Protein AF-0000000084347765 (afdb_homodimer)

InterPro domains:
  IPR000847 LysR, HTH, N-terminal domain [PF00126] (14-68)
  IPR000847 LysR, HTH, N-terminal domain [PS50931] (10-67)
  IPR005119 LysR, substrate-binding [PF03466] (98-288)
  IPR036388 Winged helix-like DNA-binding domain superfamily [G3DSA:1.10.10.10] (4-90)
  IPR036390 Winged helix DNA-binding domain superfamily [SSF46785] (7-120)
  IPR050176 LysR-type transcriptional regulator [PTHR30579] (10-289)

Nearest PDB structures (foldseek):
  3hhg-assembly1_D  TM=5.854E-01  e=1.016E-20  Neisseria meningitidis serogroup B
  3t1b-assembly1_A  TM=5.435E-01  e=6.447E-19  Vibrio cholerae
  3szp-assembly1_A-2  TM=5.500E-01  e=1.288E-18  Vibrio cholerae
  6g4r-assembly1_E  TM=5.440E-01  e=1.878E-18  Corynebacterium glutamicum
  3t1b-assembly1_D  TM=5.335E-01  e=2.738E-18  Vibrio cholerae

Organism: NCBI:txid76758

Sequence (588 aa):
MLNAAAHYQLDYTDLSLVLALVRGGTLARAAGLLRVDVSTVFRAVRRLEAALGQTLFEKSRAGYLPTSLANHLAQQAERAELALQAARISVEQGGEVISGTVRLTCTDAVLQGLLLPALPRFMADYPALILELSTSNDFANLSRRDADIALRLTRTPPEHLVGRCLGTVTYQVCASADYARRHAGQELADLAWIAPDEFLPDHPTVAWRREHLPGVRPRYRCNSMQSVTELVRAGLGVAALPDFLMNDGLQPLGPALAGHDTALWLLTRPDCRALRSVVTLFDELGRHVRWLRHMLNAAAHYQLDYTDLSLVLALVRGGTLARAAGLLRVDVSTVFRAVRRLEAALGQTLFEKSRAGYLPTSLANHLAQQAERAELALQAARISVEQGGEVISGTVRLTCTDAVLQGLLLPALPRFMADYPALILELSTSNDFANLSRRDADIALRLTRTPPEHLVGRCLGTVTYQVCASADYARRHAGQELADLAWIAPDEFLPDHPTVAWRREHLPGVRPRYRCNSMQSVTELVRAGLGVAALPDFLMNDGLQPLGPALAGHDTALWLLTRPDCRALRSVVTLFDELGRHVRWLRH

Secondary structure (DSSP, 8-state):
-----------HHHHHHHHHHHHHSSHHHHHHHHTS-HHHHHHHHHHHHHHHTS--EEEETTEEEE-HHHHHHHHHHHHHHHHHHHHHHHHHHTS----EEEEEEE-HHHIIIIIHHHGGGTGGG-TTEEEEEEE-S-SGGGTTT--SEEEEE-SS--TT-EEEEEEEE-EEEEEEHHHHHHTTT--GGGSPBEE-TTT-TTSHHHHHHHHH-TT---SEEES-HHHHHHHHHTTS-EEEEEGGG--TTEEEEEEE-TT--EEEEEEE-GGGGG-HHHHHHHHHHHHH------/-----------HHHHHHHHHHHHHSSHHHHHHHHTS-HHHHHHHHHHHHHHHTS--EEEETTEEEE-HHHHHHHHHHHHHHHHHHHHHHHHHHTS----EEEEEEE-HHHIIIIIHHHGGGTGGG-TTEEEEEEE-S-GGGGTTT--SEEEEE-SS--TT-EEEEEEEE-EEEEEEHHHHHHTTT--GGGSPBEE-TTT-TTSHHHHHHHHH-TT---SEEES-HHHHHHHHHTTS-EEEEEGGG--TTEEEEEEE-TT--EEEEEEE-GGGGG-HHHHHHHHHHHHH------

Solvent-accessible surface area (backbone atoms only — not comparable to full-atom values): 31476 Å² total; per-residue (Å²): 130,81,79,68,72,75,74,64,75,83,46,71,68,55,26,49,49,45,30,29,31,62,73,45,28,31,56,62,46,16,10,60,72,68,70,51,51,44,67,54,45,52,52,48,50,52,49,50,24,60,53,66,72,42,81,36,59,44,81,48,97,87,27,42,45,63,34,73,64,32,49,52,44,23,52,50,27,49,41,49,51,25,48,53,49,18,49,52,48,15,64,72,68,73,43,92,48,60,31,30,76,38,31,36,33,28,33,61,41,47,39,65,48,41,44,56,76,26,46,67,74,54,51,79,79,35,80,48,38,26,42,37,40,40,66,46,88,62,68,62,51,55,70,74,69,66,33,50,33,36,46,42,78,44,85,70,74,62,81,81,47,44,72,47,78,63,42,79,40,46,30,26,38,30,23,8,53,67,44,46,63,78,47,61,90,60,56,78,73,76,52,49,30,36,38,36,49,90,65,39,58,82,36,49,58,40,48,48,42,52,70,76,38,63,83,57,68,56,34,32,32,25,67,38,69,40,56,37,49,52,42,18,60,57,46,68,29,30,30,62,38,52,56,67,67,64,47,95,60,53,37,71,77,57,67,65,47,81,92,44,57,41,24,36,32,44,35,28,43,71,83,45,62,76,39,64,45,46,42,51,51,51,51,51,45,65,70,50,44,60,70,71,76,122,129,82,80,67,73,73,74,63,76,84,47,70,68,55,26,49,51,47,28,29,32,63,73,45,28,30,56,62,46,17,9,61,71,68,71,52,52,44,68,56,46,52,51,50,50,50,49,50,24,60,54,66,72,41,80,36,60,45,82,49,97,88,26,42,43,64,33,73,64,31,48,50,46,22,52,50,26,48,42,49,51,27,48,52,47,18,49,51,48,16,64,72,68,74,41,92,47,60,32,30,78,38,32,36,33,27,33,61,40,48,39,66,48,42,46,55,76,27,46,64,77,54,51,79,80,34,81,50,38,26,43,38,42,40,67,45,86,62,70,61,49,55,70,73,68,68,32,51,34,36,47,44,78,44,85,69,74,63,81,82,46,46,71,48,78,63,43,79,41,46,30,27,39,29,23,9,54,68,45,46,63,77,48,61,90,59,56,78,74,75,51,48,30,35,38,36,48,91,66,40,58,81,37,49,58,41,49,47,40,52,70,78,38,64,84,58,70,55,34,32,32,23,67,39,70,40,56,36,50,51,42,19,60,58,47,68,29,30,31,63,39,52,54,68,66,64,46,94,60,53,39,73,79,56,67,64,47,80,92,43,58,41,23,35,31,44,34,29,44,72,84,44,63,74,38,64,47,47,44,50,50,51,52,52,45,65,70,49,44,58,68,69,76,121

Radius of gyration: 26.76 Å; Cα contacts (8 Å, |Δi|>4): 1037; chains: 2; bounding box: 49×91×86 Å

Structure (mmCIF, N/CA/C/O backbone):
data_AF-0000000084347765-model_v1
#
loop_
_entity.id
_entity.type
_entity.pdbx_description
1 polymer 'DNA-binding transcriptional regulator, LysR family'
#
loop_
_atom_site.group_PDB
_atom_site.id
_atom_site.type_symbol
_atom_site.label_atom_id
_atom_site.label_alt_id
_atom_site.label_comp_id
_atom_site.label_asym_id
_atom_site.label_entity_id
_atom_site.label_seq_id
_atom_site.pdbx_PDB_ins_code
_atom_site.Cartn_x
_atom_site.Cartn_y
_atom_site.Cartn_z
_atom_site.occupancy
_atom_site.B_iso_or_equiv
_atom_site.auth_seq_id
_atom_site.auth_comp_id
_atom_site.auth_asym_id
_atom_site.auth_atom_id
_atom_site.pdbx_PDB_model_num
ATOM 1 N N . MET A 1 1 ? -13.203 -13.5 -56 1 23.55 1 MET A N 1
ATOM 2 C CA . MET A 1 1 ? -12.133 -14.234 -55.312 1 23.55 1 MET A CA 1
ATOM 3 C C . MET A 1 1 ? -12.164 -13.977 -53.812 1 23.55 1 MET A C 1
ATOM 5 O O . MET A 1 1 ? -12.094 -12.828 -53.375 1 23.55 1 MET A O 1
ATOM 9 N N . LEU A 1 2 ? -12.922 -14.727 -53.094 1 28.84 2 LEU A N 1
ATOM 10 C CA . LEU A 1 2 ? -13.281 -14.641 -51.688 1 28.84 2 LEU A CA 1
ATOM 11 C C . LEU A 1 2 ? -12.039 -14.562 -50.812 1 28.84 2 LEU A C 1
ATOM 13 O O . LEU A 1 2 ? -11.172 -15.43 -50.875 1 28.84 2 LEU A O 1
ATOM 17 N N . ASN A 1 3 ? -11.359 -13.438 -50.844 1 31.11 3 ASN A N 1
ATOM 18 C CA . ASN A 1 3 ? -10.156 -13.203 -50.062 1 31.11 3 ASN A CA 1
ATOM 19 C C . ASN A 1 3 ? -10.281 -13.828 -48.656 1 31.11 3 ASN A C 1
ATOM 21 O O . ASN A 1 3 ? -10.992 -13.305 -47.812 1 31.11 3 ASN A O 1
ATOM 25 N N . ALA A 1 4 ? -10.68 -15.125 -48.594 1 29.16 4 ALA A N 1
ATOM 26 C CA . ALA A 1 4 ? -10.695 -15.906 -47.344 1 29.16 4 ALA A CA 1
ATOM 27 C C . ALA A 1 4 ? -9.43 -15.648 -46.531 1 29.16 4 ALA A C 1
ATOM 29 O O . ALA A 1 4 ? -8.344 -16.109 -46.906 1 29.16 4 ALA A O 1
ATOM 30 N N . ALA A 1 5 ? -9.078 -14.539 -46.188 1 42.06 5 ALA A N 1
ATOM 31 C CA . ALA A 1 5 ? -8.023 -14.367 -45.188 1 42.06 5 ALA A CA 1
ATOM 32 C C . ALA A 1 5 ? -8.016 -15.523 -44.188 1 42.06 5 ALA A C 1
ATOM 34 O O . ALA A 1 5 ? -8.984 -15.719 -43.469 1 42.06 5 ALA A O 1
ATOM 35 N N . ALA A 1 6 ? -7.562 -16.719 -44.406 1 39.06 6 ALA A N 1
ATOM 36 C CA . ALA A 1 6 ? -7.445 -17.938 -43.594 1 39.06 6 ALA A CA 1
ATOM 37 C C . ALA A 1 6 ? -7.117 -17.594 -42.156 1 39.06 6 ALA A C 1
ATOM 39 O O . ALA A 1 6 ? -6.109 -16.938 -41.875 1 39.06 6 ALA A O 1
ATOM 40 N N . HIS A 1 7 ? -8.055 -17.391 -41.219 1 53.84 7 HIS A N 1
ATOM 41 C CA . HIS A 1 7 ? -8.047 -17.078 -39.812 1 53.84 7 HIS A CA 1
ATOM 42 C C . HIS A 1 7 ? -7.074 -17.984 -39.062 1 53.84 7 HIS A C 1
ATOM 44 O O . HIS A 1 7 ? -7.215 -19.203 -39.062 1 53.84 7 HIS A O 1
ATOM 50 N N . TYR A 1 8 ? -5.805 -17.703 -39.094 1 60.53 8 TYR A N 1
ATOM 51 C CA . TYR A 1 8 ? -4.84 -18.453 -38.281 1 60.53 8 TYR A CA 1
ATOM 52 C C . TYR A 1 8 ? -5.465 -18.938 -37 1 60.53 8 TYR A C 1
ATOM 54 O O . TYR A 1 8 ? -6.16 -18.188 -36.312 1 60.53 8 TYR A O 1
ATOM 62 N N . GLN A 1 9 ? -5.535 -20.281 -36.875 1 65.94 9 GLN A N 1
ATOM 63 C CA . GLN A 1 9 ? -6.031 -20.875 -35.656 1 65.94 9 GLN A CA 1
ATOM 64 C C . GLN A 1 9 ? -4.906 -21.062 -34.656 1 65.94 9 GLN A C 1
ATOM 66 O O . GLN A 1 9 ? -4.016 -21.891 -34.844 1 65.94 9 GLN A O 1
ATOM 71 N N . LEU A 1 10 ? -4.953 -20.281 -33.656 1 74.38 10 LEU A N 1
ATOM 72 C CA . LEU A 1 10 ? -3.967 -20.359 -32.594 1 74.38 10 LEU A CA 1
ATOM 73 C C . LEU A 1 10 ? -4.008 -21.719 -31.906 1 74.38 10 LEU A C 1
ATOM 75 O O . LEU A 1 10 ? -5.086 -22.266 -31.672 1 74.38 10 LEU A O 1
ATOM 79 N N . ASP A 1 11 ? -2.869 -22.359 -31.781 1 73.31 11 ASP A N 1
ATOM 80 C CA . ASP A 1 11 ? -2.812 -23.609 -31.031 1 73.31 11 ASP A CA 1
ATOM 81 C C . ASP A 1 11 ? -1.995 -23.438 -29.75 1 73.31 11 ASP A C 1
ATOM 83 O O . ASP A 1 11 ? -1.544 -22.328 -29.438 1 73.31 11 ASP A O 1
ATOM 87 N N . TYR A 1 12 ? -1.918 -24.562 -29.047 1 74.31 12 TYR A N 1
ATOM 88 C CA . TYR A 1 12 ? -1.277 -24.531 -27.75 1 74.31 12 TYR A CA 1
ATOM 89 C C . TYR A 1 12 ? 0.192 -24.141 -27.859 1 74.31 12 TYR A C 1
ATOM 91 O O . TYR A 1 12 ? 0.729 -23.438 -27 1 74.31 12 TYR A O 1
ATOM 99 N N . THR A 1 13 ? 0.765 -24.547 -28.953 1 79.56 13 THR A N 1
ATOM 100 C CA . THR A 1 13 ? 2.172 -24.234 -29.156 1 79.56 13 THR A CA 1
ATOM 101 C C . THR A 1 13 ? 2.369 -22.734 -29.328 1 79.56 13 THR A C 1
ATOM 103 O O . THR A 1 13 ? 3.338 -22.156 -28.828 1 79.56 13 THR A O 1
ATOM 106 N N . ASP A 1 14 ? 1.45 -22.141 -30.047 1 83.38 14 ASP A N 1
ATOM 107 C CA . ASP A 1 14 ? 1.481 -20.703 -30.219 1 83.38 14 ASP A CA 1
ATOM 108 C C . ASP A 1 14 ? 1.348 -19.984 -28.875 1 83.38 14 ASP A C 1
ATOM 110 O O . ASP A 1 14 ? 2.102 -19.047 -28.578 1 83.38 14 ASP A O 1
ATOM 114 N N . LEU A 1 15 ? 0.411 -20.484 -28.094 1 80.38 15 LEU A N 1
ATOM 115 C CA . LEU A 1 15 ? 0.148 -19.859 -26.797 1 80.38 15 LEU A CA 1
ATOM 116 C C . LEU A 1 15 ? 1.349 -20.016 -25.875 1 80.38 15 LEU A C 1
ATOM 118 O O . LEU A 1 15 ? 1.713 -19.078 -25.156 1 80.38 15 LEU A O 1
ATOM 122 N N . SER A 1 16 ? 1.911 -21.156 -25.984 1 83.12 16 SER A N 1
ATOM 123 C CA . SER A 1 16 ? 3.092 -21.438 -25.156 1 83.12 16 SER A CA 1
ATOM 124 C C . SER A 1 16 ? 4.254 -20.531 -25.547 1 83.12 16 SER A C 1
ATOM 126 O O . SER A 1 16 ? 5.008 -20.062 -24.688 1 83.12 16 SER A O 1
ATOM 128 N N . LEU A 1 17 ? 4.352 -20.312 -26.812 1 88.31 17 LEU A N 1
ATOM 129 C CA . LEU A 1 17 ? 5.383 -19.422 -27.344 1 88.31 17 LEU A CA 1
ATOM 130 C C . LEU A 1 17 ? 5.188 -18 -26.812 1 88.31 17 LEU A C 1
ATOM 132 O O . LEU A 1 17 ? 6.133 -17.391 -26.312 1 88.31 17 LEU A O 1
ATOM 136 N N . VAL A 1 18 ? 3.979 -17.516 -26.891 1 88.81 18 VAL A N 1
ATOM 137 C CA . VAL A 1 18 ? 3.656 -16.172 -26.438 1 88.81 18 VAL A CA 1
ATOM 138 C C . VAL A 1 18 ? 3.9 -16.062 -24.938 1 88.81 18 VAL A C 1
ATOM 140 O O . VAL A 1 18 ? 4.516 -15.094 -24.469 1 88.81 18 VAL A O 1
ATOM 143 N N . LEU A 1 19 ? 3.469 -17.031 -24.234 1 85.62 19 LEU A N 1
ATOM 144 C CA . LEU A 1 19 ? 3.625 -17.047 -22.797 1 85.62 19 LEU A CA 1
ATOM 145 C C . LEU A 1 19 ? 5.098 -17.031 -22.406 1 85.62 19 LEU A C 1
ATOM 147 O O . LEU A 1 19 ? 5.5 -16.281 -21.516 1 85.62 19 LEU A O 1
ATOM 151 N N . ALA A 1 20 ? 5.879 -17.797 -23.062 1 87 20 ALA A N 1
ATOM 152 C CA . ALA A 1 20 ? 7.309 -17.875 -22.781 1 87 20 ALA A CA 1
ATOM 153 C C . ALA A 1 20 ? 7.984 -16.516 -23 1 87 20 ALA A C 1
ATOM 155 O O . ALA A 1 20 ? 8.844 -16.109 -22.219 1 87 20 ALA A O 1
ATOM 156 N N . LEU A 1 21 ? 7.582 -15.891 -24 1 89.25 21 LEU A N 1
ATOM 157 C CA . LEU A 1 21 ? 8.211 -14.609 -24.312 1 89.25 21 LEU A CA 1
ATOM 158 C C . LEU A 1 21 ? 7.742 -13.516 -23.359 1 89.25 21 LEU A C 1
ATOM 160 O O . LEU A 1 21 ? 8.516 -12.633 -23 1 89.25 21 LEU A O 1
ATOM 164 N N . VAL A 1 22 ? 6.527 -13.586 -23 1 85.12 22 VAL A N 1
ATOM 165 C CA . VAL A 1 22 ? 6.023 -12.609 -22.047 1 85.12 22 VAL A CA 1
ATOM 166 C C . VAL A 1 22 ? 6.711 -12.805 -20.703 1 85.12 22 VAL A C 1
ATOM 168 O O . VAL A 1 22 ? 7.129 -11.836 -20.062 1 85.12 22 VAL A O 1
ATOM 171 N N . ARG A 1 23 ? 6.832 -14.016 -20.344 1 78.31 23 ARG A N 1
ATOM 172 C CA . ARG A 1 23 ? 7.457 -14.352 -19.062 1 78.31 23 ARG A CA 1
ATOM 173 C C . ARG A 1 23 ? 8.953 -14.047 -19.094 1 78.31 23 ARG A C 1
ATOM 175 O O . ARG A 1 23 ? 9.5 -13.523 -18.125 1 78.31 23 ARG A O 1
ATOM 182 N N . GLY A 1 24 ? 9.547 -14.375 -20.109 1 82.69 24 GLY A N 1
ATOM 183 C CA . GLY A 1 24 ? 10.992 -14.242 -20.219 1 82.69 24 GLY A CA 1
ATOM 184 C C . GLY A 1 24 ? 11.445 -12.828 -20.547 1 82.69 24 GLY A C 1
ATOM 185 O O . GLY A 1 24 ? 12.539 -12.414 -20.141 1 82.69 24 GLY A O 1
ATOM 186 N N . GLY A 1 25 ? 10.633 -12.141 -21.422 1 81.75 25 GLY A N 1
ATOM 187 C CA . GLY A 1 25 ? 10.93 -10.773 -21.797 1 81.75 25 GLY A CA 1
ATOM 188 C C . GLY A 1 25 ? 11.945 -10.672 -22.922 1 81.75 25 GLY A C 1
ATOM 189 O O . GLY A 1 25 ? 12.086 -9.625 -23.562 1 81.75 25 GLY A O 1
ATOM 190 N N . THR A 1 26 ? 12.797 -11.703 -23.016 1 85.75 26 THR A N 1
ATOM 191 C CA . THR A 1 26 ? 13.781 -11.758 -24.094 1 85.75 26 THR A CA 1
ATOM 192 C C . THR A 1 26 ? 13.672 -13.078 -24.859 1 85.75 26 THR A C 1
ATOM 194 O O . THR A 1 26 ? 13.148 -14.062 -24.328 1 85.75 26 THR A O 1
ATOM 197 N N . LEU A 1 27 ? 14.242 -13.125 -26.141 1 89.5 27 LEU A N 1
ATOM 198 C CA . LEU A 1 27 ? 14.242 -14.336 -26.953 1 89.5 27 LEU A CA 1
ATOM 199 C C . LEU A 1 27 ? 15.039 -15.445 -26.297 1 89.5 27 LEU A C 1
ATOM 201 O O . LEU A 1 27 ? 14.625 -16.609 -26.297 1 89.5 27 LEU A O 1
ATOM 205 N N . ALA A 1 28 ? 16.078 -14.984 -25.688 1 89 28 ALA A N 1
ATOM 206 C CA . ALA A 1 28 ? 16.953 -15.969 -25.047 1 89 28 ALA A CA 1
ATOM 207 C C . ALA A 1 28 ? 16.266 -16.641 -23.859 1 89 28 ALA A C 1
ATOM 209 O O . ALA A 1 28 ? 16.281 -17.859 -23.734 1 89 28 ALA A O 1
ATOM 210 N N . ARG A 1 29 ? 15.656 -15.945 -23.141 1 86.88 29 ARG A N 1
ATOM 211 C CA . ARG A 1 29 ? 14.977 -16.484 -21.969 1 86.88 29 ARG A CA 1
ATOM 212 C C . ARG A 1 29 ? 13.766 -17.312 -22.359 1 86.88 29 ARG A C 1
ATOM 214 O O . ARG A 1 29 ? 13.492 -18.359 -21.766 1 86.88 29 ARG A O 1
ATOM 221 N N . ALA A 1 30 ? 13.109 -16.812 -23.297 1 90.25 30 ALA A N 1
ATOM 222 C CA . ALA A 1 30 ? 11.977 -17.578 -23.812 1 90.25 30 ALA A CA 1
ATOM 223 C C . ALA A 1 30 ? 12.422 -18.922 -24.375 1 90.25 30 ALA A C 1
ATOM 225 O O . ALA A 1 30 ? 11.766 -19.938 -24.156 1 90.25 30 ALA A O 1
ATOM 226 N N . ALA A 1 31 ? 13.516 -18.922 -25.078 1 91.75 31 ALA A N 1
ATOM 227 C CA . ALA A 1 31 ? 14.078 -20.141 -25.641 1 91.75 31 ALA A CA 1
ATOM 228 C C . ALA A 1 31 ? 14.406 -21.141 -24.531 1 91.75 31 ALA A C 1
ATOM 230 O O . ALA A 1 31 ? 14.148 -22.344 -24.656 1 91.75 31 ALA A O 1
ATOM 231 N N . GLY A 1 32 ? 14.93 -20.625 -23.516 1 85 32 GLY A N 1
ATOM 232 C CA . GLY A 1 32 ? 15.219 -21.469 -22.344 1 85 32 GLY A CA 1
ATOM 233 C C . GLY A 1 32 ? 13.977 -22.094 -21.75 1 85 32 GLY A C 1
ATOM 234 O O . GLY A 1 32 ? 13.969 -23.281 -21.438 1 85 32 GLY A O 1
ATOM 235 N N . LEU A 1 33 ? 12.945 -21.344 -21.734 1 80.75 33 LEU A N 1
ATOM 236 C CA . LEU A 1 33 ? 11.688 -21.812 -21.156 1 80.75 33 LEU A CA 1
ATOM 237 C C . LEU A 1 33 ? 11.062 -22.891 -22.031 1 80.75 33 LEU A C 1
ATOM 239 O O . LEU A 1 33 ? 10.445 -23.828 -21.531 1 80.75 33 LEU A O 1
ATOM 243 N N . LEU A 1 34 ? 11.281 -22.797 -23.297 1 86.19 34 LEU A N 1
ATOM 244 C CA . LEU A 1 34 ? 10.68 -23.719 -24.25 1 86.19 34 LEU A CA 1
ATOM 245 C C . LEU A 1 34 ? 11.641 -24.859 -24.594 1 86.19 34 LEU A C 1
ATOM 247 O O . LEU A 1 34 ? 11.25 -25.812 -25.266 1 86.19 34 LEU A O 1
ATOM 251 N N . ARG A 1 35 ? 12.836 -24.688 -24.078 1 88.62 35 ARG A N 1
ATOM 252 C CA . ARG A 1 35 ? 13.883 -25.672 -24.344 1 88.62 35 ARG A CA 1
ATOM 253 C C . ARG A 1 35 ? 14.102 -25.828 -25.844 1 88.62 35 ARG A C 1
ATOM 255 O O . ARG A 1 35 ? 14.148 -26.953 -26.359 1 88.62 35 ARG A O 1
ATOM 262 N N . VAL A 1 36 ? 14.172 -24.781 -26.562 1 90 36 VAL A N 1
ATOM 263 C CA . VAL A 1 36 ? 14.484 -24.703 -27.984 1 90 36 VAL A CA 1
ATOM 264 C C . VAL A 1 36 ? 15.555 -23.641 -28.234 1 90 36 VAL A C 1
ATOM 266 O O . VAL A 1 36 ? 15.992 -22.969 -27.297 1 90 36 VAL A O 1
ATOM 269 N N . ASP A 1 37 ? 16.031 -23.562 -29.391 1 91.81 37 ASP A N 1
ATOM 270 C CA . ASP A 1 37 ? 17.031 -22.562 -29.75 1 91.81 37 ASP A CA 1
ATOM 271 C C . ASP A 1 37 ? 16.391 -21.188 -29.938 1 91.81 37 ASP A C 1
ATOM 273 O O . ASP A 1 37 ? 15.219 -21.078 -30.312 1 91.81 37 ASP A O 1
ATOM 277 N N . VAL A 1 38 ? 17.219 -20.172 -29.688 1 93.38 38 VAL A N 1
ATOM 278 C CA . VAL A 1 38 ? 16.781 -18.797 -29.797 1 93.38 38 VAL A CA 1
ATOM 279 C C . VAL A 1 38 ? 16.234 -18.516 -31.188 1 93.38 38 VAL A C 1
ATOM 281 O O . VAL A 1 38 ? 15.234 -17.812 -31.359 1 93.38 38 VAL A O 1
ATOM 284 N N . SER A 1 39 ? 16.859 -19.078 -32.156 1 92.81 39 SER A N 1
ATOM 285 C CA . SER A 1 39 ? 16.438 -18.875 -33.562 1 92.81 39 SER A CA 1
ATOM 286 C C . SER A 1 39 ? 15.039 -19.438 -33.781 1 92.81 39 SER A C 1
ATOM 288 O O . SER A 1 39 ? 14.266 -18.891 -34.562 1 92.81 39 SER A O 1
ATOM 290 N N . THR A 1 40 ? 14.781 -20.547 -33.125 1 91 40 THR A N 1
ATOM 291 C CA . THR A 1 40 ? 13.469 -21.156 -33.219 1 91 40 THR A CA 1
ATOM 292 C C . THR A 1 40 ? 12.391 -20.234 -32.656 1 91 40 THR A C 1
ATOM 294 O O . THR A 1 40 ? 11.336 -20.062 -33.281 1 91 40 THR A O 1
ATOM 297 N N . VAL A 1 41 ? 12.703 -19.641 -31.516 1 93.31 41 VAL A N 1
ATOM 298 C CA . VAL A 1 41 ? 11.742 -18.719 -30.906 1 93.31 41 VAL A CA 1
ATOM 299 C C . VAL A 1 41 ? 11.531 -17.516 -31.812 1 93.31 41 VAL A C 1
ATOM 301 O O . VAL A 1 41 ? 10.391 -17.078 -32.031 1 93.31 41 VAL A O 1
ATOM 304 N N . PHE A 1 42 ? 12.555 -16.953 -32.312 1 92.38 42 PHE A N 1
ATOM 305 C CA . PHE A 1 42 ? 12.484 -15.789 -33.188 1 92.38 42 PHE A CA 1
ATOM 306 C C . PHE A 1 42 ? 11.617 -16.062 -34.406 1 92.38 42 PHE A C 1
ATOM 308 O O . PHE A 1 42 ? 10.703 -15.297 -34.719 1 92.38 42 PHE A O 1
ATOM 315 N N . ARG A 1 43 ? 11.898 -17.156 -35.031 1 91.56 43 ARG A N 1
ATOM 316 C CA . ARG A 1 43 ? 11.156 -17.531 -36.219 1 91.56 43 ARG A CA 1
ATOM 317 C C . ARG A 1 43 ? 9.695 -17.797 -35.906 1 91.56 43 ARG A C 1
ATOM 319 O O . ARG A 1 43 ? 8.805 -17.406 -36.688 1 91.56 43 ARG A O 1
ATOM 326 N N . ALA A 1 44 ? 9.539 -18.453 -34.812 1 91.94 44 ALA A N 1
ATOM 327 C CA . ALA A 1 44 ? 8.18 -18.812 -34.438 1 91.94 44 ALA A CA 1
ATOM 328 C C . ALA A 1 44 ? 7.348 -17.562 -34.156 1 91.94 44 ALA A C 1
ATOM 330 O O . ALA A 1 44 ? 6.184 -17.484 -34.562 1 91.94 44 ALA A O 1
ATOM 331 N N . VAL A 1 45 ? 7.945 -16.578 -33.5 1 93 45 VAL A N 1
ATOM 332 C CA . VAL A 1 45 ? 7.23 -15.352 -33.156 1 93 45 VAL A CA 1
ATOM 333 C C . VAL A 1 45 ? 6.898 -14.578 -34.438 1 93 45 VAL A C 1
ATOM 335 O O . VAL A 1 45 ? 5.785 -14.078 -34.594 1 93 45 VAL A O 1
ATOM 338 N N . ARG A 1 46 ? 7.816 -14.5 -35.281 1 92.31 46 ARG A N 1
ATOM 339 C CA . ARG A 1 46 ? 7.605 -13.805 -36.531 1 92.31 46 ARG A CA 1
ATOM 340 C C . ARG A 1 46 ? 6.516 -14.484 -37.375 1 92.31 46 ARG A C 1
ATOM 342 O O . ARG A 1 46 ? 5.668 -13.812 -37.938 1 92.31 46 ARG A O 1
ATOM 349 N N . ARG A 1 47 ? 6.625 -15.789 -37.375 1 88.75 47 ARG A N 1
ATOM 350 C CA . ARG A 1 47 ? 5.613 -16.562 -38.094 1 88.75 47 ARG A CA 1
ATOM 351 C C . ARG A 1 47 ? 4.227 -16.328 -37.5 1 88.75 47 ARG A C 1
ATOM 353 O O . ARG A 1 47 ? 3.258 -16.141 -38.25 1 88.75 47 ARG A O 1
ATOM 360 N N . LEU A 1 48 ? 4.164 -16.359 -36.219 1 89.19 48 LEU A N 1
ATOM 361 C CA . LEU A 1 48 ? 2.889 -16.172 -35.531 1 89.19 48 LEU A CA 1
ATOM 362 C C . LEU A 1 48 ? 2.33 -14.773 -35.812 1 89.19 48 LEU A C 1
ATOM 364 O O . LEU A 1 48 ? 1.146 -14.625 -36.125 1 89.19 48 LEU A O 1
ATOM 368 N N . GLU A 1 49 ? 3.191 -13.758 -35.688 1 91.81 49 GLU A N 1
ATOM 369 C CA . GLU A 1 49 ? 2.766 -12.383 -35.938 1 91.81 49 GLU A CA 1
ATOM 370 C C . GLU A 1 49 ? 2.309 -12.211 -37.375 1 91.81 49 GLU A C 1
ATOM 372 O O . GLU A 1 49 ? 1.308 -11.539 -37.656 1 91.81 49 GLU A O 1
ATOM 377 N N . ALA A 1 50 ? 2.992 -12.797 -38.312 1 88.38 50 ALA A N 1
ATOM 378 C CA . ALA A 1 50 ? 2.627 -12.75 -39.719 1 88.38 50 ALA A CA 1
ATOM 379 C C . ALA A 1 50 ? 1.284 -13.43 -39.969 1 88.38 50 ALA A C 1
ATOM 381 O O . ALA A 1 50 ? 0.442 -12.914 -40.688 1 88.38 50 ALA A O 1
ATOM 382 N N . ALA A 1 51 ? 1.148 -14.578 -39.344 1 82.88 51 ALA A N 1
ATOM 383 C CA . ALA A 1 51 ? -0.09 -15.336 -39.5 1 82.88 51 ALA A CA 1
ATOM 384 C C . ALA A 1 51 ? -1.283 -14.562 -38.938 1 82.88 51 ALA A C 1
ATOM 386 O O . ALA A 1 51 ? -2.373 -14.594 -39.531 1 82.88 51 ALA A O 1
ATOM 387 N N . LEU A 1 52 ? -1.036 -13.891 -37.844 1 81.81 52 LEU A N 1
ATOM 388 C CA . LEU A 1 52 ? -2.102 -13.141 -37.219 1 81.81 52 LEU A CA 1
ATOM 389 C C . LEU A 1 52 ? -2.289 -11.781 -37.875 1 81.81 52 LEU A C 1
ATOM 391 O O . LEU A 1 52 ? -3.33 -11.141 -37.688 1 81.81 52 LEU A O 1
ATOM 395 N N . GLY A 1 53 ? -1.291 -11.32 -38.562 1 86.19 53 GLY A N 1
ATOM 396 C CA . GLY A 1 53 ? -1.308 -9.992 -39.125 1 86.19 53 GLY A CA 1
ATOM 397 C C . GLY A 1 53 ? -1.197 -8.891 -38.094 1 86.19 53 GLY A C 1
ATOM 398 O O . GLY A 1 53 ? -1.697 -7.781 -38.312 1 86.19 53 GLY A O 1
ATOM 399 N N . GLN A 1 54 ? -0.72 -9.312 -36.906 1 88.12 54 GLN A N 1
ATOM 400 C CA . GLN A 1 54 ? -0.594 -8.367 -35.812 1 88.12 54 GLN A CA 1
ATOM 401 C C . GLN A 1 54 ? 0.763 -8.5 -35.125 1 88.12 54 GLN A C 1
ATOM 403 O O . GLN A 1 54 ? 1.314 -9.602 -35.031 1 88.12 54 GLN A O 1
ATOM 408 N N . THR A 1 55 ? 1.188 -7.406 -34.688 1 91.25 55 THR A N 1
ATOM 409 C CA . THR A 1 55 ? 2.406 -7.391 -33.875 1 91.25 55 THR A CA 1
ATOM 410 C C . THR A 1 55 ? 2.105 -7.766 -32.438 1 91.25 55 THR A C 1
ATOM 412 O O . THR A 1 55 ? 1.163 -7.246 -31.828 1 91.25 55 THR A O 1
ATOM 415 N N . LEU A 1 56 ? 2.83 -8.711 -31.922 1 91.81 56 LEU A N 1
ATOM 416 C CA . LEU A 1 56 ? 2.629 -9.156 -30.547 1 91.81 56 LEU A CA 1
ATOM 417 C C . LEU A 1 56 ? 3.691 -8.57 -29.625 1 91.81 56 LEU A C 1
ATOM 419 O O . LEU A 1 56 ? 3.428 -8.32 -28.438 1 91.81 56 LEU A O 1
ATOM 423 N N . PHE A 1 57 ? 4.883 -8.375 -30.188 1 93.31 57 PHE A N 1
ATOM 424 C CA . PHE A 1 57 ? 5.988 -7.887 -29.359 1 93.31 57 PHE A CA 1
ATOM 425 C C . PHE A 1 57 ? 6.734 -6.762 -30.078 1 93.31 57 PHE A C 1
ATOM 427 O O . PHE A 1 57 ? 6.977 -6.836 -31.281 1 93.31 57 PHE A O 1
ATOM 434 N N . GLU A 1 58 ? 7.008 -5.719 -29.234 1 90.31 58 GLU A N 1
ATOM 435 C CA . GLU A 1 58 ? 7.84 -4.629 -29.734 1 90.31 58 GLU A CA 1
ATOM 436 C C . GLU A 1 58 ? 9.258 -4.723 -29.188 1 90.31 58 GLU A C 1
ATOM 438 O O . GLU A 1 58 ? 9.453 -4.852 -27.969 1 90.31 58 GLU A O 1
ATOM 443 N N . LYS A 1 59 ? 10.094 -4.734 -30.094 1 84.19 59 LYS A N 1
ATOM 444 C CA . LYS A 1 59 ? 11.492 -4.809 -29.688 1 84.19 59 LYS A CA 1
ATOM 445 C C . LYS A 1 59 ? 11.977 -3.467 -29.141 1 84.19 59 LYS A C 1
ATOM 447 O O . LYS A 1 59 ? 11.703 -2.418 -29.734 1 84.19 59 LYS A O 1
ATOM 452 N N . SER A 1 60 ? 12.414 -3.527 -28.016 1 77.94 60 SER A N 1
ATOM 453 C CA . SER A 1 60 ? 13.008 -2.361 -27.359 1 77.94 60 SER A CA 1
ATOM 454 C C . SER A 1 60 ? 14.352 -2.703 -26.75 1 77.94 60 SER A C 1
ATOM 456 O O . SER A 1 60 ? 14.797 -3.852 -26.797 1 77.94 60 SER A O 1
ATOM 458 N N . ARG A 1 61 ? 15.031 -1.631 -26.203 1 73.62 61 ARG A N 1
ATOM 459 C CA . ARG A 1 61 ? 16.281 -1.845 -25.5 1 73.62 61 ARG A CA 1
ATOM 460 C C . ARG A 1 61 ? 16.078 -2.746 -24.281 1 73.62 61 ARG A C 1
ATOM 462 O O . ARG A 1 61 ? 16.984 -3.494 -23.891 1 73.62 61 ARG A O 1
ATOM 469 N N . ALA A 1 62 ? 15.008 -2.783 -23.875 1 69.12 62 ALA A N 1
ATOM 470 C CA . ALA A 1 62 ? 14.688 -3.553 -22.672 1 69.12 62 ALA A CA 1
ATOM 471 C C . ALA A 1 62 ? 14.281 -4.98 -23.031 1 69.12 62 ALA A C 1
ATOM 473 O O . ALA A 1 62 ? 14.109 -5.82 -22.141 1 69.12 62 ALA A O 1
ATOM 474 N N . GLY A 1 63 ? 14.18 -5.242 -24.312 1 81.69 63 GLY A N 1
ATOM 475 C CA . GLY A 1 63 ? 13.758 -6.555 -24.766 1 81.69 63 GLY A CA 1
ATOM 476 C C . GLY A 1 63 ? 12.492 -6.512 -25.609 1 81.69 63 GLY A C 1
ATOM 477 O O . GLY A 1 63 ? 12.32 -5.609 -26.422 1 81.69 63 GLY A O 1
ATOM 478 N N . TYR A 1 64 ? 11.75 -7.602 -25.469 1 87.31 64 TYR A N 1
ATOM 479 C CA . TYR A 1 64 ? 10.5 -7.727 -26.203 1 87.31 64 TYR A CA 1
ATOM 480 C C . TYR A 1 64 ? 9.312 -7.305 -25.344 1 87.31 64 TYR A C 1
ATOM 482 O O . TYR A 1 64 ? 8.938 -8.008 -24.406 1 87.31 64 TYR A O 1
ATOM 490 N N . LEU A 1 65 ? 8.805 -6.195 -25.641 1 87.38 65 LEU A N 1
ATOM 491 C CA . LEU A 1 65 ? 7.668 -5.668 -24.891 1 87.38 65 LEU A CA 1
ATOM 492 C C . LEU A 1 65 ? 6.355 -6.188 -25.469 1 87.38 65 LEU A C 1
ATOM 494 O O . LEU A 1 65 ? 6.078 -6.02 -26.656 1 87.38 65 LEU A O 1
ATOM 498 N N . PRO A 1 66 ? 5.598 -6.852 -24.641 1 87.81 66 PRO A N 1
ATOM 499 C CA . PRO A 1 66 ? 4.336 -7.402 -25.125 1 87.81 66 PRO A CA 1
ATOM 500 C C . PRO A 1 66 ? 3.287 -6.324 -25.391 1 87.81 66 PRO A C 1
ATOM 502 O O . PRO A 1 66 ? 3.207 -5.34 -24.656 1 87.81 66 PRO A O 1
ATOM 505 N N . THR A 1 67 ? 2.607 -6.453 -26.531 1 85.12 67 THR A N 1
ATOM 506 C CA . THR A 1 67 ? 1.421 -5.648 -26.781 1 85.12 67 THR A CA 1
ATOM 507 C C . THR A 1 67 ? 0.259 -6.098 -25.906 1 85.12 67 THR A C 1
ATOM 509 O O . THR A 1 67 ? 0.373 -7.086 -25.172 1 85.12 67 THR A O 1
ATOM 512 N N . SER A 1 68 ? -0.853 -5.391 -26.031 1 78.88 68 SER A N 1
ATOM 513 C CA . SER A 1 68 ? -2.066 -5.777 -25.312 1 78.88 68 SER A CA 1
ATOM 514 C C . SER A 1 68 ? -2.543 -7.16 -25.75 1 78.88 68 SER A C 1
ATOM 516 O O . SER A 1 68 ? -2.977 -7.961 -24.922 1 78.88 68 SER A O 1
ATOM 518 N N . LEU A 1 69 ? -2.398 -7.398 -27.047 1 79.56 69 LEU A N 1
ATOM 519 C CA . LEU A 1 69 ? -2.812 -8.695 -27.562 1 79.56 69 LEU A CA 1
ATOM 520 C C . LEU A 1 69 ? -1.92 -9.812 -27.031 1 79.56 69 LEU A C 1
ATOM 522 O O . LEU A 1 69 ? -2.412 -10.867 -26.625 1 79.56 69 LEU A O 1
ATOM 526 N N . ALA A 1 70 ? -0.65 -9.547 -27 1 86.81 70 ALA A N 1
ATOM 527 C CA . ALA A 1 70 ? 0.282 -10.531 -26.469 1 86.81 70 ALA A CA 1
ATOM 528 C C . ALA A 1 70 ? -0.025 -10.836 -25 1 86.81 70 ALA A C 1
ATOM 530 O O . ALA A 1 70 ? -0.024 -11.992 -24.578 1 86.81 70 ALA A O 1
ATOM 531 N N . ASN A 1 71 ? -0.35 -9.836 -24.281 1 79.19 71 ASN A N 1
ATOM 532 C CA . ASN A 1 71 ? -0.69 -10 -22.875 1 79.19 71 ASN A CA 1
ATOM 533 C C . ASN A 1 71 ? -1.965 -10.82 -22.703 1 79.19 71 ASN A C 1
ATOM 535 O O . ASN A 1 71 ? -2.037 -11.688 -21.828 1 79.19 71 ASN A O 1
ATOM 539 N N . HIS A 1 72 ? -2.883 -10.562 -23.516 1 72.62 72 HIS A N 1
ATOM 540 C CA . HIS A 1 72 ? -4.125 -11.32 -23.484 1 72.62 72 HIS A CA 1
ATOM 541 C C . HIS A 1 72 ? -3.883 -12.789 -23.828 1 72.62 72 HIS A C 1
ATOM 543 O O . HIS A 1 72 ? -4.406 -13.68 -23.156 1 72.62 72 HIS A O 1
ATOM 549 N N . LEU A 1 73 ? -3.105 -13.008 -24.875 1 79.19 73 LEU A N 1
ATOM 550 C CA . LEU A 1 73 ? -2.793 -14.375 -25.281 1 79.19 73 LEU A CA 1
ATOM 551 C C . LEU A 1 73 ? -2.004 -15.094 -24.188 1 79.19 73 LEU A C 1
ATOM 553 O O . LEU A 1 73 ? -2.225 -16.281 -23.938 1 79.19 73 LEU A O 1
ATOM 557 N N . ALA A 1 74 ? -1.152 -14.32 -23.562 1 82.06 74 ALA A N 1
ATOM 558 C CA . ALA A 1 74 ? -0.369 -14.898 -22.469 1 82.06 74 ALA A CA 1
ATOM 559 C C . ALA A 1 74 ? -1.268 -15.297 -21.297 1 82.06 74 ALA A C 1
ATOM 561 O O . ALA A 1 74 ? -1.075 -16.359 -20.703 1 82.06 74 ALA A O 1
ATOM 562 N N . GLN A 1 75 ? -2.191 -14.516 -21.062 1 71.06 75 GLN A N 1
ATOM 563 C CA . GLN A 1 75 ? -3.156 -14.836 -20.016 1 71.06 75 GLN A CA 1
ATOM 564 C C . GLN A 1 75 ? -3.926 -16.109 -20.344 1 71.06 75 GLN A C 1
ATOM 566 O O . GLN A 1 75 ? -4.145 -16.953 -19.484 1 71.06 75 GLN A O 1
ATOM 571 N N . GLN A 1 76 ? -4.254 -16.25 -21.609 1 70.56 76 GLN A N 1
ATOM 572 C CA . GLN A 1 76 ? -4.945 -17.453 -22.047 1 70.56 76 GLN A CA 1
ATOM 573 C C . GLN A 1 76 ? -4.035 -18.672 -21.953 1 70.56 76 GLN A C 1
ATOM 575 O O . GLN A 1 76 ? -4.477 -19.766 -21.562 1 70.56 76 GLN A O 1
ATOM 580 N N . ALA A 1 77 ? -2.842 -18.453 -22.328 1 76.81 77 ALA A N 1
ATOM 581 C CA . ALA A 1 77 ? -1.866 -19.531 -22.219 1 76.81 77 ALA A CA 1
ATOM 582 C C . ALA A 1 77 ? -1.703 -20 -20.781 1 76.81 77 ALA A C 1
ATOM 584 O O . ALA A 1 77 ? -1.644 -21.203 -20.5 1 76.81 77 ALA A O 1
ATOM 585 N N . GLU A 1 78 ? -1.651 -19.047 -19.938 1 73.5 78 GLU A N 1
ATOM 586 C CA . GLU A 1 78 ? -1.543 -19.375 -18.516 1 73.5 78 GLU A CA 1
ATOM 587 C C . GLU A 1 78 ? -2.75 -20.172 -18.031 1 73.5 78 GLU A C 1
ATOM 589 O O . GLU A 1 78 ? -2.602 -21.141 -17.281 1 73.5 78 GLU A O 1
ATOM 594 N N . ARG A 1 79 ? -3.793 -19.766 -18.5 1 66.38 79 ARG A N 1
ATOM 595 C CA . ARG A 1 79 ? -5.012 -20.484 -18.156 1 66.38 79 ARG A CA 1
ATOM 596 C C . ARG A 1 79 ? -4.961 -21.922 -18.656 1 66.38 79 ARG A C 1
ATOM 598 O O . ARG A 1 79 ? -5.363 -22.844 -17.938 1 66.38 79 ARG A O 1
ATOM 605 N N . ALA A 1 80 ? -4.473 -22.047 -19.859 1 66.5 80 ALA A N 1
ATOM 606 C CA . ALA A 1 80 ? -4.34 -23.391 -20.438 1 66.5 80 ALA A CA 1
ATOM 607 C C . ALA A 1 80 ? -3.359 -24.234 -19.641 1 66.5 80 ALA A C 1
ATOM 609 O O . ALA A 1 80 ? -3.621 -25.406 -19.375 1 66.5 80 ALA A O 1
ATOM 610 N N . GLU A 1 81 ? -2.275 -23.641 -19.297 1 69.31 81 GLU A N 1
ATOM 611 C CA . GLU A 1 81 ? -1.284 -24.344 -18.484 1 69.31 81 GLU A CA 1
ATOM 612 C C . GLU A 1 81 ? -1.866 -24.766 -17.141 1 69.31 81 GLU A C 1
ATOM 614 O O . GLU A 1 81 ? -1.632 -25.891 -16.688 1 69.31 81 GLU A O 1
ATOM 619 N N . LEU A 1 82 ? -2.562 -23.875 -16.609 1 65.94 82 LEU A N 1
ATOM 620 C CA . LEU A 1 82 ? -3.174 -24.156 -15.32 1 65.94 82 LEU A CA 1
ATOM 621 C C . LEU A 1 82 ? -4.227 -25.25 -15.438 1 65.94 82 LEU A C 1
ATOM 623 O O . LEU A 1 82 ? -4.328 -26.109 -14.562 1 65.94 82 LEU A O 1
ATOM 627 N N . ALA A 1 83 ? -4.891 -25.172 -16.547 1 62.56 83 ALA A N 1
ATOM 628 C CA . ALA A 1 83 ? -5.883 -26.219 -16.797 1 62.56 83 ALA A CA 1
ATOM 629 C C . ALA A 1 83 ? -5.219 -27.578 -16.953 1 62.56 83 ALA A C 1
ATOM 631 O O . ALA A 1 83 ? -5.707 -28.578 -16.422 1 62.56 83 ALA A O 1
ATOM 632 N N . LEU A 1 84 ? -4.172 -27.609 -17.656 1 61.97 84 LEU A N 1
ATOM 633 C CA . LEU A 1 84 ? -3.43 -28.859 -17.844 1 61.97 84 LEU A CA 1
ATOM 634 C C . LEU A 1 84 ? -2.881 -29.359 -16.516 1 61.97 84 LEU A C 1
ATOM 636 O O . LEU A 1 84 ? -2.951 -30.562 -16.234 1 61.97 84 LEU A O 1
ATOM 640 N N . GLN A 1 85 ? -2.391 -28.469 -15.75 1 64.5 85 GLN A N 1
ATOM 641 C CA . GLN A 1 85 ? -1.875 -28.828 -14.43 1 64.5 85 GLN A CA 1
ATOM 642 C C . GLN A 1 85 ? -2.988 -29.344 -13.531 1 64.5 85 GLN A C 1
ATOM 644 O O . GLN A 1 85 ? -2.809 -30.344 -12.82 1 64.5 85 GLN A O 1
ATOM 649 N N . ALA A 1 86 ? -4.031 -28.672 -13.609 1 62.44 86 ALA A N 1
ATOM 650 C CA . ALA A 1 86 ? -5.188 -29.109 -12.836 1 62.44 86 ALA A CA 1
ATOM 651 C C . ALA A 1 86 ? -5.621 -30.516 -13.242 1 62.44 86 ALA A C 1
ATOM 653 O O . ALA A 1 86 ? -5.973 -31.328 -12.383 1 62.44 86 ALA A O 1
ATOM 654 N N . ALA A 1 87 ? -5.551 -30.719 -14.469 1 59.5 87 ALA A N 1
ATOM 655 C CA . ALA A 1 87 ? -5.891 -32.062 -14.977 1 59.5 87 ALA A CA 1
ATOM 656 C C . ALA A 1 87 ? -4.938 -33.094 -14.43 1 59.5 87 ALA A C 1
ATOM 658 O O . ALA A 1 87 ? -5.367 -34.188 -14.031 1 59.5 87 ALA A O 1
ATOM 659 N N . ARG A 1 88 ? -3.75 -32.719 -14.383 1 62.56 88 ARG A N 1
ATOM 660 C CA . ARG A 1 88 ? -2.75 -33.656 -13.867 1 62.56 88 ARG A CA 1
ATOM 661 C C . ARG A 1 88 ? -2.975 -33.938 -12.391 1 62.56 88 ARG A C 1
ATOM 663 O O . ARG A 1 88 ? -2.922 -35.094 -11.953 1 62.56 88 ARG A O 1
ATOM 670 N N . ILE A 1 89 ? -3.229 -32.906 -11.703 1 60.72 89 ILE A N 1
ATOM 671 C CA . ILE A 1 89 ? -3.479 -33.031 -10.266 1 60.72 89 ILE A CA 1
ATOM 672 C C . ILE A 1 89 ? -4.754 -33.844 -10.039 1 60.72 89 ILE A C 1
ATOM 674 O O . ILE A 1 89 ? -4.805 -34.688 -9.148 1 60.72 89 ILE A O 1
ATOM 678 N N . SER A 1 90 ? -5.699 -33.531 -10.875 1 58.41 90 SER A N 1
ATOM 679 C CA . SER A 1 90 ? -6.965 -34.219 -10.773 1 58.41 90 SER A CA 1
ATOM 680 C C . SER A 1 90 ? -6.777 -35.719 -10.984 1 58.41 90 SER A C 1
ATOM 682 O O . SER A 1 90 ? -7.391 -36.531 -10.297 1 58.41 90 SER A O 1
ATOM 684 N N . VAL A 1 91 ? -5.996 -36.031 -11.844 1 57 91 VAL A N 1
ATOM 685 C CA . VAL A 1 91 ? -5.715 -37.438 -12.125 1 57 91 VAL A CA 1
ATOM 686 C C . VAL A 1 91 ? -5.004 -38.062 -10.938 1 57 91 VAL A C 1
ATOM 688 O O . VAL A 1 91 ? -5.312 -39.188 -10.547 1 57 91 VAL A O 1
ATOM 691 N N . GLU A 1 92 ? -4.188 -37.25 -10.43 1 58.94 92 GLU A N 1
ATOM 692 C CA . GLU A 1 92 ? -3.408 -37.781 -9.305 1 58.94 92 GLU A CA 1
ATOM 693 C C . GLU A 1 92 ? -4.262 -37.875 -8.047 1 58.94 92 GLU A C 1
ATOM 695 O O . GLU A 1 92 ? -4.137 -38.844 -7.281 1 58.94 92 GLU A O 1
ATOM 700 N N . GLN A 1 93 ? -5.055 -36.906 -7.953 1 59.72 93 GLN A N 1
ATOM 701 C CA . GLN A 1 93 ? -5.797 -36.844 -6.699 1 59.72 93 GLN A CA 1
ATOM 702 C C . GLN A 1 93 ? -7.18 -37.469 -6.844 1 59.72 93 GLN A C 1
ATOM 704 O O . GLN A 1 93 ? -7.859 -37.719 -5.848 1 59.72 93 GLN A O 1
ATOM 709 N N . GLY A 1 94 ? -7.547 -38.031 -8.031 1 59.88 94 GLY A N 1
ATOM 710 C CA . GLY A 1 94 ? -8.789 -38.75 -8.289 1 59.88 94 GLY A CA 1
ATOM 711 C C . GLY A 1 94 ? -10.008 -37.844 -8.273 1 59.88 94 GLY A C 1
ATOM 712 O O . GLY A 1 94 ? -11.141 -38.344 -8.25 1 59.88 94 GLY A O 1
ATOM 713 N N . GLY A 1 95 ? -9.867 -36.469 -8.07 1 60.38 95 GLY A N 1
ATOM 714 C CA . GLY A 1 95 ? -11.016 -35.562 -8.055 1 60.38 95 GLY A CA 1
ATOM 715 C C . GLY A 1 95 ? -10.75 -34.219 -8.727 1 60.38 95 GLY A C 1
ATOM 716 O O . GLY A 1 95 ? -9.648 -34 -9.234 1 60.38 95 GLY A O 1
ATOM 717 N N . GLU A 1 96 ? -11.867 -33.531 -8.906 1 65.19 96 GLU A N 1
ATOM 718 C CA . GLU A 1 96 ? -11.812 -32.25 -9.57 1 65.19 96 GLU A CA 1
ATOM 719 C C . GLU A 1 96 ? -10.922 -31.266 -8.797 1 65.19 96 GLU A C 1
ATOM 721 O O . GLU A 1 96 ? -11.062 -31.125 -7.582 1 65.19 96 GLU A O 1
ATOM 726 N N . VAL A 1 97 ? -9.875 -30.922 -9.43 1 79 97 VAL A N 1
ATOM 727 C CA . VAL A 1 97 ? -8.953 -29.969 -8.836 1 79 97 VAL A CA 1
ATOM 728 C C . VAL A 1 97 ? -9.297 -28.562 -9.32 1 79 97 VAL A C 1
ATOM 730 O O . VAL A 1 97 ? -9.492 -28.344 -10.523 1 79 97 VAL A O 1
ATOM 733 N N . ILE A 1 98 ? -9.602 -27.719 -8.344 1 85.44 98 ILE A N 1
ATOM 734 C CA . ILE A 1 98 ? -9.828 -26.312 -8.672 1 85.44 98 ILE A CA 1
ATOM 735 C C . ILE A 1 98 ? -8.508 -25.656 -9.062 1 85.44 98 ILE A C 1
ATOM 737 O O . ILE A 1 98 ? -7.535 -25.703 -8.305 1 85.44 98 ILE A O 1
ATOM 741 N N . SER A 1 99 ? -8.477 -25.141 -10.328 1 84.75 99 SER A N 1
ATOM 742 C CA . SER A 1 99 ? -7.258 -24.531 -10.836 1 84.75 99 SER A CA 1
ATOM 743 C C . SER A 1 99 ? -7.551 -23.219 -11.539 1 84.75 99 SER A C 1
ATOM 745 O O . SER A 1 99 ? -8.711 -22.875 -11.781 1 84.75 99 SER A O 1
ATOM 747 N N . GLY A 1 100 ? -6.43 -22.438 -11.828 1 83.56 100 GLY A N 1
ATOM 748 C CA . GLY A 1 100 ? -6.551 -21.172 -12.531 1 83.56 100 GLY A CA 1
ATOM 749 C C . GLY A 1 100 ? -6.105 -19.984 -11.703 1 83.56 100 GLY A C 1
ATOM 750 O O . GLY A 1 100 ? -5.66 -20.141 -10.562 1 83.56 100 GLY A O 1
ATOM 751 N N . THR A 1 101 ? -6.172 -18.797 -12.336 1 87.94 101 THR A N 1
ATOM 752 C CA . THR A 1 101 ? -5.773 -17.562 -11.68 1 87.94 101 THR A CA 1
ATOM 753 C C . THR A 1 101 ? -7 -16.75 -11.266 1 87.94 101 THR A C 1
ATOM 755 O O . THR A 1 101 ? -7.922 -16.562 -12.062 1 87.94 101 THR A O 1
ATOM 758 N N . VAL A 1 102 ? -7.051 -16.469 -10.023 1 92.31 102 VAL A N 1
ATOM 759 C CA . VAL A 1 102 ? -8.086 -15.562 -9.539 1 92.31 102 VAL A CA 1
ATOM 760 C C . VAL A 1 102 ? -7.465 -14.234 -9.117 1 92.31 102 VAL A C 1
ATOM 762 O O . VAL A 1 102 ? -6.523 -14.211 -8.32 1 92.31 102 VAL A O 1
ATOM 765 N N . ARG A 1 103 ? -7.984 -13.156 -9.711 1 92.81 103 ARG A N 1
ATOM 766 C CA . ARG A 1 103 ? -7.531 -11.812 -9.375 1 92.81 103 ARG A CA 1
ATOM 767 C C . ARG A 1 103 ? -8.383 -11.203 -8.266 1 92.81 103 ARG A C 1
ATOM 769 O O . ARG A 1 103 ? -9.594 -11.023 -8.43 1 92.81 103 ARG A O 1
ATOM 776 N N . LEU A 1 104 ? -7.719 -10.953 -7.133 1 95 104 LEU A N 1
ATOM 777 C CA . LEU A 1 104 ? -8.383 -10.391 -5.961 1 95 104 LEU A CA 1
ATOM 778 C C . LEU A 1 104 ? -7.828 -9.008 -5.637 1 95 104 LEU A C 1
ATOM 780 O O . LEU A 1 104 ? -6.613 -8.797 -5.656 1 95 104 LEU A O 1
ATOM 784 N N . THR A 1 105 ? -8.742 -8.016 -5.395 1 94.62 105 THR A N 1
ATOM 785 C CA . THR A 1 105 ? -8.312 -6.676 -5.016 1 94.62 105 THR A CA 1
ATOM 786 C C . THR A 1 105 ? -8.922 -6.27 -3.68 1 94.62 105 THR A C 1
ATOM 788 O O . THR A 1 105 ? -10.07 -6.625 -3.381 1 94.62 105 THR A O 1
ATOM 791 N N . CYS A 1 106 ? -8.164 -5.578 -2.908 1 94.94 106 CYS A N 1
ATOM 792 C CA . CYS A 1 106 ? -8.586 -4.98 -1.645 1 94.94 106 CYS A CA 1
ATOM 793 C C . CYS A 1 106 ? -7.664 -3.836 -1.247 1 94.94 106 CYS A C 1
ATOM 795 O O . CYS A 1 106 ? -6.73 -3.504 -1.977 1 94.94 106 CYS A O 1
ATOM 797 N N . THR A 1 107 ? -8.031 -3.104 -0.178 1 94.62 107 THR A N 1
ATOM 798 C CA . THR A 1 107 ? -7.109 -2.113 0.362 1 94.62 107 THR A CA 1
ATOM 799 C C . THR A 1 107 ? -6.023 -2.787 1.197 1 94.62 107 THR A C 1
ATOM 801 O O . THR A 1 107 ? -6.168 -3.943 1.599 1 94.62 107 THR A O 1
ATOM 804 N N . ASP A 1 108 ? -4.922 -2.061 1.429 1 94.25 108 ASP A N 1
ATOM 805 C CA . ASP A 1 108 ? -3.846 -2.607 2.25 1 94.25 108 ASP A CA 1
ATOM 806 C C . ASP A 1 108 ? -4.336 -2.918 3.662 1 94.25 108 ASP A C 1
ATOM 808 O O . ASP A 1 108 ? -3.932 -3.916 4.262 1 94.25 108 ASP A O 1
ATOM 812 N N . ALA A 1 109 ? -5.156 -2.088 4.184 1 94.81 109 ALA A N 1
ATOM 813 C CA . ALA A 1 109 ? -5.707 -2.307 5.52 1 94.81 109 ALA A CA 1
ATOM 814 C C . ALA A 1 109 ? -6.516 -3.6 5.578 1 94.81 109 ALA A C 1
ATOM 816 O O . ALA A 1 109 ? -6.375 -4.387 6.516 1 94.81 109 ALA A O 1
ATOM 817 N N . VAL A 1 110 ? -7.324 -3.834 4.625 1 95.31 110 VAL A N 1
ATOM 818 C CA . VAL A 1 110 ? -8.164 -5.023 4.559 1 95.31 110 VAL A CA 1
ATOM 819 C C . VAL A 1 110 ? -7.289 -6.266 4.395 1 95.31 110 VAL A C 1
ATOM 821 O O . VAL A 1 110 ? -7.543 -7.297 5.02 1 95.31 110 VAL A O 1
ATOM 824 N N . LEU A 1 111 ? -6.301 -6.141 3.545 1 95.75 111 LEU A N 1
ATOM 825 C CA . LEU A 1 111 ? -5.371 -7.258 3.402 1 95.75 111 LEU A CA 1
ATOM 826 C C . LEU A 1 111 ? -4.754 -7.625 4.746 1 95.75 111 LEU A C 1
ATOM 828 O O . LEU A 1 111 ? -4.82 -8.781 5.168 1 95.75 111 LEU A O 1
ATOM 832 N N . GLN A 1 112 ? -4.262 -6.648 5.426 1 93.31 112 GLN A N 1
ATOM 833 C CA . GLN A 1 112 ? -3.518 -6.879 6.664 1 93.31 112 GLN A CA 1
ATOM 834 C C . GLN A 1 112 ? -4.441 -7.355 7.777 1 93.31 112 GLN A C 1
ATOM 836 O O . GLN A 1 112 ? -4.129 -8.32 8.484 1 93.31 112 GLN A O 1
ATOM 841 N N . GLY A 1 113 ? -5.523 -6.793 7.875 1 93.69 113 GLY A N 1
ATOM 842 C CA . GLY A 1 113 ? -6.359 -7.02 9.047 1 93.69 113 GLY A CA 1
ATOM 843 C C . GLY A 1 113 ? -7.328 -8.172 8.867 1 93.69 113 GLY A C 1
ATOM 844 O O . GLY A 1 113 ? -7.777 -8.766 9.852 1 93.69 113 GLY A O 1
ATOM 845 N N . LEU A 1 114 ? -7.656 -8.492 7.656 1 95 114 LEU A N 1
ATOM 846 C CA . LEU A 1 114 ? -8.773 -9.414 7.465 1 95 114 LEU A CA 1
ATOM 847 C C . LEU A 1 114 ? -8.375 -10.555 6.535 1 95 114 LEU A C 1
ATOM 849 O O . LEU A 1 114 ? -8.641 -11.719 6.828 1 95 114 LEU A O 1
ATOM 853 N N . LEU A 1 115 ? -7.742 -10.281 5.398 1 95.75 115 LEU A N 1
ATOM 854 C CA . LEU A 1 115 ? -7.473 -11.297 4.387 1 95.75 115 LEU A CA 1
ATOM 855 C C . LEU A 1 115 ? -6.328 -12.211 4.824 1 95.75 115 LEU A C 1
ATOM 857 O O . LEU A 1 115 ? -6.434 -13.438 4.715 1 95.75 115 LEU A O 1
ATOM 861 N N . LEU A 1 116 ? -5.277 -11.656 5.332 1 94.56 116 LEU A N 1
ATOM 862 C CA . LEU A 1 116 ? -4.078 -12.414 5.672 1 94.56 116 LEU A CA 1
ATOM 863 C C . LEU A 1 116 ? -4.383 -13.445 6.762 1 94.56 116 LEU A C 1
ATOM 865 O O . LEU A 1 116 ? -3.939 -14.594 6.676 1 94.56 116 LEU A O 1
ATOM 869 N N . PRO A 1 117 ? -5.172 -13.117 7.75 1 93.19 117 PRO A N 1
ATOM 870 C CA . PRO A 1 117 ? -5.512 -14.125 8.758 1 93.19 117 PRO A CA 1
ATOM 871 C C . PRO A 1 117 ? -6.391 -15.242 8.195 1 93.19 117 PRO A C 1
ATOM 873 O O . PRO A 1 117 ? -6.414 -16.344 8.742 1 93.19 117 PRO A O 1
ATOM 876 N N . ALA A 1 118 ? -7.074 -15 7.145 1 95.38 118 ALA A N 1
ATOM 877 C CA . ALA A 1 118 ? -8.055 -15.938 6.605 1 95.38 118 ALA A CA 1
ATOM 878 C C . ALA A 1 118 ? -7.414 -16.875 5.594 1 95.38 118 ALA A C 1
ATOM 880 O O . ALA A 1 118 ? -7.719 -18.078 5.57 1 95.38 118 ALA A O 1
ATOM 881 N N . LEU A 1 119 ? -6.488 -16.438 4.801 1 96.5 119 LEU A N 1
ATOM 882 C CA . LEU A 1 119 ? -5.984 -17.156 3.633 1 96.5 119 LEU A CA 1
ATOM 883 C C . LEU A 1 119 ? -5.379 -18.5 4.031 1 96.5 119 LEU A C 1
ATOM 885 O O . LEU A 1 119 ? -5.688 -19.531 3.426 1 96.5 119 LEU A O 1
ATOM 889 N N . PRO A 1 120 ? -4.582 -18.547 5.121 1 95.62 120 PRO A N 1
ATOM 890 C CA . PRO A 1 120 ? -3.939 -19.812 5.465 1 95.62 120 PRO A CA 1
ATOM 891 C C . PRO A 1 120 ? -4.945 -20.891 5.863 1 95.62 120 PRO A C 1
ATOM 893 O O . PRO A 1 120 ? -4.617 -22.078 5.852 1 95.62 120 PRO A O 1
ATOM 896 N N . ARG A 1 121 ? -6.117 -20.531 6.152 1 94.94 121 ARG A N 1
ATOM 897 C CA . ARG A 1 121 ? -7.113 -21.469 6.672 1 94.94 121 ARG A CA 1
ATOM 898 C C . ARG A 1 121 ? -7.648 -22.359 5.562 1 94.94 121 ARG A C 1
ATOM 900 O O . ARG A 1 121 ? -8.219 -23.422 5.836 1 94.94 121 ARG A O 1
ATOM 907 N N . PHE A 1 122 ? -7.539 -21.922 4.316 1 95.88 122 PHE A N 1
ATOM 908 C CA . PHE A 1 122 ? -8.172 -22.766 3.301 1 95.88 122 PHE A CA 1
ATOM 909 C C . PHE A 1 122 ? -7.289 -22.875 2.061 1 95.88 122 PHE A C 1
ATOM 911 O O . PHE A 1 122 ? -7.492 -23.75 1.22 1 95.88 122 PHE A O 1
ATOM 918 N N . MET A 1 123 ? -6.301 -22.047 1.869 1 95.56 123 MET A N 1
ATOM 919 C CA . MET A 1 123 ? -5.586 -21.984 0.598 1 95.56 123 MET A CA 1
ATOM 920 C C . MET A 1 123 ? -4.781 -23.266 0.379 1 95.56 123 MET A C 1
ATOM 922 O O . MET A 1 123 ? -4.535 -23.656 -0.762 1 95.56 123 MET A O 1
ATOM 926 N N . ALA A 1 124 ? -4.359 -23.922 1.427 1 90.12 124 ALA A N 1
ATOM 927 C CA . ALA A 1 124 ? -3.615 -25.172 1.329 1 90.12 124 ALA A CA 1
ATOM 928 C C . ALA A 1 124 ? -4.426 -26.234 0.601 1 90.12 124 ALA A C 1
ATOM 930 O O . ALA A 1 124 ? -3.861 -27.156 0.007 1 90.12 124 ALA A O 1
ATOM 931 N N . ASP A 1 125 ? -5.711 -26.094 0.585 1 91.12 125 ASP A N 1
ATOM 932 C CA . ASP A 1 125 ? -6.605 -27.062 -0.04 1 91.12 125 ASP A CA 1
ATOM 933 C C . ASP A 1 125 ? -6.676 -26.859 -1.551 1 91.12 125 ASP A C 1
ATOM 935 O O . ASP A 1 125 ? -7.219 -27.688 -2.275 1 91.12 125 ASP A O 1
ATOM 939 N N . TYR A 1 126 ? -6.07 -25.812 -1.999 1 91.38 126 TYR A N 1
ATOM 940 C CA . TYR A 1 126 ? -6.156 -25.5 -3.42 1 91.38 126 TYR A CA 1
ATOM 941 C C . TYR A 1 126 ? -4.77 -25.281 -4.012 1 91.38 126 TYR A C 1
ATOM 943 O O . TYR A 1 126 ? -4.453 -24.188 -4.488 1 91.38 126 TYR A O 1
ATOM 951 N N . PRO A 1 127 ? -3.994 -26.266 -4.145 1 84.62 127 PRO A N 1
ATOM 952 C CA . PRO A 1 127 ? -2.596 -26.125 -4.559 1 84.62 127 PRO A CA 1
ATOM 953 C C . PRO A 1 127 ? -2.449 -25.688 -6.012 1 84.62 127 PRO A C 1
ATOM 955 O O . PRO A 1 127 ? -1.388 -25.203 -6.41 1 84.62 127 PRO A O 1
ATOM 958 N N . ALA A 1 128 ? -3.49 -25.844 -6.824 1 85.81 128 ALA A N 1
ATOM 959 C CA . ALA A 1 128 ? -3.389 -25.5 -8.242 1 85.81 128 ALA A CA 1
ATOM 960 C C . ALA A 1 128 ? -3.99 -24.125 -8.516 1 85.81 128 ALA A C 1
ATOM 962 O O . ALA A 1 128 ? -4.027 -23.672 -9.664 1 85.81 128 ALA A O 1
ATOM 963 N N . LEU A 1 129 ? -4.453 -23.484 -7.488 1 91.19 129 LEU A N 1
ATOM 964 C CA . LEU A 1 129 ? -5.012 -22.141 -7.621 1 91.19 129 LEU A CA 1
ATOM 965 C C . LEU A 1 129 ? -3.928 -21.078 -7.477 1 91.19 129 LEU A C 1
ATOM 967 O O . LEU A 1 129 ? -3.086 -21.172 -6.578 1 91.19 129 LEU A O 1
ATOM 971 N N . ILE A 1 130 ? -3.904 -20.156 -8.422 1 92.62 130 ILE A N 1
ATOM 972 C CA . ILE A 1 130 ? -3.008 -19 -8.352 1 92.62 130 ILE A CA 1
ATOM 973 C C . ILE A 1 130 ? -3.789 -17.766 -7.926 1 92.62 130 ILE A C 1
ATOM 975 O O . ILE A 1 130 ? -4.836 -17.453 -8.5 1 92.62 130 ILE A O 1
ATOM 979 N N . LEU A 1 131 ? -3.35 -17.125 -6.902 1 95.88 131 LEU A N 1
ATOM 980 C CA . LEU A 1 131 ? -3.986 -15.906 -6.422 1 95.88 131 LEU A CA 1
ATOM 981 C C . LEU A 1 131 ? -3.162 -14.68 -6.801 1 95.88 131 LEU A C 1
ATOM 983 O O . LEU A 1 131 ? -2.01 -14.547 -6.383 1 95.88 131 LEU A O 1
ATOM 987 N N . GLU A 1 132 ? -3.676 -13.828 -7.652 1 93.94 132 GLU A N 1
ATOM 988 C CA . GLU A 1 132 ? -3.113 -12.508 -7.918 1 93.94 132 GLU A CA 1
ATOM 989 C C . GLU A 1 132 ? -3.768 -11.445 -7.047 1 93.94 132 GLU A C 1
ATOM 991 O O . GLU A 1 132 ? -4.938 -11.109 -7.238 1 93.94 132 GLU A O 1
ATOM 996 N N . LEU A 1 133 ? -3.012 -10.953 -6.133 1 94.75 133 LEU A N 1
ATOM 997 C CA . LEU A 1 133 ? -3.508 -10.031 -5.113 1 94.75 133 LEU A CA 1
ATOM 998 C C . LEU A 1 133 ? -2.992 -8.617 -5.359 1 94.75 133 LEU A C 1
ATOM 1000 O O . LEU A 1 133 ? -1.782 -8.383 -5.332 1 94.75 133 LEU A O 1
ATOM 1004 N N . SER A 1 134 ? -3.893 -7.668 -5.582 1 92.75 134 SER A N 1
ATOM 1005 C CA . SER A 1 134 ? -3.531 -6.27 -5.77 1 92.75 134 SER A CA 1
ATOM 1006 C C . SER A 1 134 ? -4.219 -5.379 -4.738 1 92.75 134 SER A C 1
ATOM 1008 O O . SER A 1 134 ? -5.434 -5.461 -4.551 1 92.75 134 SER A O 1
ATOM 1010 N N . THR A 1 135 ? -3.393 -4.578 -4.105 1 92.25 135 THR A N 1
ATOM 1011 C CA . THR A 1 135 ? -3.943 -3.607 -3.168 1 92.25 135 THR A CA 1
ATOM 1012 C C . THR A 1 135 ? -4.023 -2.225 -3.805 1 92.25 135 THR A C 1
ATOM 1014 O O . THR A 1 135 ? -3.129 -1.827 -4.555 1 92.25 135 THR A O 1
ATOM 1017 N N . SER A 1 136 ? -5.152 -1.597 -3.561 1 89.25 136 SER A N 1
ATOM 1018 C CA . SER A 1 136 ? -5.387 -0.242 -4.047 1 89.25 136 SER A CA 1
ATOM 1019 C C . SER A 1 136 ? -6.535 0.424 -3.295 1 89.25 136 SER A C 1
ATOM 1021 O O . SER A 1 136 ? -7.41 -0.257 -2.758 1 89.25 136 SER A O 1
ATOM 1023 N N . ASN A 1 137 ? -6.504 1.781 -3.336 1 86.25 137 ASN A N 1
ATOM 1024 C CA . ASN A 1 137 ? -7.629 2.521 -2.775 1 86.25 137 ASN A CA 1
ATOM 1025 C C . ASN A 1 137 ? -8.703 2.785 -3.826 1 86.25 137 ASN A C 1
ATOM 1027 O O . ASN A 1 137 ? -9.828 3.164 -3.49 1 86.25 137 ASN A O 1
ATOM 1031 N N . ASP A 1 138 ? -8.273 2.623 -4.996 1 75.25 138 ASP A N 1
ATOM 1032 C CA . ASP A 1 138 ? -9.188 2.928 -6.094 1 75.25 138 ASP A CA 1
ATOM 1033 C C . ASP A 1 138 ? -10.203 1.801 -6.297 1 75.25 138 ASP A C 1
ATOM 1035 O O . ASP A 1 138 ? -9.82 0.653 -6.535 1 75.25 138 ASP A O 1
ATOM 1039 N N . PHE A 1 139 ? -11.469 2.213 -6.117 1 65.06 139 PHE A N 1
ATOM 1040 C CA . PHE A 1 139 ? -12.523 1.236 -6.363 1 65.06 139 PHE A CA 1
ATOM 1041 C C . PHE A 1 139 ? -12.594 0.881 -7.844 1 65.06 139 PHE A C 1
ATOM 1043 O O . PHE A 1 139 ? -13 -0.226 -8.203 1 65.06 139 PHE A O 1
ATOM 1050 N N . ALA A 1 140 ? -12.273 1.882 -8.734 1 53.78 140 ALA A N 1
ATOM 1051 C CA . ALA A 1 140 ? -12.422 1.737 -10.18 1 53.78 140 ALA A CA 1
ATOM 1052 C C . ALA A 1 140 ? -11.695 0.499 -10.688 1 53.78 140 ALA A C 1
ATOM 1054 O O . ALA A 1 140 ? -12.07 -0.074 -11.711 1 53.78 140 ALA A O 1
ATOM 1055 N N . ASN A 1 141 ? -10.672 0.128 -10.07 1 52.03 141 ASN A N 1
ATOM 1056 C CA . ASN A 1 141 ? -9.945 -1.025 -10.586 1 52.03 141 ASN A CA 1
ATOM 1057 C C . ASN A 1 141 ? -10.844 -2.252 -10.703 1 52.03 141 ASN A C 1
ATOM 1059 O O . ASN A 1 141 ? -10.609 -3.121 -11.539 1 52.03 141 ASN A O 1
ATOM 1063 N N . LEU A 1 142 ? -11.938 -2.238 -9.969 1 54.81 142 LEU A N 1
ATOM 1064 C CA . LEU A 1 142 ? -12.859 -3.363 -10.07 1 54.81 142 LEU A CA 1
ATOM 1065 C C . LEU A 1 142 ? -13.547 -3.381 -11.43 1 54.81 142 LEU A C 1
ATOM 1067 O O . LEU A 1 142 ? -13.828 -4.449 -11.977 1 54.81 142 LEU A O 1
ATOM 1071 N N . SER A 1 143 ? -13.594 -2.115 -11.969 1 46.62 143 SER A N 1
ATOM 1072 C CA . SER A 1 143 ? -14.43 -2.021 -13.164 1 46.62 143 SER A CA 1
ATOM 1073 C C . SER A 1 143 ? -13.625 -2.348 -14.422 1 46.62 143 SER A C 1
ATOM 1075 O O . SER A 1 143 ? -14.172 -2.861 -15.398 1 46.62 143 SER A O 1
ATOM 1077 N N . ARG A 1 144 ? -12.375 -1.981 -14.375 1 50.75 144 ARG A N 1
ATOM 1078 C CA . ARG A 1 144 ? -11.648 -2.125 -15.625 1 50.75 144 ARG A CA 1
ATOM 1079 C C . ARG A 1 144 ? -11.242 -3.576 -15.859 1 50.75 144 ARG A C 1
ATOM 1081 O O . ARG A 1 144 ? -10.398 -3.859 -16.719 1 50.75 144 ARG A O 1
ATOM 1088 N N . ARG A 1 145 ? -11.992 -4.465 -15.312 1 58.28 145 ARG A N 1
ATOM 1089 C CA . ARG A 1 145 ? -11.75 -5.895 -15.5 1 58.28 145 ARG A CA 1
ATOM 1090 C C . ARG A 1 145 ? -10.367 -6.289 -14.992 1 58.28 145 ARG A C 1
ATOM 1092 O O . ARG A 1 145 ? -9.758 -7.223 -15.508 1 58.28 145 ARG A O 1
ATOM 1099 N N . ASP A 1 146 ? -10.031 -5.469 -14.055 1 75.31 146 ASP A N 1
ATOM 1100 C CA . ASP A 1 146 ? -8.688 -5.727 -13.555 1 75.31 146 ASP A CA 1
ATOM 1101 C C . ASP A 1 146 ? -8.711 -6.676 -12.359 1 75.31 146 ASP A C 1
ATOM 1103 O O . ASP A 1 146 ? -7.676 -7.215 -11.969 1 75.31 146 ASP A O 1
ATOM 1107 N N . ALA A 1 147 ? -9.93 -6.945 -11.844 1 88.88 147 ALA A N 1
ATOM 1108 C CA . ALA A 1 147 ? -10.055 -7.879 -10.727 1 88.88 147 ALA A CA 1
ATOM 1109 C C . ALA A 1 147 ? -11.273 -8.781 -10.898 1 88.88 147 ALA A C 1
ATOM 1111 O O . ALA A 1 147 ? -12.266 -8.391 -11.523 1 88.88 147 ALA A O 1
ATOM 1112 N N . ASP A 1 148 ? -11.164 -9.984 -10.477 1 90.62 148 ASP A N 1
ATOM 1113 C CA . ASP A 1 148 ? -12.266 -10.938 -10.484 1 90.62 148 ASP A CA 1
ATOM 1114 C C . ASP A 1 148 ? -13.094 -10.844 -9.203 1 90.62 148 ASP A C 1
ATOM 1116 O O . ASP A 1 148 ? -14.312 -11.016 -9.227 1 90.62 148 ASP A O 1
ATOM 1120 N N . ILE A 1 149 ? -12.445 -10.68 -8.094 1 94.56 149 ILE A N 1
ATOM 1121 C CA . ILE A 1 149 ? -13.062 -10.539 -6.781 1 94.56 149 ILE A CA 1
ATOM 1122 C C . ILE A 1 149 ? -12.547 -9.281 -6.098 1 94.56 149 ILE A C 1
ATOM 1124 O O . ILE A 1 149 ? -11.367 -8.945 -6.207 1 94.56 149 ILE A O 1
ATOM 1128 N N . ALA A 1 150 ? -13.484 -8.586 -5.402 1 94.88 150 ALA A N 1
ATOM 1129 C CA . ALA A 1 150 ? -13.102 -7.43 -4.602 1 94.88 150 ALA A CA 1
ATOM 1130 C C . ALA A 1 150 ? -13.578 -7.574 -3.16 1 94.88 150 ALA A C 1
ATOM 1132 O O . ALA A 1 150 ? -14.719 -7.98 -2.918 1 94.88 150 ALA A O 1
ATOM 1133 N N . LEU A 1 151 ? -12.695 -7.398 -2.242 1 95.31 151 LEU A N 1
ATOM 1134 C CA . LEU A 1 151 ? -13.016 -7.227 -0.83 1 95.31 151 LEU A CA 1
ATOM 1135 C C . LEU A 1 151 ? -12.836 -5.77 -0.407 1 95.31 151 LEU A C 1
ATOM 1137 O O . LEU A 1 151 ? -11.711 -5.293 -0.263 1 95.31 151 LEU A O 1
ATOM 1141 N N . ARG A 1 152 ? -14.023 -5.09 -0.177 1 93.94 152 ARG A N 1
ATOM 1142 C CA . ARG A 1 152 ? -13.961 -3.637 -0.059 1 93.94 152 ARG A CA 1
ATOM 1143 C C . ARG A 1 152 ? -14.859 -3.139 1.068 1 93.94 152 ARG A C 1
ATOM 1145 O O . ARG A 1 152 ? -15.875 -3.766 1.386 1 93.94 152 ARG A O 1
ATOM 1152 N N . LEU A 1 153 ? -14.414 -2.031 1.544 1 93.94 153 LEU A N 1
ATOM 1153 C CA . LEU A 1 153 ? -15.25 -1.27 2.467 1 93.94 153 LEU A CA 1
ATOM 1154 C C . LEU A 1 153 ? -16.062 -0.222 1.722 1 93.94 153 LEU A C 1
ATOM 1156 O O . LEU A 1 153 ? -15.508 0.661 1.068 1 93.94 153 LEU A O 1
ATOM 1160 N N . THR A 1 154 ? -17.328 -0.324 1.849 1 92 154 THR A N 1
ATOM 1161 C CA . THR A 1 154 ? -18.219 0.649 1.207 1 92 154 THR A CA 1
ATOM 1162 C C . THR A 1 154 ? -19.625 0.568 1.782 1 92 154 THR A C 1
ATOM 1164 O O . THR A 1 154 ? -20.031 -0.482 2.277 1 92 154 THR A O 1
ATOM 1167 N N . ARG A 1 155 ? -20.25 1.668 1.7 1 91.12 155 ARG A N 1
ATOM 1168 C CA . ARG A 1 155 ? -21.672 1.693 2.078 1 91.12 155 ARG A CA 1
ATOM 1169 C C . ARG A 1 155 ? -22.562 1.536 0.854 1 91.12 155 ARG A C 1
ATOM 1171 O O . ARG A 1 155 ? -23.75 1.254 0.985 1 91.12 155 ARG A O 1
ATOM 1178 N N . THR A 1 156 ? -21.969 1.73 -0.281 1 90 156 THR A N 1
ATOM 117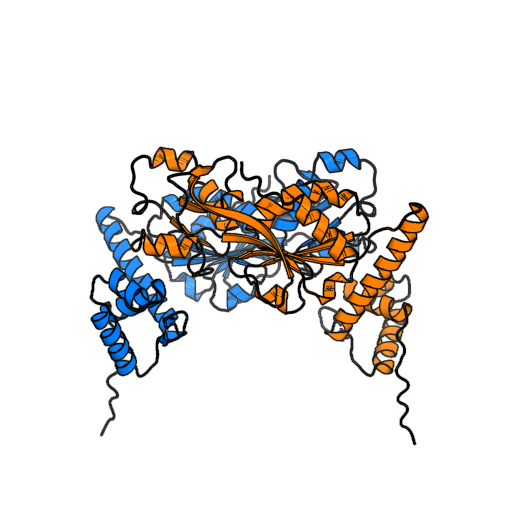9 C CA . THR A 1 156 ? -22.734 1.713 -1.522 1 90 156 THR A CA 1
ATOM 1180 C C . THR A 1 156 ? -22.016 0.906 -2.596 1 90 156 THR A C 1
ATOM 1182 O O . THR A 1 156 ? -21.438 1.477 -3.52 1 90 156 THR A O 1
ATOM 1185 N N . PRO A 1 157 ? -22.109 -0.364 -2.498 1 89.56 157 PRO A N 1
ATOM 1186 C CA . PRO A 1 157 ? -21.438 -1.147 -3.545 1 89.56 157 PRO A CA 1
ATOM 1187 C C . PRO A 1 157 ? -21.984 -0.836 -4.941 1 89.56 157 PRO A C 1
ATOM 1189 O O . PRO A 1 157 ? -23.172 -0.589 -5.105 1 89.56 157 PRO A O 1
ATOM 1192 N N . PRO A 1 158 ? -21.078 -0.797 -5.902 1 87.88 158 PRO A N 1
ATOM 1193 C CA . PRO A 1 158 ? -21.531 -0.539 -7.266 1 87.88 158 PRO A CA 1
ATOM 1194 C C . PRO A 1 158 ? -22.641 -1.503 -7.711 1 87.88 158 PRO A C 1
ATOM 1196 O O . PRO A 1 158 ? -22.562 -2.701 -7.434 1 87.88 158 PRO A O 1
ATOM 1199 N N . GLU A 1 159 ? -23.484 -1.034 -8.547 1 88.06 159 GLU A N 1
ATOM 1200 C CA . GLU A 1 159 ? -24.672 -1.794 -8.938 1 88.06 159 GLU A CA 1
ATOM 1201 C C . GLU A 1 159 ? -24.312 -2.912 -9.914 1 88.06 159 GLU A C 1
ATOM 1203 O O . GLU A 1 159 ? -25.016 -3.926 -9.984 1 88.06 159 GLU A O 1
ATOM 1208 N N . HIS A 1 160 ? -23.328 -2.66 -10.625 1 86.06 160 HIS A N 1
ATOM 1209 C CA . HIS A 1 160 ? -23 -3.627 -11.664 1 86.06 160 HIS A CA 1
ATOM 1210 C C . HIS A 1 160 ? -22.25 -4.824 -11.094 1 86.06 160 HIS A C 1
ATOM 1212 O O . HIS A 1 160 ? -21.953 -5.785 -11.805 1 86.06 160 HIS A O 1
ATOM 1218 N N . LEU A 1 161 ? -21.906 -4.715 -9.859 1 89.69 161 LEU A N 1
ATOM 1219 C CA . LEU A 1 161 ? -21.266 -5.828 -9.172 1 89.69 161 LEU A CA 1
ATOM 1220 C C . LEU A 1 161 ? -22.266 -6.598 -8.32 1 89.69 161 LEU A C 1
ATOM 1222 O O . LEU A 1 161 ? -23.312 -6.066 -7.949 1 89.69 161 LEU A O 1
ATOM 1226 N N . VAL A 1 162 ? -21.891 -7.902 -8.141 1 90.69 162 VAL A N 1
ATOM 1227 C CA . VAL A 1 162 ? -22.719 -8.75 -7.285 1 90.69 162 VAL A CA 1
ATOM 1228 C C . VAL A 1 162 ? -21.875 -9.297 -6.133 1 90.69 162 VAL A C 1
ATOM 1230 O O . VAL A 1 162 ? -20.672 -9.508 -6.281 1 90.69 162 VAL A O 1
ATOM 1233 N N . GLY A 1 163 ? -22.531 -9.484 -4.961 1 92.94 163 GLY A N 1
ATOM 1234 C CA . GLY A 1 163 ? -21.812 -10.031 -3.828 1 92.94 163 GLY A CA 1
ATOM 1235 C C . GLY A 1 163 ? -22.594 -9.961 -2.529 1 92.94 163 GLY A C 1
ATOM 1236 O O . GLY A 1 163 ? -23.828 -10 -2.533 1 92.94 163 GLY A O 1
ATOM 1237 N N . ARG A 1 164 ? -21.875 -10.086 -1.432 1 92.88 164 ARG A N 1
ATOM 12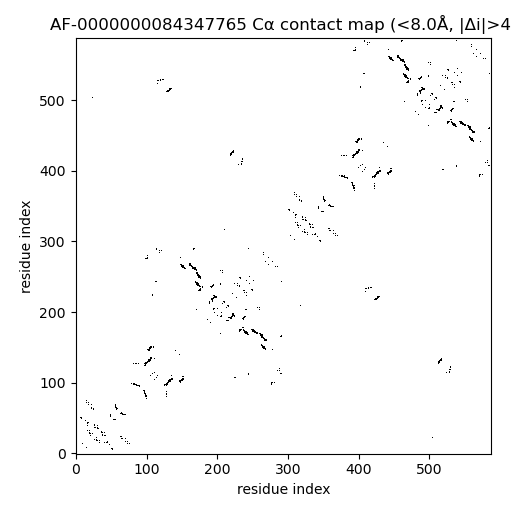38 C CA . ARG A 1 164 ? -22.531 -10.117 -0.129 1 92.88 164 ARG A CA 1
ATOM 1239 C C . ARG A 1 164 ? -21.797 -9.242 0.878 1 92.88 164 ARG A C 1
ATOM 1241 O O . ARG A 1 164 ? -20.578 -9.055 0.783 1 92.88 164 ARG A O 1
ATOM 1248 N N . CYS A 1 165 ? -22.609 -8.742 1.757 1 94.62 165 CYS A N 1
ATOM 1249 C CA . CYS A 1 165 ? -22.109 -7.98 2.891 1 94.62 165 CYS A CA 1
ATOM 1250 C C . CYS A 1 165 ? -21.625 -8.906 4 1 94.62 165 CYS A C 1
ATOM 1252 O O . CYS A 1 165 ? -22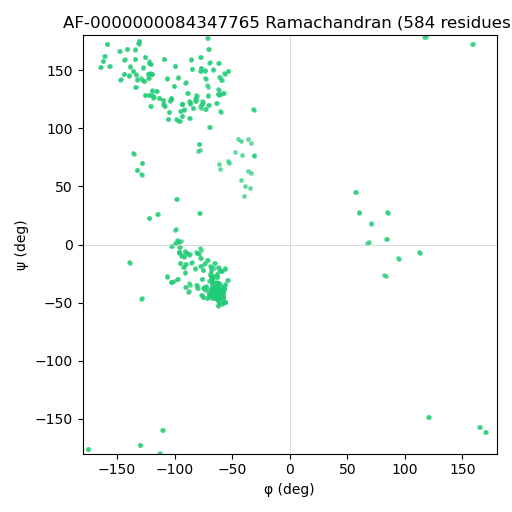.375 -9.789 4.441 1 94.62 165 CYS A O 1
ATOM 1254 N N . LEU A 1 166 ? -20.344 -8.758 4.406 1 95.06 166 LEU A N 1
ATOM 1255 C CA . LEU A 1 166 ? -19.75 -9.656 5.387 1 95.06 166 LEU A CA 1
ATOM 1256 C C . LEU A 1 166 ? -19.906 -9.109 6.797 1 95.06 166 LEU A C 1
ATOM 1258 O O . LEU A 1 166 ? -19.766 -9.844 7.777 1 95.06 166 LEU A O 1
ATOM 1262 N N . GLY A 1 167 ? -20.156 -7.82 6.934 1 93.06 167 GLY A N 1
ATOM 1263 C CA . GLY A 1 167 ? -20.359 -7.246 8.258 1 93.06 167 GLY A CA 1
ATOM 1264 C C . GLY A 1 167 ? -20.109 -5.75 8.297 1 93.06 167 GLY A C 1
ATOM 1265 O O . GLY A 1 167 ? -19.641 -5.164 7.316 1 93.06 167 GLY A O 1
ATOM 1266 N N . THR A 1 168 ? -20.453 -5.211 9.477 1 94.19 168 THR A N 1
ATOM 1267 C CA . THR A 1 168 ? -20.297 -3.781 9.703 1 94.19 168 THR A CA 1
ATOM 1268 C C . THR A 1 168 ? -18.922 -3.48 10.289 1 94.19 168 THR A C 1
ATOM 1270 O O . THR A 1 168 ? -18.422 -4.234 11.125 1 94.19 168 THR A O 1
ATOM 1273 N N . VAL A 1 169 ? -18.344 -2.406 9.797 1 95 169 VAL A N 1
ATOM 1274 C CA . VAL A 1 169 ? -17.062 -1.927 10.305 1 95 169 VAL A CA 1
ATOM 1275 C C . VAL A 1 169 ? -17.25 -0.58 11 1 95 169 VAL A C 1
ATOM 1277 O O . VAL A 1 169 ? -17.828 0.344 10.43 1 95 169 VAL A O 1
ATOM 1280 N N . THR A 1 170 ? -16.781 -0.544 12.234 1 95.62 170 THR A N 1
ATOM 1281 C CA . THR A 1 170 ? -16.859 0.695 13 1 95.62 170 THR A CA 1
ATOM 1282 C C . THR A 1 170 ? -15.469 1.308 13.172 1 95.62 170 THR A C 1
ATOM 1284 O O . THR A 1 170 ? -14.453 0.646 12.93 1 95.62 170 THR A O 1
ATOM 1287 N N . TYR A 1 171 ? -15.461 2.594 13.461 1 97 171 TYR A N 1
ATOM 1288 C CA . TYR A 1 171 ? -14.219 3.336 13.656 1 97 171 TYR A CA 1
ATOM 1289 C C . TYR A 1 171 ? -14.156 3.926 15.062 1 97 171 TYR A C 1
ATOM 1291 O O . TYR A 1 171 ? -15.18 4.285 15.641 1 97 171 TYR A O 1
ATOM 1299 N N . GLN A 1 172 ? -12.961 3.996 15.586 1 97.44 172 GLN A N 1
ATOM 1300 C CA . GLN A 1 172 ? -12.719 4.625 16.875 1 97.44 172 GLN A CA 1
ATOM 1301 C C . GLN A 1 172 ? -11.383 5.363 16.891 1 97.44 172 GLN A C 1
ATOM 1303 O O . GLN A 1 172 ? -10.445 4.965 16.188 1 97.44 172 GLN A O 1
ATOM 1308 N N . VAL A 1 173 ? -11.359 6.453 17.641 1 98.25 173 VAL A N 1
ATOM 1309 C CA . VAL A 1 173 ? -10.086 7.133 17.844 1 98.25 173 VAL A CA 1
ATOM 1310 C C . VAL A 1 173 ? -9.188 6.297 18.75 1 98.25 173 VAL A C 1
ATOM 1312 O O . VAL A 1 173 ? -9.617 5.859 19.828 1 98.25 173 VAL A O 1
ATOM 1315 N N . CYS A 1 174 ? -7.957 6.055 18.281 1 98.06 174 CYS A N 1
ATOM 1316 C CA . CYS A 1 174 ? -7.055 5.164 19 1 98.06 174 CYS A CA 1
ATOM 1317 C C . CYS A 1 174 ? -5.664 5.773 19.109 1 98.06 174 CYS A C 1
ATOM 1319 O O . CYS A 1 174 ? -5.316 6.688 18.359 1 98.06 174 CYS A O 1
ATOM 1321 N N . ALA A 1 175 ? -4.949 5.277 20.031 1 98.19 175 ALA A N 1
ATOM 1322 C CA . ALA A 1 175 ? -3.535 5.574 20.25 1 98.19 175 ALA A CA 1
ATOM 1323 C C . ALA A 1 175 ? -2.783 4.332 20.719 1 98.19 175 ALA A C 1
ATOM 1325 O O . ALA A 1 175 ? -3.396 3.34 21.125 1 98.19 175 ALA A O 1
ATOM 1326 N N . SER A 1 176 ? -1.445 4.387 20.531 1 97.62 176 SER 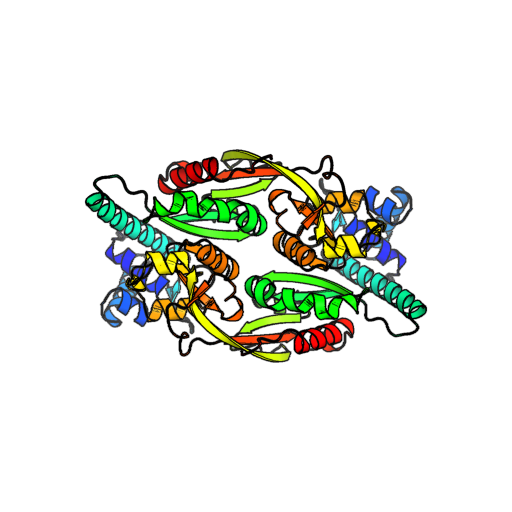A N 1
ATOM 1327 C CA . SER A 1 176 ? -0.667 3.385 21.25 1 97.62 176 SER A CA 1
ATOM 1328 C C . SER A 1 176 ? -0.825 3.545 22.75 1 97.62 176 SER A C 1
ATOM 1330 O O . SER A 1 176 ? -1.126 4.637 23.234 1 97.62 176 SER A O 1
ATOM 1332 N N . ALA A 1 177 ? -0.593 2.469 23.5 1 96.38 177 ALA A N 1
ATOM 1333 C CA . ALA A 1 177 ? -0.707 2.506 24.953 1 96.38 177 ALA A CA 1
ATOM 1334 C C . ALA A 1 177 ? 0.228 3.553 25.562 1 96.38 177 ALA A C 1
ATOM 1336 O O . ALA A 1 177 ? -0.177 4.336 26.422 1 96.38 177 ALA A O 1
ATOM 1337 N N . ASP A 1 178 ? 1.406 3.561 25.109 1 95.69 178 ASP A N 1
ATOM 1338 C CA . ASP A 1 178 ? 2.402 4.504 25.609 1 95.69 178 ASP A CA 1
ATOM 1339 C C . ASP A 1 178 ? 1.994 5.945 25.312 1 95.69 178 ASP A C 1
ATOM 1341 O O . ASP A 1 178 ? 2.088 6.812 26.188 1 95.69 178 ASP A O 1
ATOM 1345 N N . TYR A 1 179 ? 1.545 6.188 24.156 1 97.19 179 TYR A N 1
ATOM 1346 C CA . TYR A 1 179 ? 1.126 7.531 23.797 1 97.19 179 TYR A CA 1
ATOM 1347 C C . TYR A 1 179 ? -0.049 7.992 24.641 1 97.19 179 TYR A C 1
ATOM 1349 O O . TYR A 1 179 ? -0.081 9.133 25.109 1 97.19 179 TYR A O 1
ATOM 1357 N N . ALA A 1 180 ? -1.017 7.094 24.797 1 96.94 180 ALA A N 1
ATOM 1358 C CA . ALA A 1 180 ? -2.193 7.398 25.594 1 96.94 180 ALA A CA 1
ATOM 1359 C C . ALA A 1 180 ? -1.799 7.754 27.031 1 96.94 180 ALA A C 1
ATOM 1361 O O . ALA A 1 180 ? -2.33 8.703 27.609 1 96.94 180 ALA A O 1
ATOM 1362 N N . ARG A 1 181 ? -0.892 7.027 27.547 1 96.5 181 ARG A N 1
ATOM 1363 C CA . ARG A 1 181 ? -0.433 7.27 28.906 1 96.5 181 ARG A CA 1
ATOM 1364 C C . ARG A 1 181 ? 0.257 8.625 29.016 1 96.5 181 ARG A C 1
ATOM 1366 O O . ARG A 1 181 ? -0.009 9.391 29.953 1 96.5 181 ARG A O 1
ATOM 1373 N N . ARG A 1 182 ? 1.097 8.961 28.109 1 96.06 182 ARG A N 1
ATOM 1374 C CA . ARG A 1 182 ? 1.879 10.195 28.125 1 96.06 182 ARG A CA 1
ATOM 1375 C C . ARG A 1 182 ? 0.98 11.414 27.969 1 96.06 182 ARG A C 1
ATOM 1377 O O . ARG A 1 182 ? 1.314 12.508 28.438 1 96.06 182 ARG A O 1
ATOM 1384 N N . HIS A 1 183 ? -0.097 11.219 27.297 1 96.25 183 HIS A N 1
ATOM 1385 C CA . HIS A 1 183 ? -0.958 12.352 27 1 96.25 183 HIS A CA 1
ATOM 1386 C C . HIS A 1 183 ? -2.307 12.219 27.703 1 96.25 183 HIS A C 1
ATOM 1388 O O . HIS A 1 183 ? -3.309 12.766 27.234 1 96.25 183 HIS A O 1
ATOM 1394 N N . ALA A 1 184 ? -2.264 11.516 28.75 1 95.06 184 ALA A N 1
ATOM 1395 C CA . ALA A 1 184 ? -3.488 11.328 29.516 1 95.06 184 ALA A CA 1
ATOM 1396 C C . ALA A 1 184 ? -4.07 12.664 29.953 1 95.06 184 ALA A C 1
ATOM 1398 O O . ALA A 1 184 ? -3.346 13.531 30.453 1 95.06 184 ALA A O 1
ATOM 1399 N N . GLY A 1 185 ? -5.391 12.883 29.719 1 94.06 185 GLY A N 1
ATOM 1400 C CA . GLY A 1 185 ? -6.066 14.086 30.172 1 94.06 185 GLY A CA 1
ATOM 1401 C C . GLY A 1 185 ? -6.113 15.172 29.125 1 94.06 185 GLY A C 1
ATOM 1402 O O . GLY A 1 185 ? -6.805 16.188 29.297 1 94.06 185 GLY A O 1
ATOM 1403 N N . GLN A 1 186 ? -5.375 15 28.094 1 95.56 186 GLN A N 1
ATOM 1404 C CA . GLN A 1 186 ? -5.398 15.992 27.031 1 95.56 186 GLN A CA 1
ATOM 1405 C C . GLN A 1 186 ? -6.641 15.836 26.156 1 95.56 186 GLN A C 1
ATOM 1407 O O . GLN A 1 186 ? -7.156 14.727 26 1 95.56 186 GLN A O 1
ATOM 1412 N N . GLU A 1 187 ? -7.027 16.953 25.672 1 95.81 187 GLU A N 1
ATOM 1413 C CA . GLU A 1 187 ? -8.148 16.922 24.734 1 95.81 187 GLU A CA 1
ATOM 1414 C C . GLU A 1 187 ? -7.715 16.359 23.375 1 95.81 187 GLU A C 1
ATOM 1416 O O . GLU A 1 187 ? -6.602 16.625 22.922 1 95.81 187 GLU A O 1
ATOM 1421 N N . LEU A 1 188 ? -8.656 15.711 22.672 1 96.25 188 LEU A N 1
ATOM 1422 C CA . LEU A 1 188 ? -8.391 15.102 21.375 1 96.25 188 LEU A CA 1
ATOM 1423 C C . LEU A 1 188 ? -7.867 16.141 20.391 1 96.25 188 LEU A C 1
ATOM 1425 O O . LEU A 1 188 ? -6.977 15.852 19.594 1 96.25 188 LEU A O 1
ATOM 1429 N N . ALA A 1 189 ? -8.414 17.281 20.5 1 93.81 189 ALA A N 1
ATOM 1430 C CA . ALA A 1 189 ? -8.086 18.344 19.547 1 93.81 189 ALA A CA 1
ATOM 1431 C C . ALA A 1 189 ? -6.629 18.781 19.688 1 93.81 189 ALA A C 1
ATOM 1433 O O . ALA A 1 189 ? -6.059 19.375 18.781 1 93.81 189 ALA A O 1
ATOM 1434 N N . ASP A 1 190 ? -6.023 18.5 20.812 1 93.25 190 ASP A N 1
ATOM 1435 C CA . ASP A 1 190 ? -4.672 18.984 21.109 1 93.25 190 ASP A CA 1
ATOM 1436 C C . ASP A 1 190 ? -3.631 17.922 20.766 1 93.25 190 ASP A C 1
ATOM 1438 O O . ASP A 1 190 ? -2.428 18.188 20.828 1 93.25 190 ASP A O 1
ATOM 1442 N N . LEU A 1 191 ? -4.062 16.75 20.422 1 96.38 191 LEU A N 1
ATOM 1443 C CA . LEU A 1 191 ? -3.158 15.633 20.156 1 96.38 191 LEU A CA 1
ATOM 1444 C C . LEU A 1 191 ? -2.674 15.664 18.703 1 96.38 191 LEU A C 1
ATOM 1446 O O . LEU A 1 191 ? -3.242 16.375 17.875 1 96.38 191 LEU A O 1
ATOM 1450 N N . ALA A 1 192 ? -1.502 14.977 18.438 1 96.38 192 ALA A N 1
ATOM 1451 C CA . ALA A 1 192 ? -0.996 14.828 17.078 1 96.38 192 ALA A CA 1
ATOM 1452 C C . ALA A 1 192 ? -1.845 13.844 16.281 1 96.38 192 ALA A C 1
ATOM 1454 O O . ALA A 1 192 ? -1.843 12.641 16.562 1 96.38 192 ALA A O 1
ATOM 1455 N N . TRP A 1 193 ? -2.477 14.367 15.242 1 97.44 193 TRP A N 1
ATOM 1456 C CA . TRP A 1 193 ? -3.389 13.523 14.477 1 97.44 193 TRP A CA 1
ATOM 1457 C C . TRP A 1 193 ? -2.701 12.961 13.234 1 97.44 193 TRP A C 1
ATOM 1459 O O . TRP A 1 193 ? -1.866 13.633 12.625 1 97.44 193 TRP A O 1
ATOM 1469 N N . ILE A 1 194 ? -3.068 11.773 12.969 1 98.12 194 ILE A N 1
ATOM 1470 C CA . ILE A 1 194 ? -2.662 11.039 11.773 1 98.12 194 ILE A CA 1
ATOM 1471 C C . ILE A 1 194 ? -3.893 10.688 10.945 1 98.12 194 ILE A C 1
ATOM 1473 O O . ILE A 1 194 ? -4.859 10.125 11.461 1 98.12 194 ILE A O 1
ATOM 1477 N N . ALA A 1 195 ? -3.871 11.031 9.656 1 97.12 195 ALA A N 1
ATOM 1478 C CA . ALA A 1 195 ? -5.086 10.82 8.867 1 97.12 195 ALA A CA 1
ATOM 1479 C C . ALA A 1 195 ? -4.773 10.789 7.375 1 97.12 195 ALA A C 1
ATOM 1481 O O . ALA A 1 195 ? -3.693 11.211 6.949 1 97.12 195 ALA A O 1
ATOM 1482 N N . PRO A 1 196 ? -5.742 10.227 6.621 1 94.25 196 PRO A N 1
ATOM 1483 C CA . PRO A 1 196 ? -5.523 10.133 5.176 1 94.25 196 PRO A CA 1
ATOM 1484 C C . PRO A 1 196 ? -6.207 11.266 4.402 1 94.25 196 PRO A C 1
ATOM 1486 O O . PRO A 1 196 ? -6.703 11.047 3.293 1 94.25 196 PRO A O 1
ATOM 1489 N N . ASP A 1 197 ? -6.262 12.445 4.789 1 81.25 197 ASP A N 1
ATOM 1490 C CA . ASP A 1 197 ? -7.141 13.531 4.355 1 81.25 197 ASP A CA 1
ATOM 1491 C C . ASP A 1 197 ? -6.992 13.789 2.861 1 81.25 197 ASP A C 1
ATOM 1493 O O . ASP A 1 197 ? -7.984 13.836 2.133 1 81.25 197 ASP A O 1
ATOM 1497 N N . GLU A 1 198 ? -5.793 13.945 2.389 1 73.81 198 GLU A N 1
ATOM 1498 C CA . GLU A 1 198 ? -5.578 14.367 1.009 1 73.81 198 GLU A CA 1
ATOM 1499 C C . GLU A 1 198 ? -5.77 13.203 0.04 1 73.81 198 GLU A C 1
ATOM 1501 O O . GLU A 1 198 ? -6.098 13.414 -1.13 1 73.81 198 GLU A O 1
ATOM 1506 N N . PHE A 1 199 ? -5.703 12.125 0.596 1 79.06 199 PHE A N 1
ATOM 1507 C CA . PHE A 1 199 ? -5.703 10.945 -0.26 1 79.06 199 PHE A CA 1
ATOM 1508 C C . PHE A 1 199 ? -7.07 10.273 -0.253 1 79.06 199 PHE A C 1
ATOM 1510 O O . PHE A 1 199 ? -7.484 9.68 -1.253 1 79.06 199 PHE A O 1
ATOM 1517 N N . LEU A 1 200 ? -7.68 10.375 0.838 1 86.38 200 LEU A N 1
ATOM 1518 C CA . LEU A 1 200 ? -9.008 9.789 1.029 1 86.38 200 LEU A CA 1
ATOM 1519 C C . LEU A 1 200 ? -9.953 10.789 1.682 1 86.38 200 LEU A C 1
ATOM 1521 O O . LEU A 1 200 ? -10.469 10.539 2.775 1 86.38 200 LEU A O 1
ATOM 1525 N N . PRO A 1 201 ? -10.25 11.891 0.99 1 81.81 201 PRO A N 1
ATOM 1526 C CA . PRO A 1 201 ? -10.992 12.992 1.606 1 81.81 201 PRO A CA 1
ATOM 1527 C C . PRO A 1 201 ? -12.406 12.586 2.021 1 81.81 201 PRO A C 1
ATOM 1529 O O . PRO A 1 201 ? -12.961 13.156 2.965 1 81.81 201 PRO A O 1
ATOM 1532 N N . ASP A 1 202 ? -12.969 11.562 1.364 1 84.06 202 ASP A N 1
ATOM 1533 C CA . ASP A 1 202 ? -14.352 11.188 1.645 1 84.06 202 ASP A CA 1
ATOM 1534 C C . ASP A 1 202 ? -14.406 10.016 2.623 1 84.06 202 ASP A C 1
ATOM 1536 O O . ASP A 1 202 ? -15.484 9.484 2.896 1 84.06 202 ASP A O 1
ATOM 1540 N N . HIS A 1 203 ? -13.305 9.633 3.057 1 92.38 203 HIS A N 1
ATOM 1541 C CA . HIS A 1 203 ? -13.289 8.531 4.012 1 92.38 203 HIS A CA 1
ATOM 1542 C C . HIS A 1 203 ? -14.055 8.891 5.281 1 92.38 203 HIS A C 1
ATOM 1544 O O . HIS A 1 203 ? -13.945 10.016 5.781 1 92.38 203 HIS A O 1
ATOM 1550 N N . PRO A 1 204 ? -14.766 7.93 5.918 1 94.12 204 PRO A N 1
ATOM 1551 C CA . PRO A 1 204 ? -15.594 8.227 7.09 1 94.12 204 PRO A CA 1
ATOM 1552 C C . PRO A 1 204 ? -14.797 8.836 8.242 1 94.12 204 PRO A C 1
ATOM 1554 O O . PRO A 1 204 ? -15.297 9.711 8.945 1 94.12 204 PRO A O 1
ATOM 1557 N N . THR A 1 205 ? -13.594 8.414 8.438 1 96.12 205 THR A N 1
ATOM 1558 C CA . THR A 1 205 ? -12.773 8.922 9.531 1 96.12 205 THR A CA 1
ATOM 1559 C C . THR A 1 205 ? -12.414 10.391 9.297 1 96.12 205 THR A C 1
ATOM 1561 O O . THR A 1 205 ? -12.312 11.164 10.25 1 96.12 205 THR A O 1
ATOM 1564 N N . VAL A 1 206 ? -12.227 10.75 8.047 1 93.31 206 VAL A N 1
ATOM 1565 C CA . VAL A 1 206 ? -11.914 12.133 7.688 1 93.31 206 VAL A CA 1
ATOM 1566 C C . VAL A 1 206 ? -13.148 13.008 7.863 1 93.31 206 VAL A C 1
ATOM 1568 O O . VAL A 1 206 ? -13.078 14.086 8.461 1 93.31 206 VAL A O 1
ATOM 1571 N N . ALA A 1 207 ? -14.258 12.492 7.363 1 89.56 207 ALA A N 1
ATOM 1572 C CA . ALA A 1 207 ? -15.523 13.211 7.492 1 89.56 207 ALA A CA 1
ATOM 1573 C C . ALA A 1 207 ? -15.852 13.477 8.961 1 89.56 207 ALA A C 1
ATOM 1575 O O . ALA A 1 207 ? -16.219 14.594 9.328 1 89.56 207 ALA A O 1
ATOM 1576 N N . TRP A 1 208 ? -15.68 12.484 9.781 1 94.44 208 TRP A N 1
ATOM 1577 C CA . TRP A 1 208 ? -15.961 12.633 11.203 1 94.44 208 TRP A CA 1
ATOM 1578 C C . TRP A 1 208 ? -15.055 13.688 11.836 1 94.44 208 TRP A C 1
ATOM 1580 O O . TRP A 1 208 ? -15.531 14.562 12.555 1 94.44 208 TRP A O 1
ATOM 1590 N N . ARG A 1 209 ? -13.758 13.578 11.656 1 94.19 209 ARG A N 1
ATOM 1591 C CA . ARG A 1 209 ? -12.805 14.484 12.281 1 94.19 209 ARG A CA 1
ATOM 1592 C C . ARG A 1 209 ? -13.078 15.93 11.875 1 94.19 209 ARG A C 1
ATOM 1594 O O . ARG A 1 209 ? -13.062 16.828 12.719 1 94.19 209 ARG A O 1
ATOM 1601 N N . ARG A 1 210 ? -13.328 16.078 10.578 1 86.19 210 ARG A N 1
ATOM 1602 C CA . ARG A 1 210 ? -13.578 17.422 10.078 1 86.19 210 ARG A CA 1
ATOM 1603 C C . ARG A 1 210 ? -14.836 18.016 10.703 1 86.19 210 ARG A C 1
ATOM 1605 O O . ARG A 1 210 ? -14.922 19.219 10.93 1 86.19 210 ARG A O 1
ATOM 1612 N N . GLU A 1 211 ? -15.789 17.188 10.992 1 86.94 211 GLU A N 1
ATOM 1613 C CA . GLU A 1 211 ? -17.047 17.609 11.594 1 86.94 211 GLU A CA 1
ATOM 1614 C C . GLU A 1 211 ? -16.875 17.891 13.086 1 86.94 211 GLU A C 1
ATOM 1616 O O . GLU A 1 211 ? -17.375 18.891 13.602 1 86.94 211 GLU A O 1
ATOM 1621 N N . HIS A 1 212 ? -16.188 17.078 13.797 1 91 212 HIS A N 1
ATOM 1622 C CA . HIS A 1 212 ? -16.172 17.125 15.258 1 91 212 HIS A CA 1
ATOM 1623 C C . HIS A 1 212 ? -14.961 17.906 15.766 1 91 212 HIS A C 1
ATOM 1625 O O . HIS A 1 212 ? -14.984 18.438 16.875 1 91 212 HIS A O 1
ATOM 1631 N N . LEU A 1 213 ? -13.898 17.859 14.984 1 90.75 213 LEU A N 1
ATOM 1632 C CA . LEU A 1 213 ? -12.664 18.547 15.328 1 90.75 213 LEU A CA 1
ATOM 1633 C C . LEU A 1 213 ? -12.188 19.422 14.172 1 90.75 213 LEU A C 1
ATOM 1635 O O . LEU A 1 213 ? -11.078 19.234 13.672 1 90.75 213 LEU A O 1
ATOM 1639 N N . PRO A 1 214 ? -12.945 20.391 13.711 1 81 214 PRO A N 1
ATOM 1640 C CA . PRO A 1 214 ? -12.672 21.156 12.5 1 81 214 PRO A CA 1
ATOM 1641 C C . PRO A 1 214 ? -11.352 21.922 12.57 1 81 214 PRO A C 1
ATOM 1643 O O . PRO A 1 214 ? -10.75 22.234 11.539 1 81 214 PRO A O 1
ATOM 1646 N N . GLY A 1 215 ? -10.828 22.156 13.688 1 78.12 215 GLY A N 1
ATOM 1647 C CA . GLY A 1 215 ? -9.594 22.922 13.805 1 78.12 215 GLY A CA 1
ATOM 1648 C C . GLY A 1 215 ? -8.352 22.047 13.742 1 78.12 215 GLY A C 1
ATOM 1649 O O . GLY A 1 215 ? -7.234 22.547 13.648 1 78.12 215 GLY A O 1
ATOM 1650 N N . VAL A 1 216 ? -8.555 20.781 13.742 1 87 216 VAL A N 1
ATOM 1651 C CA . VAL A 1 216 ? -7.426 19.859 13.797 1 87 216 VAL A CA 1
ATOM 1652 C C . VAL A 1 216 ? -6.844 19.672 12.391 1 87 216 VAL A C 1
ATOM 1654 O O . VAL A 1 216 ? -7.574 19.359 11.445 1 87 216 VAL A O 1
ATOM 1657 N N . ARG A 1 217 ? -5.566 19.906 12.336 1 83.94 217 ARG A N 1
ATOM 1658 C CA . ARG A 1 217 ? -4.789 19.578 11.141 1 83.94 217 ARG A CA 1
ATOM 1659 C C . ARG A 1 217 ? -3.863 18.406 11.406 1 83.94 217 ARG A C 1
ATOM 1661 O O . ARG A 1 217 ? -2.982 18.469 12.266 1 83.94 217 ARG A O 1
ATOM 1668 N N . PRO A 1 218 ? -4.074 17.391 10.625 1 93.56 218 PRO A N 1
ATOM 1669 C CA . PRO A 1 218 ? -3.23 16.219 10.891 1 93.56 218 PRO A CA 1
ATOM 1670 C C . PRO A 1 218 ? -1.743 16.516 10.703 1 93.56 218 PRO A C 1
ATOM 1672 O O . PRO A 1 218 ? -1.35 17.078 9.68 1 93.56 218 PRO A O 1
ATOM 1675 N N . ARG A 1 219 ? -0.983 16.109 11.648 1 94.38 219 ARG A N 1
ATOM 1676 C CA . ARG A 1 219 ? 0.47 16.234 11.594 1 94.38 219 ARG A CA 1
ATOM 1677 C C . ARG A 1 219 ? 1.07 15.242 10.602 1 94.38 219 ARG A C 1
ATOM 1679 O O . ARG A 1 219 ? 2.092 15.523 9.969 1 94.38 219 ARG A O 1
ATOM 1686 N N . TYR A 1 220 ? 0.505 14.078 10.523 1 96.88 220 TYR A N 1
ATOM 1687 C CA . TYR A 1 220 ? 0.882 13.039 9.57 1 96.88 220 TYR A CA 1
ATOM 1688 C C . TYR A 1 220 ? -0.275 12.719 8.633 1 96.88 220 TYR A C 1
ATOM 1690 O O . TYR A 1 220 ? -1.377 12.398 9.086 1 96.88 220 TYR A O 1
ATOM 1698 N N . ARG A 1 221 ? 0.014 12.789 7.371 1 95.12 221 ARG A N 1
ATOM 1699 C CA . ARG A 1 221 ? -0.964 12.5 6.328 1 95.12 221 ARG A CA 1
ATOM 1700 C C . ARG A 1 221 ? -0.487 11.367 5.434 1 95.12 221 ARG A C 1
ATOM 1702 O O . ARG A 1 221 ? 0.601 11.438 4.855 1 95.12 221 ARG A O 1
ATOM 1709 N N . CYS A 1 222 ? -1.26 10.32 5.418 1 95.31 222 CYS A N 1
ATOM 1710 C CA . CYS A 1 222 ? -0.865 9.094 4.734 1 95.31 222 CYS A CA 1
ATOM 1711 C C . CYS A 1 222 ? -1.894 8.703 3.678 1 95.31 222 CYS A C 1
ATOM 1713 O O . CYS A 1 222 ? -3.074 9.031 3.805 1 95.31 222 CYS A O 1
ATOM 1715 N N . ASN A 1 223 ? -1.458 7.938 2.699 1 92.44 223 ASN A N 1
ATOM 1716 C CA . ASN A 1 223 ? -2.385 7.551 1.64 1 92.44 223 ASN A CA 1
ATOM 1717 C C . ASN A 1 223 ? -2.951 6.152 1.87 1 92.44 223 ASN A C 1
ATOM 1719 O O . ASN A 1 223 ? -3.465 5.527 0.942 1 92.44 223 ASN A O 1
ATOM 1723 N N . SER A 1 224 ? -2.775 5.609 3.045 1 93.44 224 SER A N 1
ATOM 1724 C CA . SER A 1 224 ? -3.342 4.305 3.377 1 93.44 224 SER A CA 1
ATOM 1725 C C . SER A 1 224 ? -3.717 4.227 4.852 1 93.44 224 SER A C 1
ATOM 1727 O O . SER A 1 224 ? -3.002 4.746 5.711 1 93.44 224 SER A O 1
ATOM 1729 N N . MET A 1 225 ? -4.867 3.545 5.078 1 95.25 225 MET A N 1
ATOM 1730 C CA . MET A 1 225 ? -5.277 3.342 6.465 1 95.25 225 MET A CA 1
ATOM 1731 C C . MET A 1 225 ? -4.301 2.426 7.195 1 95.25 225 MET A C 1
ATOM 1733 O O . MET A 1 225 ? -4.125 2.539 8.406 1 95.25 225 MET A O 1
ATOM 1737 N N . GLN A 1 226 ? -3.688 1.595 6.406 1 95.31 226 GLN A N 1
ATOM 1738 C CA . GLN A 1 226 ? -2.66 0.753 7.012 1 95.31 226 GLN A CA 1
ATOM 1739 C C . GLN A 1 226 ? -1.482 1.59 7.504 1 95.31 226 GLN A C 1
ATOM 1741 O O . GLN A 1 226 ? -1.001 1.398 8.617 1 95.31 226 GLN A O 1
ATOM 1746 N N . SER A 1 227 ? -0.998 2.51 6.703 1 95.81 227 SER A N 1
ATOM 1747 C CA . SER A 1 227 ? 0.085 3.398 7.113 1 95.81 227 SER A CA 1
ATOM 1748 C C . SER A 1 227 ? -0.318 4.246 8.312 1 95.81 227 SER A C 1
ATOM 1750 O O . SER A 1 227 ? 0.481 4.453 9.234 1 95.81 227 SER A O 1
ATOM 1752 N N . VAL A 1 228 ? -1.545 4.699 8.305 1 97.25 228 VAL A N 1
ATOM 1753 C CA . VAL A 1 228 ? -2.07 5.441 9.445 1 97.25 228 VAL A CA 1
ATOM 1754 C C . VAL A 1 228 ? -1.944 4.598 10.711 1 97.25 228 VAL A C 1
ATOM 1756 O O . VAL A 1 228 ? -1.412 5.062 11.727 1 97.25 228 VAL A O 1
ATOM 1759 N N . THR A 1 229 ? -2.391 3.385 10.625 1 97.12 229 THR A N 1
ATOM 1760 C CA . THR A 1 229 ? -2.379 2.48 11.773 1 97.12 229 THR A CA 1
ATOM 1761 C C . THR A 1 229 ? -0.955 2.266 12.273 1 97.12 229 THR A C 1
ATOM 1763 O O . THR A 1 229 ? -0.707 2.299 13.484 1 97.12 229 THR A O 1
ATOM 1766 N N . GLU A 1 230 ? -0.041 2.111 11.383 1 95.5 230 GLU A N 1
ATOM 1767 C CA . GLU A 1 230 ? 1.339 1.826 11.758 1 95.5 230 GLU A CA 1
ATOM 1768 C C . GLU A 1 230 ? 1.984 3.031 12.438 1 95.5 230 GLU A C 1
ATOM 1770 O O . GLU A 1 230 ? 2.785 2.877 13.359 1 95.5 230 GLU A O 1
ATOM 1775 N N . LEU A 1 231 ? 1.684 4.207 11.961 1 97.12 231 LEU A N 1
ATOM 1776 C CA . LEU A 1 231 ? 2.207 5.41 12.594 1 97.12 231 LEU A CA 1
ATOM 1777 C C . LEU A 1 231 ? 1.653 5.562 14.008 1 97.12 231 LEU A C 1
ATOM 1779 O O . LEU A 1 231 ? 2.377 5.957 14.922 1 97.12 231 LEU A O 1
ATOM 1783 N N . VAL A 1 232 ? 0.374 5.234 14.219 1 97.75 232 VAL A N 1
ATOM 1784 C CA . VAL A 1 232 ? -0.23 5.281 15.547 1 97.75 232 VAL A CA 1
ATOM 1785 C C . VAL A 1 232 ? 0.459 4.27 16.453 1 97.75 232 VAL A C 1
ATOM 1787 O O . VAL A 1 232 ? 0.808 4.594 17.594 1 97.75 232 VAL A O 1
ATOM 1790 N N . ARG A 1 233 ? 0.674 3.09 15.938 1 96.31 233 ARG A N 1
ATOM 1791 C CA . ARG A 1 233 ? 1.327 2.043 16.719 1 96.31 233 ARG A CA 1
ATOM 1792 C C . ARG A 1 233 ? 2.732 2.469 17.125 1 96.31 233 ARG A C 1
ATOM 1794 O O . ARG A 1 233 ? 3.199 2.107 18.219 1 96.31 233 ARG A O 1
ATOM 1801 N N . ALA A 1 234 ? 3.355 3.227 16.281 1 94.88 234 ALA A N 1
ATOM 1802 C CA . ALA A 1 234 ? 4.719 3.686 16.547 1 94.88 234 ALA A CA 1
ATOM 1803 C C . ALA A 1 234 ? 4.734 4.828 17.547 1 94.88 234 ALA A C 1
ATOM 1805 O O . ALA A 1 234 ? 5.797 5.34 17.906 1 94.88 234 ALA A O 1
ATOM 1806 N N . GLY A 1 235 ? 3.584 5.262 17.953 1 96.19 235 GLY A N 1
ATOM 1807 C CA . GLY A 1 235 ? 3.482 6.258 19 1 96.19 235 GLY A CA 1
ATOM 1808 C C . GLY A 1 235 ? 3.613 7.68 18.484 1 96.19 235 GLY A C 1
ATOM 1809 O O . GLY A 1 235 ? 4.043 8.57 19.219 1 96.19 235 GLY A O 1
ATOM 1810 N N . LEU A 1 236 ? 3.236 7.887 17.25 1 97.31 236 LEU A N 1
ATOM 1811 C CA . LEU A 1 236 ? 3.457 9.203 16.672 1 97.31 236 LEU A CA 1
ATOM 1812 C C . LEU A 1 236 ? 2.217 10.078 16.828 1 97.31 236 LEU A C 1
ATOM 1814 O O . LEU A 1 236 ? 2.258 11.273 16.516 1 97.31 236 LEU A O 1
ATOM 1818 N N . GLY A 1 237 ? 1.11 9.477 17.25 1 97.81 237 GLY A N 1
ATOM 1819 C CA . GLY A 1 237 ? -0.108 10.25 17.422 1 97.81 237 GLY A CA 1
ATOM 1820 C C . GLY A 1 237 ? -1.35 9.391 17.562 1 97.81 237 GLY A C 1
ATOM 1821 O O . GLY A 1 237 ? -1.272 8.25 18.016 1 97.81 237 GLY A O 1
ATOM 1822 N N . VAL A 1 238 ? -2.504 10.031 17.234 1 98.38 238 VAL A N 1
ATOM 1823 C CA . VAL A 1 238 ? -3.807 9.383 17.312 1 98.38 238 VAL A CA 1
ATOM 1824 C C . VAL A 1 238 ? -4.477 9.375 15.945 1 98.38 238 VAL A C 1
ATOM 1826 O O . VAL A 1 238 ? -4.129 10.172 15.078 1 98.38 238 VAL A O 1
ATOM 1829 N N . ALA A 1 239 ? -5.344 8.469 15.742 1 98.44 239 ALA A N 1
ATOM 1830 C CA . ALA A 1 239 ? -6.137 8.398 14.523 1 98.44 239 ALA A CA 1
ATOM 1831 C C . ALA A 1 239 ? -7.438 7.637 14.758 1 98.44 239 ALA A C 1
ATOM 1833 O O . ALA A 1 239 ? -7.551 6.867 15.711 1 98.44 239 ALA A O 1
ATOM 1834 N N . ALA A 1 240 ? -8.438 7.945 13.961 1 98.12 240 ALA A N 1
ATOM 1835 C CA . ALA A 1 240 ? -9.602 7.066 13.867 1 98.12 240 ALA A CA 1
ATOM 1836 C C . ALA A 1 240 ? -9.297 5.836 13.023 1 98.12 240 ALA A C 1
ATOM 1838 O O . ALA A 1 240 ? -8.898 5.957 11.859 1 98.12 240 ALA A O 1
ATOM 1839 N N . LEU A 1 241 ? -9.438 4.68 13.625 1 97.5 241 LEU A N 1
ATOM 1840 C CA . LEU A 1 241 ? -9.07 3.434 12.961 1 97.5 241 LEU A CA 1
ATOM 1841 C C . LEU A 1 241 ? -10.258 2.477 12.914 1 97.5 241 LEU A C 1
ATOM 1843 O O . LEU A 1 241 ? -11.109 2.488 13.805 1 97.5 241 LEU A O 1
ATOM 1847 N N . PRO A 1 242 ? -10.289 1.684 11.797 1 96.06 242 PRO A N 1
ATOM 1848 C CA . PRO A 1 242 ? -11.32 0.64 11.805 1 96.06 242 PRO A CA 1
ATOM 1849 C C . PRO A 1 242 ? -11.07 -0.428 12.867 1 96.06 242 PRO A C 1
ATOM 1851 O O . PRO A 1 242 ? -9.922 -0.741 13.172 1 96.06 242 PRO A O 1
ATOM 1854 N N . ASP A 1 243 ? -12.094 -0.996 13.336 1 93.81 243 ASP A N 1
ATOM 1855 C CA . ASP A 1 243 ? -12.023 -1.907 14.469 1 93.81 243 ASP A CA 1
ATOM 1856 C C . ASP A 1 243 ? -11.188 -3.141 14.141 1 93.81 243 ASP A C 1
ATOM 1858 O O . ASP A 1 243 ? -10.555 -3.721 15.023 1 93.81 243 ASP A O 1
ATOM 1862 N N . PHE A 1 244 ? -11.125 -3.545 12.859 1 93.12 244 PHE A N 1
ATOM 1863 C CA . PHE A 1 244 ? -10.43 -4.777 12.508 1 93.12 244 PHE A CA 1
ATOM 1864 C C . PHE A 1 244 ? -8.922 -4.562 12.508 1 93.12 244 PHE A C 1
ATOM 1866 O O . PHE A 1 244 ? -8.148 -5.523 12.414 1 93.12 244 PHE A O 1
ATOM 1873 N N . LEU A 1 245 ? -8.523 -3.346 12.57 1 94.06 245 LEU A N 1
ATOM 1874 C CA . LEU A 1 245 ? -7.094 -3.08 12.664 1 94.06 245 LEU A CA 1
ATOM 1875 C C . LEU A 1 245 ? -6.672 -2.881 14.117 1 94.06 245 LEU A C 1
ATOM 1877 O O . LEU A 1 245 ? -5.492 -2.666 14.398 1 94.06 24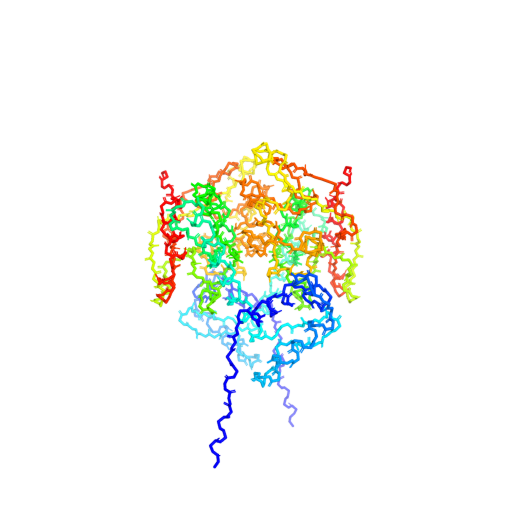5 LEU A O 1
ATOM 1881 N N . MET A 1 246 ? -7.652 -2.941 14.953 1 89.44 246 MET A N 1
ATOM 1882 C CA . MET A 1 246 ? -7.359 -2.723 16.359 1 89.44 246 MET A CA 1
ATOM 1883 C C . MET A 1 246 ? -6.758 -3.975 17 1 89.44 246 MET A C 1
ATOM 1885 O O . MET A 1 246 ? -7.418 -5.012 17.078 1 89.44 246 MET A O 1
ATOM 1889 N N . ASN A 1 247 ? -5.5 -4.082 16.891 1 79.25 247 ASN A N 1
ATOM 1890 C CA . ASN A 1 247 ? -4.812 -5.215 17.5 1 79.25 247 ASN A CA 1
ATOM 1891 C C . ASN A 1 247 ? -3.955 -4.777 18.672 1 79.25 247 ASN A C 1
ATOM 1893 O O . ASN A 1 247 ? -4.07 -3.648 19.156 1 79.25 247 ASN A O 1
ATOM 1897 N N . ASP A 1 248 ? -3.039 -5.664 18.922 1 74.31 248 ASP A N 1
ATOM 1898 C CA . ASP A 1 248 ? -2.262 -5.543 20.156 1 74.31 248 ASP A CA 1
ATOM 1899 C C . ASP A 1 248 ? -1.431 -4.262 20.156 1 74.31 248 ASP A C 1
ATOM 1901 O O . ASP A 1 248 ? -0.752 -3.955 19.172 1 74.31 248 ASP A O 1
ATOM 1905 N N . GLY A 1 249 ? -1.66 -3.473 21.125 1 88.81 249 GLY A N 1
ATOM 1906 C CA . GLY A 1 249 ? -0.845 -2.307 21.422 1 88.81 249 GLY A CA 1
ATOM 1907 C C . GLY A 1 249 ? -1.576 -0.995 21.219 1 88.81 249 GLY A C 1
ATOM 1908 O O . GLY A 1 249 ? -1.054 0.072 21.547 1 88.81 249 GLY A O 1
ATOM 1909 N N . LEU A 1 250 ? -2.807 -1.14 20.641 1 96.12 250 LEU A N 1
ATOM 1910 C CA . LEU A 1 250 ? -3.605 0.064 20.438 1 96.12 250 LEU A CA 1
ATOM 1911 C C . LEU A 1 250 ? -4.758 0.129 21.422 1 96.12 250 LEU A C 1
ATOM 1913 O O . LEU A 1 250 ? -5.301 -0.905 21.828 1 96.12 250 LEU A O 1
ATOM 1917 N N . GLN A 1 251 ? -5.051 1.252 21.875 1 95.19 251 GLN A N 1
ATOM 1918 C CA . GLN A 1 251 ? -6.16 1.432 22.797 1 95.19 251 GLN A CA 1
ATOM 1919 C C . GLN A 1 251 ? -7.105 2.531 22.328 1 95.19 251 GLN A C 1
ATOM 1921 O O . GLN A 1 251 ? -6.664 3.557 21.797 1 95.19 251 GLN A O 1
ATOM 1926 N N . PRO A 1 252 ? -8.414 2.273 22.547 1 95.88 252 PRO A N 1
ATOM 1927 C CA . PRO A 1 252 ? -9.383 3.312 22.188 1 95.88 252 PRO A CA 1
ATOM 1928 C C . PRO A 1 252 ? -9.352 4.504 23.141 1 95.88 252 PRO A C 1
ATOM 1930 O O . PRO A 1 252 ? -9.141 4.328 24.344 1 95.88 252 PRO A O 1
ATOM 1933 N N . LEU A 1 253 ? -9.531 5.723 22.625 1 96.81 253 LEU A N 1
ATOM 1934 C CA . LEU A 1 253 ? -9.57 6.938 23.438 1 96.81 253 LEU A CA 1
ATOM 1935 C C . LEU A 1 253 ? -11 7.422 23.625 1 96.81 253 LEU A C 1
ATOM 1937 O O . LEU A 1 253 ? -11.242 8.391 24.344 1 96.81 253 LEU A O 1
ATOM 1941 N N . GLY A 1 254 ? -11.969 6.754 23.062 1 92.88 254 GLY A N 1
ATOM 1942 C CA . GLY A 1 254 ? -13.375 7.109 23.109 1 92.88 254 GLY A CA 1
ATOM 1943 C C . GLY A 1 254 ? -14.281 6.086 22.453 1 92.88 254 GLY A C 1
ATOM 1944 O O . GLY A 1 254 ? -13.828 5 22.078 1 92.88 254 GLY A O 1
ATOM 1945 N N . PRO A 1 255 ? -15.555 6.438 22.406 1 94.75 255 PRO A N 1
ATOM 1946 C CA . PRO A 1 255 ? -16.516 5.523 21.781 1 94.75 255 PRO A CA 1
ATOM 1947 C C . PRO A 1 255 ? -16.359 5.449 20.266 1 94.75 255 PRO A C 1
ATOM 1949 O O . PRO A 1 255 ? -15.609 6.242 19.672 1 94.75 255 PRO A O 1
ATOM 1952 N N . ALA A 1 256 ? -17.031 4.461 19.719 1 95.62 256 ALA A N 1
ATOM 1953 C CA . ALA A 1 256 ? -17.109 4.371 18.266 1 95.62 256 ALA A CA 1
ATOM 1954 C C . ALA A 1 256 ? -17.672 5.652 17.656 1 95.62 256 ALA A C 1
ATOM 1956 O O . ALA A 1 256 ? -18.484 6.336 18.281 1 95.62 256 ALA A O 1
ATOM 1957 N N . LEU A 1 257 ? -17.156 5.961 16.453 1 97 257 LEU A N 1
ATOM 1958 C CA . LEU A 1 257 ? -17.641 7.141 15.742 1 97 257 LEU A CA 1
ATOM 1959 C C . LEU A 1 257 ? -19.078 6.934 15.258 1 97 257 LEU A C 1
ATOM 1961 O O . LEU A 1 257 ? -19.297 6.41 14.164 1 97 257 LEU A O 1
ATOM 1965 N N . ALA A 1 258 ? -19.953 7.496 15.992 1 92.94 258 ALA A N 1
ATOM 1966 C CA . ALA A 1 258 ? -21.375 7.273 15.711 1 92.94 258 ALA A CA 1
ATOM 1967 C C . ALA A 1 258 ? -21.75 7.789 14.328 1 92.94 258 ALA A C 1
ATOM 1969 O O . ALA A 1 258 ? -21.422 8.922 13.969 1 92.94 258 ALA A O 1
ATOM 1970 N N . GLY A 1 259 ? -22.406 6.91 13.594 1 94.12 259 GLY A N 1
ATOM 1971 C CA . GLY A 1 259 ? -22.953 7.328 12.305 1 94.12 259 GLY A CA 1
ATOM 1972 C C . GLY A 1 259 ? -21.922 7.262 11.188 1 94.12 259 GLY A C 1
ATOM 1973 O O . GLY A 1 259 ? -22.219 7.656 10.055 1 94.12 259 GLY A O 1
ATOM 1974 N N . HIS A 1 260 ? -20.781 6.777 11.461 1 96.06 260 HIS A N 1
ATOM 1975 C CA . HIS A 1 260 ? -19.734 6.785 10.453 1 96.06 260 HIS A CA 1
ATOM 1976 C C . HIS A 1 260 ? -19.234 5.371 10.164 1 96.06 260 HIS A C 1
ATOM 1978 O O . HIS A 1 260 ? -18.109 5.191 9.672 1 96.06 260 HIS A O 1
ATOM 1984 N N . ASP A 1 261 ? -20.094 4.426 10.477 1 95.25 261 ASP A N 1
ATOM 1985 C CA . ASP A 1 261 ? -19.781 3.033 10.172 1 95.25 261 ASP A CA 1
ATOM 1986 C C . ASP A 1 261 ? -19.812 2.781 8.664 1 95.25 261 ASP A C 1
ATOM 1988 O O . ASP A 1 261 ? -20.328 3.602 7.902 1 95.25 261 ASP A O 1
ATOM 1992 N N . THR A 1 262 ? -19.109 1.773 8.312 1 94.19 262 THR A N 1
ATOM 1993 C CA . THR A 1 262 ? -19.172 1.279 6.938 1 94.19 262 THR A CA 1
ATOM 1994 C C . THR A 1 262 ? -19.406 -0.228 6.918 1 94.19 262 THR A C 1
ATOM 1996 O O . THR A 1 262 ? -19.875 -0.802 7.906 1 94.19 262 THR A O 1
ATOM 1999 N N . ALA A 1 263 ? -19.328 -0.805 5.707 1 93.88 263 ALA A N 1
ATOM 2000 C CA . ALA A 1 263 ? -19.578 -2.24 5.578 1 93.88 263 ALA A CA 1
ATOM 2001 C C . ALA A 1 263 ? -18.5 -2.904 4.734 1 93.88 263 ALA A C 1
ATOM 2003 O O . ALA A 1 263 ? -17.984 -2.311 3.777 1 93.88 263 ALA A O 1
ATOM 2004 N N . LEU A 1 264 ? -18.156 -4.086 5.172 1 95.44 264 LEU A N 1
ATOM 2005 C CA . LEU A 1 264 ? -17.25 -4.926 4.391 1 95.44 264 LEU A CA 1
ATOM 2006 C C . LEU A 1 264 ? -18.031 -5.758 3.375 1 95.44 264 LEU A C 1
ATOM 2008 O O . LEU A 1 264 ? -18.922 -6.523 3.748 1 95.44 264 LEU A O 1
ATOM 2012 N N . TRP A 1 265 ? -17.656 -5.594 2.088 1 94.56 265 TRP A N 1
ATOM 2013 C CA . TRP A 1 265 ? -18.359 -6.301 1.025 1 94.56 265 TRP A CA 1
ATOM 2014 C C . TRP A 1 265 ? -17.406 -7.211 0.253 1 94.56 265 TRP A C 1
ATOM 2016 O O . TRP A 1 265 ? -16.281 -6.824 -0.054 1 94.56 265 TRP A O 1
ATOM 2026 N N . LEU A 1 266 ? -17.844 -8.398 0.064 1 95.69 266 LEU A N 1
ATOM 2027 C CA . LEU A 1 266 ? -17.25 -9.312 -0.905 1 95.69 266 LEU A CA 1
ATOM 2028 C C . LEU A 1 266 ? -18 -9.258 -2.232 1 95.69 266 LEU A C 1
ATOM 2030 O O . LEU A 1 266 ? -19.172 -9.625 -2.301 1 95.69 266 LEU A O 1
ATOM 2034 N N . LEU A 1 267 ? -17.297 -8.781 -3.332 1 94.44 267 LEU A N 1
ATOM 2035 C CA . LEU A 1 267 ? -17.969 -8.484 -4.586 1 94.44 267 LEU A CA 1
ATOM 2036 C C . LEU A 1 267 ? -17.297 -9.188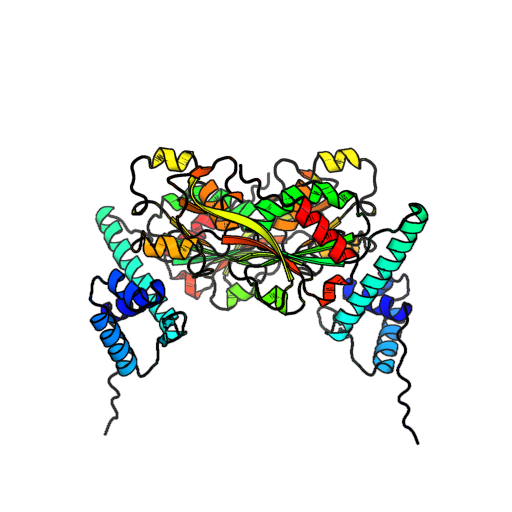 -5.754 1 94.44 267 LEU A C 1
ATOM 2038 O O . LEU A 1 267 ? -16.094 -9.469 -5.707 1 94.44 267 LEU A O 1
ATOM 2042 N N . THR A 1 268 ? -18 -9.477 -6.754 1 92.94 268 THR A N 1
ATOM 2043 C CA . THR A 1 268 ? -17.516 -10.023 -8.016 1 92.94 268 THR A CA 1
ATOM 2044 C C . THR A 1 268 ? -18.359 -9.539 -9.188 1 92.94 268 THR A C 1
ATOM 2046 O O . THR A 1 268 ? -19.375 -8.867 -8.984 1 92.94 268 THR A O 1
ATOM 2049 N N . ARG A 1 269 ? -17.859 -9.75 -10.359 1 87 269 ARG A N 1
ATOM 2050 C CA . ARG A 1 269 ? -18.625 -9.453 -11.57 1 87 269 ARG A CA 1
ATOM 2051 C C . ARG A 1 269 ? -19.531 -10.625 -11.945 1 87 269 ARG A C 1
ATOM 2053 O O . ARG A 1 269 ? -19.125 -11.789 -11.82 1 87 269 ARG A O 1
ATOM 2060 N N . PRO A 1 270 ? -20.656 -10.344 -12.586 1 84.69 270 PRO A N 1
ATOM 2061 C CA . PRO A 1 270 ? -21.562 -11.43 -12.984 1 84.69 270 PRO A CA 1
ATOM 2062 C C . PRO A 1 270 ? -20.938 -12.414 -13.961 1 84.69 270 PRO A C 1
ATOM 2064 O O . PRO A 1 270 ? -21.188 -13.617 -13.883 1 84.69 270 PRO A O 1
ATOM 2067 N N . ASP A 1 271 ? -20.094 -11.898 -14.82 1 81.31 271 ASP A N 1
ATOM 2068 C CA . ASP A 1 271 ? -19.516 -12.742 -15.852 1 81.31 271 ASP A CA 1
ATOM 2069 C C . ASP A 1 271 ? -18.453 -13.672 -15.258 1 81.31 271 ASP A C 1
ATOM 2071 O O . ASP A 1 271 ? -18.078 -14.672 -15.875 1 81.31 271 ASP A O 1
ATOM 2075 N N . CYS A 1 272 ? -18 -13.352 -14.086 1 84.81 272 CYS A N 1
ATOM 2076 C CA . CYS A 1 272 ? -16.969 -14.164 -13.438 1 84.81 272 CYS A CA 1
ATOM 2077 C C . CYS A 1 272 ? -17.594 -15.305 -12.648 1 84.81 272 CYS A C 1
ATOM 2079 O O . CYS A 1 272 ? -16.906 -16.25 -12.258 1 84.81 272 CYS A O 1
ATOM 2081 N N . ARG A 1 273 ? -18.828 -15.336 -12.5 1 80.94 273 ARG A N 1
ATOM 2082 C CA . ARG A 1 273 ? -19.5 -16.328 -11.664 1 80.94 273 ARG A CA 1
ATOM 2083 C C . ARG A 1 273 ? -19.469 -17.703 -12.328 1 80.94 273 ARG A C 1
ATOM 2085 O O . ARG A 1 273 ? -19.703 -18.719 -11.664 1 80.94 273 ARG A O 1
ATOM 2092 N N . ALA A 1 274 ? -19.125 -17.688 -13.547 1 78.12 274 ALA A N 1
ATOM 2093 C CA . ALA A 1 274 ? -19.094 -18.953 -14.266 1 78.12 274 ALA A CA 1
ATOM 2094 C C . ALA A 1 274 ? -17.75 -19.656 -14.055 1 78.12 274 ALA A C 1
ATOM 2096 O O . ALA A 1 274 ? -17.641 -20.875 -14.273 1 78.12 274 ALA A O 1
ATOM 2097 N N . LEU A 1 275 ? -16.812 -18.969 -13.602 1 81.62 275 LEU A N 1
ATOM 2098 C CA . LEU A 1 275 ? -15.492 -19.547 -13.375 1 81.62 275 LEU A CA 1
ATOM 2099 C C . LEU A 1 275 ? -15.43 -20.25 -12.031 1 81.62 275 LEU A C 1
ATOM 2101 O O . LEU A 1 275 ? -15.602 -19.625 -10.984 1 81.62 275 LEU A O 1
ATOM 2105 N N . ARG A 1 276 ? -15.203 -21.531 -12.008 1 85.06 276 ARG A N 1
ATOM 2106 C CA . ARG A 1 276 ? -15.211 -22.344 -10.805 1 85.06 276 ARG A CA 1
ATOM 2107 C C . ARG A 1 276 ? -14.195 -21.828 -9.789 1 85.06 276 ARG A C 1
ATOM 2109 O O . ARG A 1 276 ? -14.445 -21.859 -8.586 1 85.06 276 ARG A O 1
ATOM 2116 N N . SER A 1 277 ? -12.977 -21.422 -10.25 1 91.19 277 SER A N 1
ATOM 2117 C CA . SER A 1 277 ? -11.93 -20.906 -9.367 1 91.19 277 SER A CA 1
ATOM 2118 C C . SER A 1 277 ? -12.414 -19.656 -8.617 1 91.19 277 SER A C 1
ATOM 2120 O O . SER A 1 277 ? -12.203 -19.531 -7.414 1 91.19 277 SER A O 1
ATOM 2122 N N . VAL A 1 278 ? -13.141 -18.781 -9.305 1 92.88 278 VAL A N 1
ATOM 2123 C CA . VAL A 1 278 ? -13.633 -17.547 -8.719 1 92.88 278 VAL A CA 1
ATOM 2124 C C . VAL A 1 278 ? -14.734 -17.859 -7.707 1 92.88 278 VAL A C 1
ATOM 2126 O O . VAL A 1 278 ? -14.719 -17.344 -6.586 1 92.88 278 VAL A O 1
ATOM 2129 N N . VAL A 1 279 ? -15.625 -18.766 -8.102 1 93.56 279 VAL A N 1
ATOM 2130 C CA . VAL A 1 279 ? -16.734 -19.125 -7.23 1 93.56 279 VAL A CA 1
ATOM 2131 C C . VAL A 1 279 ? -16.203 -19.781 -5.961 1 93.56 279 VAL A C 1
ATOM 2133 O O . VAL A 1 279 ? -16.641 -19.453 -4.852 1 93.56 279 VAL A O 1
ATOM 2136 N N . THR A 1 280 ? -15.297 -20.656 -6.141 1 94.31 280 THR A N 1
ATOM 2137 C CA . THR A 1 280 ? -14.711 -21.359 -5.008 1 94.31 280 THR A CA 1
ATOM 2138 C C . THR A 1 280 ? -14.031 -20.391 -4.051 1 94.31 280 THR A C 1
ATOM 2140 O O . THR A 1 280 ? -14.281 -20.406 -2.846 1 94.31 280 THR A O 1
ATOM 2143 N N . LEU A 1 281 ? -13.18 -19.531 -4.586 1 96.62 281 LEU A N 1
ATOM 2144 C CA . LEU A 1 281 ? -12.492 -18.562 -3.742 1 96.62 281 LEU A CA 1
ATOM 2145 C C . LEU A 1 281 ? -13.492 -17.625 -3.074 1 96.62 281 LEU A C 1
ATOM 2147 O O . LEU A 1 281 ? -13.344 -17.281 -1.898 1 96.62 281 LEU A O 1
ATOM 2151 N N . PHE A 1 282 ? -14.5 -17.234 -3.828 1 96.19 282 PHE A N 1
ATOM 2152 C CA . PHE A 1 282 ? -15.547 -16.359 -3.309 1 96.19 282 PHE A CA 1
ATOM 2153 C C . PHE A 1 282 ? -16.234 -17 -2.102 1 96.19 282 PHE A C 1
ATOM 2155 O O . PHE A 1 282 ? -16.406 -16.344 -1.069 1 96.19 282 PHE A O 1
ATOM 2162 N N . ASP A 1 283 ? -16.531 -18.203 -2.211 1 95 283 ASP A N 1
ATOM 2163 C CA . ASP A 1 283 ? -17.203 -18.938 -1.136 1 95 283 ASP A CA 1
ATOM 2164 C C . ASP A 1 283 ? -16.281 -19.094 0.072 1 95 283 ASP A C 1
ATOM 2166 O O . ASP A 1 283 ? -16.703 -18.906 1.212 1 95 283 ASP A O 1
ATOM 2170 N N . GLU A 1 284 ? -15.031 -19.484 -0.148 1 96.44 284 GLU A N 1
ATOM 2171 C CA . GLU A 1 284 ? -14.07 -19.641 0.938 1 96.44 284 GLU A CA 1
ATOM 2172 C C . GLU A 1 284 ? -13.875 -18.344 1.699 1 96.44 284 GLU A C 1
ATOM 2174 O O . GLU A 1 284 ? -13.836 -18.328 2.932 1 96.44 284 GLU A O 1
ATOM 2179 N N . LEU A 1 285 ? -13.742 -17.219 0.976 1 96.81 285 LEU A N 1
ATOM 2180 C CA . LEU A 1 285 ? -13.578 -15.914 1.607 1 96.81 285 LEU A CA 1
ATOM 2181 C C . LEU A 1 285 ? -14.805 -15.547 2.434 1 96.81 285 LEU A C 1
ATOM 2183 O O . LEU A 1 285 ? -14.68 -15.031 3.547 1 96.81 285 LEU A O 1
ATOM 2187 N N . GLY A 1 286 ? -15.945 -15.781 1.845 1 95.19 286 GLY A N 1
ATOM 2188 C CA . GLY A 1 286 ? -17.172 -15.531 2.58 1 95.19 286 GLY A CA 1
ATOM 2189 C C . GLY A 1 286 ? -17.25 -16.281 3.895 1 95.19 286 GLY A C 1
ATOM 2190 O O . GLY A 1 286 ? -17.797 -15.773 4.879 1 95.19 286 GLY A O 1
ATOM 2191 N N . ARG A 1 287 ? -16.688 -17.484 3.941 1 94.06 287 ARG A N 1
ATOM 2192 C CA . ARG A 1 287 ? -16.734 -18.344 5.113 1 94.06 287 ARG A CA 1
ATOM 2193 C C . ARG A 1 287 ? -15.68 -17.953 6.133 1 94.06 287 ARG A C 1
ATOM 2195 O O . ARG A 1 287 ? -15.906 -18.031 7.344 1 94.06 287 ARG A O 1
ATOM 2202 N N . HIS A 1 288 ? -14.523 -17.5 5.676 1 95.25 288 HIS A N 1
ATOM 2203 C CA . HIS A 1 288 ? -13.367 -17.422 6.559 1 95.25 288 HIS A CA 1
ATOM 2204 C C . HIS A 1 288 ? -13.055 -15.977 6.941 1 95.25 288 HIS A C 1
ATOM 2206 O O . HIS A 1 288 ? -12.336 -15.719 7.906 1 95.25 288 HIS A O 1
ATOM 2212 N N . VAL A 1 289 ? -13.445 -15.039 6.031 1 92.38 289 VAL A N 1
ATOM 2213 C CA . VAL A 1 289 ? -13.25 -13.641 6.398 1 92.38 289 VAL A CA 1
ATOM 2214 C C . VAL A 1 289 ? -14.375 -13.188 7.328 1 92.38 289 VAL A C 1
ATOM 2216 O O . VAL A 1 289 ? -15.531 -13.109 6.918 1 92.38 289 VAL A O 1
ATOM 2219 N N . ARG A 1 290 ? -14.211 -13.555 8.672 1 71.06 290 ARG A N 1
ATOM 2220 C CA . ARG A 1 290 ? -15.258 -13.141 9.594 1 71.06 290 ARG A CA 1
ATOM 2221 C C . ARG A 1 290 ? -14.852 -11.883 10.359 1 71.06 290 ARG A C 1
ATOM 2223 O O . ARG A 1 290 ? -13.688 -11.719 10.719 1 71.06 290 ARG A O 1
ATOM 2230 N N . TRP A 1 291 ? -15.414 -10.82 10.062 1 61.97 291 TRP A N 1
ATOM 2231 C CA . TRP A 1 291 ? -15.25 -9.727 11.016 1 61.97 291 TRP A CA 1
ATOM 2232 C C . TRP A 1 291 ? -15.844 -10.102 12.375 1 61.97 291 TRP A C 1
ATOM 2234 O O . TRP A 1 291 ? -17 -10.492 12.469 1 61.97 291 TRP A O 1
ATOM 2244 N N . LEU A 1 292 ? -15.242 -11.055 13.133 1 50.66 292 LEU A N 1
ATOM 2245 C CA . LEU A 1 292 ? -15.883 -11.406 14.391 1 50.66 292 LEU A CA 1
ATOM 2246 C C . LEU A 1 292 ? -16.312 -10.156 15.148 1 50.66 292 LEU A C 1
ATOM 2248 O O . LEU A 1 292 ? -15.539 -9.219 15.305 1 50.66 292 LEU A O 1
ATOM 2252 N N . ARG A 1 293 ? -17.469 -9.68 14.961 1 46.06 293 ARG A N 1
ATOM 2253 C CA . ARG A 1 293 ? -18.141 -8.922 16.016 1 46.06 293 ARG A CA 1
ATOM 2254 C C . ARG A 1 293 ? -17.828 -9.5 17.391 1 46.06 293 ARG A C 1
ATOM 2256 O O . ARG A 1 293 ? -18.062 -10.688 17.641 1 46.06 293 ARG A O 1
ATOM 2263 N N . HIS A 1 294 ? -16.484 -9.508 17.891 1 35.06 294 HIS A N 1
ATOM 2264 C CA . HIS A 1 294 ? -16.766 -9.641 19.312 1 35.06 294 HIS A CA 1
ATOM 2265 C C . HIS A 1 294 ? -17.797 -8.609 19.766 1 35.06 294 HIS A C 1
ATOM 2267 O O . HIS A 1 294 ? -17.828 -7.492 19.234 1 35.06 294 HIS A O 1
ATOM 2273 N N . MET B 1 1 ? -5.734 52.594 -24.656 1 23.09 1 MET B N 1
ATOM 2274 C CA . MET B 1 1 ? -6.375 52.312 -23.359 1 23.09 1 MET B CA 1
ATOM 2275 C C . MET B 1 1 ? -5.809 51.062 -22.719 1 23.09 1 MET B C 1
ATOM 2277 O O . MET B 1 1 ? -5.855 50 -23.312 1 23.09 1 MET B O 1
ATOM 2281 N N . LEU B 1 2 ? -4.707 51.156 -22 1 27.92 2 LEU B N 1
ATOM 2282 C CA . LEU B 1 2 ? -3.838 50.156 -21.406 1 27.92 2 LEU B CA 1
ATOM 2283 C C . LEU B 1 2 ? -4.645 49.188 -20.562 1 27.92 2 LEU B C 1
ATOM 2285 O O . LEU B 1 2 ? -5.355 49.594 -19.641 1 27.92 2 LEU B O 1
ATOM 2289 N N . ASN B 1 3 ? -5.457 48.344 -21.203 1 32.88 3 ASN B N 1
ATOM 2290 C CA . ASN B 1 3 ? -6.309 47.344 -20.531 1 32.88 3 ASN B CA 1
ATOM 2291 C C . ASN B 1 3 ? -5.629 46.781 -19.297 1 32.88 3 ASN B C 1
ATOM 2293 O O . ASN B 1 3 ? -4.773 45.906 -19.406 1 32.88 3 ASN B O 1
ATOM 2297 N N . ALA B 1 4 ? -5.117 47.656 -18.469 1 34.5 4 ALA B N 1
ATOM 2298 C CA . ALA B 1 4 ? -4.57 47.375 -17.141 1 34.5 4 ALA B CA 1
ATOM 2299 C C . ALA B 1 4 ? -5.43 46.344 -16.406 1 34.5 4 ALA B C 1
ATOM 2301 O O . ALA B 1 4 ? -6.461 46.719 -15.828 1 34.5 4 ALA B O 1
ATOM 2302 N N . ALA B 1 5 ? -5.93 45.344 -16.875 1 39.41 5 ALA B N 1
ATOM 2303 C CA . ALA B 1 5 ? -6.582 44.312 -16.078 1 39.41 5 ALA B CA 1
ATOM 2304 C C . ALA B 1 5 ? -5.949 44.188 -14.695 1 39.41 5 ALA B C 1
ATOM 2306 O O . ALA B 1 5 ? -4.766 43.875 -14.57 1 39.41 5 ALA B O 1
ATOM 2307 N N . ALA B 1 6 ? -6.137 45 -13.68 1 40.59 6 ALA B N 1
ATOM 2308 C CA . ALA B 1 6 ? -5.668 45.094 -12.297 1 40.59 6 ALA B CA 1
ATOM 2309 C C . ALA B 1 6 ? -5.465 43.719 -11.695 1 40.59 6 ALA B C 1
ATOM 2311 O O . ALA B 1 6 ? -6.387 42.906 -11.672 1 40.59 6 ALA B O 1
ATOM 2312 N N . HIS B 1 7 ? -4.285 43.094 -11.852 1 53.69 7 HIS B N 1
ATOM 2313 C CA . HIS B 1 7 ? -3.803 41.812 -11.328 1 53.69 7 HIS B CA 1
ATOM 2314 C C . HIS B 1 7 ? -4.23 41.625 -9.875 1 53.69 7 HIS B C 1
ATOM 2316 O O . HIS B 1 7 ? -3.9 42.438 -9.016 1 53.69 7 HIS B O 1
ATOM 2322 N N . TYR B 1 8 ? -5.48 41.281 -9.633 1 60.03 8 TYR B N 1
ATOM 2323 C CA . TYR B 1 8 ? -5.91 41 -8.266 1 60.03 8 TYR B CA 1
ATOM 2324 C C . TYR B 1 8 ? -4.762 40.406 -7.449 1 60.03 8 TYR B C 1
ATOM 2326 O O . TYR B 1 8 ? -4.031 39.531 -7.922 1 60.03 8 TYR B O 1
ATOM 2334 N N . GLN B 1 9 ? -4.375 41.188 -6.402 1 66.19 9 GLN B N 1
ATOM 2335 C CA . GLN B 1 9 ? -3.348 40.688 -5.48 1 66.19 9 GLN B CA 1
ATOM 2336 C C . GLN B 1 9 ? -3.959 39.844 -4.371 1 66.19 9 GLN B C 1
ATOM 2338 O O . GLN B 1 9 ? -4.672 40.375 -3.506 1 66.19 9 GLN B O 1
ATOM 2343 N N . LEU B 1 10 ? -3.734 38.625 -4.445 1 74.12 10 LEU B N 1
ATOM 2344 C CA . LEU B 1 10 ? -4.219 37.688 -3.439 1 74.12 10 LEU B CA 1
ATOM 2345 C C . LEU B 1 10 ? -3.654 38.031 -2.064 1 74.12 10 LEU B C 1
ATOM 2347 O O . LEU B 1 10 ? -2.475 38.375 -1.938 1 74.12 10 LEU B O 1
ATOM 2351 N N . ASP B 1 11 ? -4.508 38.125 -1.096 1 73.12 11 ASP B N 1
ATOM 2352 C CA . ASP B 1 11 ? -4.027 38.344 0.269 1 73.12 11 ASP B CA 1
ATOM 2353 C C . ASP B 1 11 ? -4.332 37.125 1.141 1 73.12 11 ASP B C 1
ATOM 2355 O O . ASP B 1 11 ? -4.852 36.125 0.652 1 73.12 11 ASP B O 1
ATOM 2359 N N . TYR B 1 12 ? -3.93 37.25 2.383 1 74.12 12 TYR B N 1
ATOM 2360 C CA . TYR B 1 12 ? -4.035 36.125 3.301 1 74.12 12 TYR B CA 1
ATOM 2361 C C . TYR B 1 12 ? -5.492 35.75 3.512 1 74.12 12 TYR B C 1
ATOM 2363 O O . TYR B 1 12 ? -5.805 34.562 3.646 1 74.12 12 TYR B O 1
ATOM 2371 N N . THR B 1 13 ? -6.312 36.719 3.475 1 79.56 13 THR B N 1
ATOM 2372 C CA . THR B 1 13 ? -7.734 36.438 3.664 1 79.56 13 THR B CA 1
ATOM 2373 C C . THR B 1 13 ? -8.281 35.594 2.518 1 79.56 13 THR B C 1
ATOM 2375 O O . THR B 1 13 ? -9.086 34.688 2.734 1 79.56 13 THR B O 1
ATOM 2378 N N . ASP B 1 14 ? -7.84 35.938 1.345 1 83.31 14 ASP B N 1
ATOM 2379 C CA . ASP B 1 14 ? -8.227 35.156 0.173 1 83.31 14 ASP B CA 1
ATOM 2380 C C . ASP B 1 14 ? -7.758 33.719 0.298 1 83.31 14 ASP B C 1
ATOM 2382 O O . ASP B 1 14 ? -8.523 32.781 0.041 1 83.31 14 ASP B O 1
ATOM 2386 N N . LEU B 1 15 ? -6.516 33.594 0.72 1 80.19 15 LEU B N 1
ATOM 2387 C CA . LEU B 1 15 ? -5.926 32.25 0.846 1 80.19 15 LEU B CA 1
ATOM 2388 C C . LEU B 1 15 ? -6.645 31.438 1.918 1 80.19 15 LEU B C 1
ATOM 2390 O O . LEU B 1 15 ? -6.902 30.25 1.728 1 80.19 15 LEU B O 1
ATOM 2394 N N . SER B 1 16 ? -6.957 32.125 2.934 1 83 16 SER B N 1
ATOM 2395 C CA . SER B 1 16 ? -7.672 31.484 4.027 1 83 16 SER B CA 1
ATOM 2396 C C . SER B 1 16 ? -9.055 31.031 3.586 1 83 16 SER B C 1
ATOM 2398 O O . SER B 1 16 ? -9.516 29.953 3.984 1 83 16 SER B O 1
ATOM 2400 N N . LEU B 1 17 ? -9.664 31.844 2.787 1 88.31 17 LEU B N 1
ATOM 2401 C CA . LEU B 1 17 ? -10.977 31.5 2.234 1 88.31 17 LEU B CA 1
ATOM 2402 C C . LEU B 1 17 ? -10.891 30.25 1.373 1 88.31 17 LEU B C 1
ATOM 2404 O O . LEU B 1 17 ? -11.688 29.312 1.539 1 88.31 17 LEU B O 1
ATOM 2408 N N . VAL B 1 18 ? -9.93 30.219 0.498 1 88.81 18 VAL B N 1
ATOM 2409 C CA . VAL B 1 18 ? -9.742 29.094 -0.406 1 88.81 18 VAL B CA 1
ATOM 2410 C C . VAL B 1 18 ? -9.438 27.828 0.397 1 88.81 18 VAL B C 1
ATOM 2412 O O . VAL B 1 18 ? -10.016 26.766 0.151 1 88.81 18 VAL B O 1
ATOM 2415 N N . LEU B 1 19 ? -8.578 27.984 1.34 1 85.31 19 LEU B N 1
ATOM 2416 C CA . LEU B 1 19 ? -8.188 26.859 2.178 1 85.31 19 LEU B CA 1
ATOM 2417 C C . LEU B 1 19 ? -9.383 26.297 2.939 1 85.31 19 LEU B C 1
ATOM 2419 O O . LEU B 1 19 ? -9.57 25.078 2.994 1 85.31 19 LEU B O 1
ATOM 2423 N N . ALA B 1 20 ? -10.172 27.156 3.471 1 87.06 20 ALA B N 1
ATOM 2424 C CA . ALA B 1 20 ? -11.352 26.734 4.23 1 87.06 20 ALA B CA 1
ATOM 2425 C C . ALA B 1 20 ? -12.312 25.953 3.354 1 87.06 20 ALA B C 1
ATOM 2427 O O . ALA B 1 20 ? -12.883 24.953 3.791 1 87.06 20 ALA B O 1
ATOM 2428 N N . LEU B 1 21 ? -12.453 26.375 2.186 1 89.19 21 LEU B N 1
ATOM 2429 C CA . LEU B 1 21 ? -13.398 25.719 1.289 1 89.19 21 LEU B CA 1
ATOM 2430 C C . LEU B 1 21 ? -12.852 24.391 0.798 1 89.19 21 LEU B C 1
ATOM 2432 O O . LEU B 1 21 ? -13.602 23.422 0.627 1 89.19 21 LEU B O 1
ATOM 2436 N N . VAL B 1 22 ? -11.602 24.375 0.572 1 84.88 22 VAL B N 1
ATOM 2437 C CA . VAL B 1 22 ? -10.992 23.109 0.15 1 84.88 22 VAL B CA 1
ATOM 2438 C C . VAL B 1 22 ? -11.078 22.094 1.279 1 84.88 22 VAL B C 1
ATOM 2440 O O . VAL B 1 22 ? -11.422 20.922 1.047 1 84.88 22 VAL B O 1
ATOM 2443 N N . ARG B 1 23 ? -10.805 22.547 2.434 1 77.94 23 ARG B N 1
ATOM 2444 C CA . ARG B 1 23 ? -10.836 21.688 3.604 1 77.94 23 ARG B CA 1
ATOM 2445 C C . ARG B 1 23 ? -12.266 21.25 3.932 1 77.94 23 ARG B C 1
ATOM 2447 O O . ARG B 1 23 ? -12.516 20.094 4.258 1 77.94 23 ARG B O 1
ATOM 2454 N N . GLY B 1 24 ? -13.133 22.141 3.865 1 82.56 24 GLY B N 1
ATOM 2455 C CA . GLY B 1 24 ? -14.516 21.906 4.266 1 82.56 24 GLY B CA 1
ATOM 2456 C C . GLY B 1 24 ? -15.328 21.188 3.201 1 82.56 24 GLY B C 1
ATOM 2457 O O . GLY B 1 24 ? -16.25 20.438 3.518 1 82.56 24 GLY B O 1
ATOM 2458 N N . GLY B 1 25 ? -15.047 21.547 1.898 1 81.81 25 GLY B N 1
ATOM 2459 C CA . GLY B 1 25 ? -15.734 20.953 0.77 1 81.81 25 GLY B CA 1
ATOM 2460 C C . GLY B 1 25 ? -17.094 21.578 0.496 1 81.81 25 GLY B C 1
ATOM 2461 O O . GLY B 1 25 ? -17.672 21.375 -0.576 1 81.81 25 GLY B O 1
ATOM 2462 N N . THR B 1 26 ? -17.688 22.141 1.558 1 85.75 26 THR B N 1
ATOM 2463 C CA . THR B 1 26 ? -18.969 22.828 1.402 1 85.75 26 THR B CA 1
ATOM 2464 C C . THR B 1 26 ? -18.875 24.25 1.954 1 85.75 26 THR B C 1
ATOM 2466 O O . THR B 1 26 ? -18 24.547 2.768 1 85.75 26 THR B O 1
ATOM 2469 N N . LEU B 1 27 ? -19.859 25.156 1.525 1 89.5 27 LEU B N 1
ATOM 2470 C CA . LEU B 1 27 ? -19.922 26.547 2.002 1 89.5 27 LEU B CA 1
ATOM 2471 C C . LEU B 1 27 ? -20.172 26.578 3.504 1 89.5 27 LEU B C 1
ATOM 2473 O O . LEU B 1 27 ? -19.562 27.375 4.219 1 89.5 27 LEU B O 1
ATOM 2477 N N . ALA B 1 28 ? -20.984 25.672 3.887 1 89.19 28 ALA B N 1
ATOM 2478 C CA . ALA B 1 28 ? -21.344 25.656 5.305 1 89.19 28 ALA B CA 1
ATOM 2479 C C . ALA B 1 28 ? -20.141 25.281 6.164 1 89.19 28 ALA B C 1
ATOM 2481 O O . ALA B 1 28 ? -19.859 25.938 7.172 1 89.19 28 ALA B O 1
ATOM 2482 N N . ARG B 1 29 ? -19.484 24.391 5.801 1 86.69 29 ARG B N 1
ATOM 2483 C CA . ARG B 1 29 ? -18.312 23.938 6.566 1 86.69 29 ARG B CA 1
ATOM 2484 C C . ARG B 1 29 ? -17.203 24.969 6.516 1 86.69 29 ARG B C 1
ATOM 2486 O O . ARG B 1 29 ? -16.516 25.203 7.52 1 86.69 29 ARG B O 1
ATOM 2493 N N . ALA B 1 30 ? -17.031 25.469 5.391 1 90.12 30 ALA B N 1
ATOM 2494 C CA . ALA B 1 30 ? -16.031 26.531 5.262 1 90.12 30 ALA B CA 1
ATOM 2495 C C . ALA B 1 30 ? -16.375 27.719 6.152 1 90.12 30 ALA B C 1
ATOM 2497 O O . ALA B 1 30 ? -15.492 28.297 6.781 1 90.12 30 ALA B O 1
ATOM 2498 N N . ALA B 1 31 ? -17.641 28.078 6.191 1 91.75 31 ALA B N 1
ATOM 2499 C CA . ALA B 1 31 ? -18.094 29.172 7.043 1 91.75 31 ALA B CA 1
ATOM 2500 C C . ALA B 1 31 ? -17.781 28.891 8.508 1 91.75 31 ALA B C 1
ATOM 2502 O O . ALA B 1 31 ? -17.359 29.797 9.242 1 91.75 31 ALA B O 1
ATOM 2503 N N . GLY B 1 32 ? -17.984 27.719 8.859 1 85.12 32 GLY B N 1
ATOM 2504 C CA . GLY B 1 32 ? -17.656 27.297 10.211 1 85.12 32 GLY B CA 1
ATOM 2505 C C . GLY B 1 32 ? -16.172 27.453 10.531 1 85.12 32 GLY B C 1
ATOM 2506 O O . GLY B 1 32 ? -15.812 27.953 11.594 1 85.12 32 GLY B O 1
ATOM 2507 N N . LEU B 1 33 ? -15.383 27.125 9.586 1 80.69 33 LEU B N 1
ATOM 2508 C CA . LEU B 1 33 ? -13.938 27.203 9.766 1 80.69 33 LEU B CA 1
ATOM 2509 C C . LEU B 1 33 ? -13.477 28.641 9.875 1 80.69 33 LEU B C 1
ATOM 2511 O O . LEU B 1 33 ? -12.531 28.953 10.609 1 80.69 33 LEU B O 1
ATOM 2515 N N . LEU B 1 34 ? -14.148 29.516 9.227 1 86.06 34 LEU B N 1
ATOM 2516 C CA . LEU B 1 34 ? -13.766 30.922 9.18 1 86.06 34 LEU B CA 1
ATOM 2517 C C . LEU B 1 34 ? -14.539 31.719 10.219 1 86.06 34 LEU B C 1
ATOM 2519 O O . LEU B 1 34 ? -14.242 32.906 10.445 1 86.06 34 LEU B O 1
ATOM 2523 N N . ARG B 1 35 ? -15.461 31.031 10.836 1 88.75 35 ARG B N 1
ATOM 2524 C CA . ARG B 1 35 ? -16.312 31.672 11.836 1 88.75 35 ARG B CA 1
ATOM 2525 C C . ARG B 1 35 ? -17.031 32.875 11.242 1 88.75 35 ARG B C 1
ATOM 2527 O O . ARG B 1 35 ? -17.031 33.969 11.836 1 88.75 35 ARG B O 1
ATOM 2534 N N . VAL B 1 36 ? -17.578 32.75 10.086 1 89.94 36 VAL B N 1
ATOM 2535 C CA . VAL B 1 36 ? -18.391 33.75 9.391 1 89.94 36 VAL B CA 1
ATOM 2536 C C . VAL B 1 36 ? -19.672 33.094 8.875 1 89.94 36 VAL B C 1
ATOM 2538 O O . VAL B 1 36 ? -19.875 31.875 9.039 1 89.94 36 VAL B O 1
ATOM 2541 N N . ASP B 1 37 ? -20.547 33.844 8.367 1 91.75 37 ASP B N 1
ATOM 2542 C CA . ASP B 1 37 ? -21.797 33.344 7.805 1 91.75 37 ASP B CA 1
ATOM 2543 C C . ASP B 1 37 ? -21.562 32.719 6.426 1 91.75 37 ASP B C 1
ATOM 2545 O O . ASP B 1 37 ? -20.656 33.156 5.699 1 91.75 37 ASP B O 1
ATOM 2549 N N . VAL B 1 38 ? -22.422 31.766 6.121 1 93.5 38 VAL B N 1
ATOM 2550 C CA . VAL B 1 38 ? -22.344 31.047 4.852 1 93.5 38 VAL B CA 1
ATOM 2551 C C . VAL B 1 38 ? -22.422 32.031 3.695 1 93.5 38 VAL B C 1
ATOM 2553 O O . VAL B 1 38 ? -21.719 31.891 2.695 1 93.5 38 VAL B O 1
ATOM 2556 N N . SER B 1 39 ? -23.234 33.031 3.834 1 92.75 39 SER B N 1
ATOM 2557 C CA . SER B 1 39 ? -23.391 34.031 2.785 1 92.75 39 SER B CA 1
ATOM 2558 C C . SER B 1 39 ? -22.094 34.812 2.553 1 92.75 39 SER B C 1
ATOM 2560 O O . SER B 1 39 ? -21.781 35.188 1.421 1 92.75 39 SER B O 1
ATOM 2562 N N . THR B 1 40 ? -21.391 35.031 3.631 1 90.81 40 THR B N 1
ATOM 2563 C CA . THR B 1 40 ? -20.109 35.719 3.541 1 90.81 40 THR B CA 1
ATOM 2564 C C . THR B 1 40 ? -19.125 34.906 2.715 1 90.81 40 THR B C 1
ATOM 2566 O O . THR B 1 40 ? -18.422 35.438 1.855 1 90.81 40 THR B O 1
ATOM 2569 N N . VAL B 1 41 ? -19.094 33.594 3 1 93.38 41 VAL B N 1
ATOM 2570 C CA . VAL B 1 41 ? -18.188 32.719 2.268 1 93.38 41 VAL B CA 1
ATOM 2571 C C . VAL B 1 41 ? -18.578 32.688 0.79 1 93.38 41 VAL B C 1
ATOM 2573 O O . VAL B 1 41 ? -17.719 32.781 -0.086 1 93.38 41 VAL B O 1
ATOM 2576 N N . PHE B 1 42 ? -19.812 32.562 0.489 1 92.44 42 PHE B N 1
ATOM 2577 C CA . PHE B 1 42 ? -20.312 32.5 -0.879 1 92.44 42 PHE B CA 1
ATOM 2578 C C . PHE B 1 42 ? -19.922 33.75 -1.656 1 92.44 42 PHE B C 1
ATOM 2580 O O . PHE B 1 42 ? -19.359 33.656 -2.75 1 92.44 42 PHE B O 1
ATOM 2587 N N . ARG B 1 43 ? -20.172 34.875 -1.053 1 91.69 43 ARG B N 1
ATOM 2588 C CA . ARG B 1 43 ? -19.875 36.125 -1.699 1 91.69 43 ARG B CA 1
ATOM 2589 C C . ARG B 1 43 ? -18.375 36.312 -1.894 1 91.69 43 ARG B C 1
ATOM 2591 O O . ARG B 1 43 ? -17.922 36.812 -2.928 1 91.69 43 ARG B O 1
ATOM 2598 N N . ALA B 1 44 ? -17.688 35.938 -0.871 1 92.06 44 ALA B N 1
ATOM 2599 C CA . ALA B 1 44 ? -16.234 36.094 -0.918 1 92.06 44 ALA B CA 1
ATOM 2600 C C . ALA B 1 44 ? -15.633 35.219 -2.029 1 92.06 44 ALA B C 1
ATOM 2602 O O . ALA B 1 44 ? -14.742 35.688 -2.752 1 92.06 44 ALA B O 1
ATOM 2603 N N . VAL B 1 45 ? -16.125 34 -2.195 1 93.06 45 VAL B N 1
ATOM 2604 C CA . VAL B 1 45 ? -15.609 33.094 -3.219 1 93.06 45 VAL B CA 1
ATOM 2605 C C . VAL B 1 45 ? -15.938 33.656 -4.605 1 93.06 45 VAL B C 1
ATOM 2607 O O . VAL B 1 45 ? -15.086 33.656 -5.5 1 93.06 45 VAL B O 1
ATOM 2610 N N . ARG B 1 46 ? -17.094 34.094 -4.762 1 92.38 46 ARG B N 1
ATOM 2611 C CA . ARG B 1 46 ? -17.516 34.656 -6.039 1 92.38 46 ARG B CA 1
ATOM 2612 C C . ARG B 1 46 ? -16.688 35.875 -6.387 1 92.38 46 ARG B C 1
ATOM 2614 O O . ARG B 1 46 ? -16.266 36.062 -7.535 1 92.38 46 ARG B O 1
ATOM 2621 N N . ARG B 1 47 ? -16.516 36.688 -5.367 1 88.75 47 ARG B N 1
ATOM 2622 C CA . ARG B 1 47 ? -15.711 37.906 -5.555 1 88.75 47 ARG B CA 1
ATOM 2623 C C . ARG B 1 47 ? -14.289 37.531 -5.957 1 88.75 47 ARG B C 1
ATOM 2625 O O . ARG B 1 47 ? -13.719 38.156 -6.863 1 88.75 47 ARG B O 1
ATOM 2632 N N . LEU B 1 48 ? -13.734 36.594 -5.266 1 89.31 48 LEU B N 1
ATOM 2633 C CA . LEU B 1 48 ? -12.367 36.156 -5.539 1 89.31 48 LEU B CA 1
ATOM 2634 C C . LEU B 1 48 ? -12.242 35.594 -6.953 1 89.31 48 LEU B C 1
ATOM 2636 O O . LEU B 1 48 ? -11.312 35.938 -7.684 1 89.31 48 LEU B O 1
ATOM 2640 N N . GLU B 1 49 ? -13.188 34.719 -7.324 1 91.94 49 GLU B N 1
ATOM 2641 C CA . GLU B 1 49 ? -13.18 34.125 -8.656 1 91.94 49 GLU B CA 1
ATOM 2642 C C . GLU B 1 49 ? -13.328 35.219 -9.742 1 91.94 49 GLU B C 1
ATOM 2644 O O . GLU B 1 49 ? -12.656 35.156 -10.773 1 91.94 49 GLU B O 1
ATOM 2649 N N . ALA B 1 50 ? -14.18 36.156 -9.523 1 88.31 50 ALA B N 1
ATOM 2650 C CA . ALA B 1 50 ? -14.383 37.281 -10.453 1 88.31 50 ALA B CA 1
ATOM 2651 C C . ALA B 1 50 ? -13.109 38.094 -10.586 1 88.31 50 ALA B C 1
ATOM 2653 O O . ALA B 1 50 ? -12.727 38.5 -11.695 1 88.31 50 ALA B O 1
ATOM 2654 N N . ALA B 1 51 ? -12.516 38.375 -9.453 1 83 51 ALA B N 1
ATOM 2655 C CA . ALA B 1 51 ? -11.297 39.188 -9.445 1 83 51 ALA B CA 1
ATOM 2656 C C . ALA B 1 51 ? -10.172 38.469 -10.188 1 83 51 ALA B C 1
ATOM 2658 O O . ALA B 1 51 ? -9.383 39.125 -10.891 1 83 51 ALA B O 1
ATOM 2659 N N . LEU B 1 52 ? -10.125 37.188 -10.016 1 82.06 52 LEU B N 1
ATOM 2660 C CA . LEU B 1 52 ? -9.07 36.406 -10.648 1 82.06 52 LEU B CA 1
ATOM 2661 C C . LEU B 1 52 ? -9.422 36.094 -12.094 1 82.06 52 LEU B C 1
ATOM 2663 O O . LEU B 1 52 ? -8.547 35.719 -12.883 1 82.06 52 LEU B O 1
ATOM 2667 N N . GLY B 1 53 ? -10.68 36.156 -12.422 1 86.44 53 GLY B N 1
ATOM 2668 C CA . GLY B 1 53 ? -11.148 35.75 -13.742 1 86.44 53 GLY B CA 1
ATOM 2669 C C . GLY B 1 53 ? -11.094 34.25 -13.977 1 86.44 53 GLY B C 1
ATOM 2670 O O . GLY B 1 53 ? -10.938 33.812 -15.117 1 86.44 53 GLY B O 1
ATOM 2671 N N . GLN B 1 54 ? -11 33.531 -12.844 1 88.19 54 GLN B N 1
ATOM 2672 C CA . GLN B 1 54 ? -10.898 32.062 -12.914 1 88.19 54 GLN B CA 1
ATOM 2673 C C . GLN B 1 54 ? -11.852 31.406 -11.922 1 88.19 54 GLN B C 1
ATOM 2675 O O . GLN B 1 54 ? -12.094 31.938 -10.836 1 88.19 54 GLN B O 1
ATOM 2680 N N . THR B 1 55 ? -12.305 30.312 -12.367 1 91.25 55 THR B N 1
ATOM 2681 C CA . THR B 1 55 ? -13.117 29.484 -11.484 1 91.25 55 THR B CA 1
ATOM 2682 C C . THR B 1 55 ? -12.234 28.672 -10.547 1 91.25 55 THR B C 1
ATOM 2684 O O . THR B 1 55 ? -11.273 28.047 -10.984 1 91.25 55 THR B O 1
ATOM 2687 N N . LEU B 1 56 ? -12.508 28.766 -9.273 1 91.81 56 LEU B N 1
ATOM 2688 C CA . LEU B 1 56 ? -11.727 28.016 -8.289 1 91.81 56 LEU B CA 1
ATOM 2689 C C . LEU B 1 56 ? -12.469 26.766 -7.832 1 91.81 56 LEU B C 1
ATOM 2691 O O . LEU B 1 56 ? -11.844 25.766 -7.484 1 91.81 56 LEU B O 1
ATOM 2695 N N . PHE B 1 57 ? -13.797 26.875 -7.816 1 93.31 57 PHE B N 1
ATOM 2696 C CA . PHE B 1 57 ? -14.594 25.766 -7.32 1 93.31 57 PHE B CA 1
ATOM 2697 C C . PHE B 1 57 ? -15.758 25.469 -8.258 1 93.31 57 PHE B C 1
ATOM 2699 O O . PHE B 1 57 ? -16.406 26.391 -8.758 1 93.31 57 PHE B O 1
ATOM 2706 N N . GLU B 1 58 ? -15.93 24.156 -8.492 1 90.31 58 GLU B N 1
ATOM 2707 C CA . GLU B 1 58 ? -17.094 23.703 -9.25 1 90.31 58 GLU B CA 1
ATOM 2708 C C . GLU B 1 58 ? -18.156 23.109 -8.344 1 90.31 58 GLU B C 1
ATOM 2710 O O . GLU B 1 58 ? -17.859 22.234 -7.516 1 90.31 58 GLU B O 1
ATOM 2715 N N . LYS B 1 59 ? -19.266 23.656 -8.508 1 84.12 59 LYS B N 1
ATOM 2716 C CA . LYS B 1 59 ? -20.359 23.156 -7.691 1 84.12 59 LYS B CA 1
ATOM 2717 C C . LYS B 1 59 ? -20.875 21.812 -8.227 1 84.12 59 LYS B C 1
ATOM 2719 O O . LYS B 1 59 ? -21.062 21.656 -9.438 1 84.12 59 LYS B O 1
ATOM 2724 N N . SER B 1 60 ? -20.844 20.922 -7.418 1 78.06 60 SER B N 1
ATOM 2725 C CA . SER B 1 60 ? -21.391 19.594 -7.723 1 78.06 60 SER B CA 1
ATOM 2726 C C . SER B 1 60 ? -22.312 19.109 -6.609 1 78.06 60 SER B C 1
ATOM 2728 O O . SER B 1 60 ? -22.5 19.797 -5.605 1 78.06 60 SER B O 1
ATOM 2730 N N . ARG B 1 61 ? -22.953 17.922 -6.875 1 74.06 61 ARG B N 1
ATOM 2731 C CA . ARG B 1 61 ? -23.781 17.297 -5.852 1 74.06 61 ARG B CA 1
ATOM 2732 C C . ARG B 1 61 ? -22.969 16.969 -4.605 1 74.06 61 ARG B C 1
ATOM 2734 O O . ARG B 1 61 ? -23.5 17 -3.49 1 74.06 61 ARG B O 1
ATOM 2741 N N . ALA B 1 62 ? -21.844 16.859 -4.781 1 69.12 62 ALA B N 1
ATOM 2742 C CA . ALA B 1 62 ? -20.953 16.469 -3.689 1 69.12 62 ALA B CA 1
ATOM 2743 C C . ALA B 1 62 ? -20.422 17.703 -2.955 1 69.12 62 ALA B C 1
ATOM 2745 O O . ALA B 1 62 ? -19.766 17.578 -1.919 1 69.12 62 ALA B O 1
ATOM 2746 N N . GLY B 1 63 ? -20.734 18.859 -3.477 1 81.81 63 GLY B N 1
ATOM 2747 C CA . GLY B 1 63 ? -20.25 20.094 -2.891 1 81.81 63 GLY B CA 1
ATOM 2748 C C . GLY B 1 63 ? -19.422 20.922 -3.855 1 81.81 63 GLY B C 1
ATOM 2749 O O . GLY B 1 63 ? -19.734 21 -5.043 1 81.81 63 GLY B O 1
ATOM 2750 N N . TYR B 1 64 ? -18.484 21.625 -3.248 1 87.38 64 TYR B N 1
ATOM 2751 C CA . TYR B 1 64 ? -17.594 22.484 -4.027 1 87.38 64 TYR B CA 1
ATOM 2752 C C . TYR B 1 64 ? -16.297 21.766 -4.348 1 87.38 64 TYR B C 1
ATOM 2754 O O . TYR B 1 64 ? -15.461 21.547 -3.459 1 87.38 64 TYR B O 1
ATOM 2762 N N . LEU B 1 65 ? -16.156 21.375 -5.527 1 87.38 65 LEU B N 1
ATOM 2763 C CA . LEU B 1 65 ? -14.953 20.672 -5.969 1 87.38 65 LEU B CA 1
ATOM 2764 C C . LEU B 1 65 ? -13.867 21.656 -6.391 1 87.38 65 LEU B C 1
ATOM 2766 O O . LEU B 1 65 ? -14.094 22.516 -7.258 1 87.38 65 LEU B O 1
ATOM 2770 N N . PRO B 1 66 ? -12.742 21.562 -5.73 1 87.56 66 PRO B N 1
ATOM 2771 C CA . PRO B 1 66 ? -11.672 22.5 -6.07 1 87.56 66 PRO B CA 1
ATOM 2772 C C . PRO B 1 66 ? -11.039 22.203 -7.426 1 87.56 66 PRO B C 1
ATOM 2774 O O . PRO B 1 66 ? -10.891 21.047 -7.801 1 87.56 66 PRO B O 1
ATOM 2777 N N . THR B 1 67 ? -10.805 23.266 -8.188 1 85.31 67 THR B N 1
ATOM 2778 C CA . THR B 1 67 ? -9.984 23.156 -9.391 1 85.31 67 THR B CA 1
ATOM 2779 C C . THR B 1 67 ? -8.516 22.969 -9.031 1 85.31 67 THR B C 1
ATOM 2781 O O . THR B 1 67 ? -8.156 23 -7.855 1 85.31 67 THR B O 1
ATOM 2784 N N . SER B 1 68 ? -7.699 22.812 -10.062 1 79 68 SER B N 1
ATOM 2785 C CA . SER B 1 68 ? -6.258 22.719 -9.852 1 79 68 SER B CA 1
ATOM 2786 C C . SER B 1 68 ? -5.703 23.984 -9.227 1 79 68 SER B C 1
ATOM 2788 O O . SER B 1 68 ? -4.84 23.938 -8.352 1 79 68 SER B O 1
ATOM 2790 N N . LEU B 1 69 ? -6.262 25.094 -9.688 1 79.44 69 LEU B N 1
ATOM 2791 C CA . LEU B 1 69 ? -5.812 26.375 -9.148 1 79.44 69 LEU B CA 1
ATOM 2792 C C . LEU B 1 69 ? -6.195 26.516 -7.676 1 79.44 69 LEU B C 1
ATOM 2794 O O . LEU B 1 69 ? -5.387 26.953 -6.855 1 79.44 69 LEU B O 1
ATOM 2798 N N . ALA B 1 70 ? -7.391 26.125 -7.367 1 86.81 70 ALA B N 1
ATOM 2799 C CA . ALA B 1 70 ? -7.836 26.156 -5.977 1 86.81 70 ALA B CA 1
ATOM 2800 C C . ALA B 1 70 ? -6.957 25.281 -5.09 1 86.81 70 ALA B C 1
ATOM 2802 O O . ALA B 1 70 ? -6.566 25.688 -3.994 1 86.81 70 ALA B O 1
ATOM 2803 N N . ASN B 1 71 ? -6.605 24.172 -5.598 1 79.25 71 ASN B N 1
ATOM 2804 C CA . ASN B 1 71 ? -5.742 23.266 -4.855 1 79.25 71 ASN B CA 1
ATOM 2805 C C . ASN B 1 71 ? -4.355 23.859 -4.637 1 79.25 71 ASN B C 1
ATOM 2807 O O . ASN B 1 71 ? -3.789 23.734 -3.549 1 79.25 71 ASN B O 1
ATOM 2811 N N . HIS B 1 72 ? -3.879 24.469 -5.613 1 72.81 72 HIS B N 1
ATOM 2812 C CA . HIS B 1 72 ? -2.582 25.125 -5.496 1 72.81 72 HIS B CA 1
ATOM 2813 C C . HIS B 1 72 ? -2.627 26.25 -4.48 1 72.81 72 HIS B C 1
ATOM 2815 O O . HIS B 1 72 ? -1.725 26.391 -3.65 1 72.81 72 HIS B O 1
ATOM 2821 N N . LEU B 1 73 ? -3.674 27.062 -4.57 1 79 73 LEU B N 1
ATOM 2822 C CA . LEU B 1 73 ? -3.826 28.172 -3.633 1 79 73 LEU B CA 1
ATOM 2823 C C . LEU B 1 73 ? -3.99 27.656 -2.207 1 79 73 LEU B C 1
ATOM 2825 O O . LEU B 1 73 ? -3.455 28.25 -1.265 1 79 73 LEU B O 1
ATOM 2829 N N . ALA B 1 74 ? -4.695 26.547 -2.129 1 82 74 ALA B N 1
ATOM 2830 C CA . ALA B 1 74 ? -4.887 25.953 -0.812 1 82 74 ALA B CA 1
ATOM 2831 C C . ALA B 1 74 ? -3.561 25.453 -0.236 1 82 74 ALA B C 1
ATOM 2833 O O . ALA B 1 74 ? -3.295 25.625 0.957 1 82 74 ALA B O 1
ATOM 2834 N N . GLN B 1 75 ? -2.793 24.953 -1.051 1 70.5 75 GLN B N 1
ATOM 2835 C CA . GLN B 1 75 ? -1.468 24.516 -0.625 1 70.5 75 GLN B CA 1
ATOM 2836 C C . GLN B 1 75 ? -0.632 25.688 -0.133 1 70.5 75 GLN B C 1
ATOM 2838 O O . GLN B 1 75 ? 0.058 25.578 0.883 1 70.5 75 GLN B O 1
ATOM 2843 N N . GLN B 1 76 ? -0.767 26.781 -0.827 1 70 76 GLN B N 1
ATOM 2844 C CA . GLN B 1 76 ? -0.051 27.984 -0.416 1 70 76 GLN B CA 1
ATOM 2845 C C . GLN B 1 76 ? -0.596 28.531 0.903 1 70 76 GLN B C 1
ATOM 2847 O O . GLN B 1 76 ? 0.168 28.969 1.758 1 70 76 GLN B O 1
ATOM 2852 N N . ALA B 1 77 ? -1.865 28.469 0.991 1 76.44 77 ALA B N 1
ATOM 2853 C CA . ALA B 1 77 ? -2.494 28.906 2.234 1 76.44 77 ALA B CA 1
ATOM 2854 C C . ALA B 1 77 ? -2.018 28.078 3.416 1 76.44 77 ALA B C 1
ATOM 2856 O O . ALA B 1 77 ? -1.729 28.609 4.488 1 76.44 77 ALA B O 1
ATOM 2857 N N . GLU B 1 78 ? -1.944 26.828 3.168 1 73.06 78 GLU B N 1
ATOM 2858 C CA . GLU B 1 78 ? -1.458 25.922 4.207 1 73.06 78 GLU B CA 1
ATOM 2859 C C . GLU B 1 78 ? -0.024 26.266 4.605 1 73.06 78 GLU B C 1
ATOM 2861 O O . GLU B 1 78 ? 0.312 26.266 5.789 1 73.06 78 GLU B O 1
ATOM 2866 N N . ARG B 1 79 ? 0.666 26.531 3.648 1 65.75 79 ARG B N 1
ATOM 2867 C CA . ARG B 1 79 ? 2.047 26.922 3.914 1 65.75 79 ARG B CA 1
ATOM 2868 C C . ARG B 1 79 ? 2.105 28.188 4.754 1 65.75 79 ARG B C 1
ATOM 2870 O O . ARG B 1 79 ? 2.916 28.297 5.676 1 65.75 79 ARG B O 1
ATOM 2877 N N . ALA B 1 80 ? 1.25 29.109 4.395 1 65.94 80 ALA B N 1
ATOM 2878 C CA . ALA B 1 80 ? 1.188 30.375 5.145 1 65.94 80 ALA B CA 1
ATOM 2879 C C . ALA B 1 80 ? 0.764 30.125 6.59 1 65.94 80 ALA B C 1
ATOM 2881 O O . ALA B 1 80 ? 1.335 30.703 7.52 1 65.94 80 ALA B O 1
ATOM 2882 N N . GLU B 1 81 ? -0.209 29.297 6.734 1 68.88 81 GLU B N 1
ATOM 2883 C CA . GLU B 1 81 ? -0.672 28.953 8.078 1 68.88 81 GLU B CA 1
ATOM 2884 C C . GLU B 1 81 ? 0.435 28.297 8.891 1 68.88 81 GLU B C 1
ATOM 2886 O O . GLU B 1 81 ? 0.612 28.609 10.07 1 68.88 81 GLU B O 1
ATOM 2891 N N . LEU B 1 82 ? 1.083 27.469 8.227 1 65.56 82 LEU B N 1
ATOM 2892 C CA . LEU B 1 82 ? 2.166 26.75 8.891 1 65.56 82 LEU B CA 1
ATOM 2893 C C . LEU B 1 82 ? 3.297 27.703 9.266 1 65.56 82 LEU B C 1
ATOM 2895 O O . LEU B 1 82 ? 3.879 27.594 10.344 1 65.56 82 LEU B O 1
ATOM 2899 N N . ALA B 1 83 ? 3.482 28.609 8.359 1 62.09 83 ALA B N 1
ATOM 2900 C CA . ALA B 1 83 ? 4.5 29.609 8.641 1 62.09 83 ALA B CA 1
ATOM 2901 C C . ALA B 1 83 ? 4.109 30.469 9.836 1 62.09 83 ALA B C 1
ATOM 2903 O O . ALA B 1 83 ? 4.945 30.766 10.695 1 62.09 83 ALA B O 1
ATOM 2904 N N . LEU B 1 84 ? 2.893 30.859 9.883 1 61.38 84 LEU B N 1
ATOM 2905 C CA . LEU B 1 84 ? 2.393 31.656 11.008 1 61.38 84 LEU B CA 1
ATOM 2906 C C . LEU B 1 84 ? 2.479 30.859 12.312 1 61.38 84 LEU B C 1
ATOM 2908 O O . LEU B 1 84 ? 2.883 31.391 13.344 1 61.38 84 LEU B O 1
ATOM 2912 N N . GLN B 1 85 ? 2.139 29.625 12.219 1 63.97 85 GLN B N 1
ATOM 2913 C CA . GLN B 1 85 ? 2.219 28.766 13.391 1 63.97 85 GLN B CA 1
ATOM 2914 C C . GLN B 1 85 ? 3.664 28.578 13.852 1 63.97 85 GLN B C 1
ATOM 2916 O O . GLN B 1 85 ? 3.953 28.641 15.047 1 63.97 85 GLN B O 1
ATOM 2921 N N . ALA B 1 86 ? 4.445 28.391 12.906 1 61.56 86 ALA B N 1
ATOM 2922 C CA . ALA B 1 86 ? 5.867 28.281 13.219 1 61.56 86 ALA B CA 1
ATOM 2923 C C . ALA B 1 86 ? 6.383 29.547 13.906 1 61.56 86 ALA B C 1
ATOM 2925 O O . ALA B 1 86 ? 7.176 29.469 14.852 1 61.56 86 ALA B O 1
ATOM 2926 N N . ALA B 1 87 ? 5.914 30.609 13.438 1 58.81 87 ALA B N 1
ATOM 2927 C CA . ALA B 1 87 ? 6.293 31.875 14.047 1 58.81 87 ALA B CA 1
ATOM 2928 C C . ALA B 1 87 ? 5.832 31.953 15.5 1 58.81 87 ALA B C 1
ATOM 2930 O O . ALA B 1 87 ? 6.578 32.406 16.375 1 58.81 87 ALA B O 1
ATOM 2931 N N . ARG B 1 88 ? 4.691 31.469 15.688 1 61.88 88 ARG B N 1
ATOM 2932 C CA . ARG B 1 88 ? 4.148 31.484 17.047 1 61.88 88 ARG B CA 1
ATOM 2933 C C . ARG B 1 88 ? 4.945 30.562 17.953 1 61.88 88 ARG B C 1
ATOM 2935 O O . ARG B 1 88 ? 5.273 30.938 19.094 1 61.88 88 ARG B O 1
ATOM 2942 N N . ILE B 1 89 ? 5.223 29.453 17.453 1 59.97 89 ILE B N 1
ATOM 2943 C CA . ILE B 1 89 ? 5.996 28.469 18.219 1 59.97 89 ILE B CA 1
ATOM 2944 C C . ILE B 1 89 ? 7.395 29.016 18.484 1 59.97 89 ILE B C 1
ATOM 2946 O O . ILE B 1 89 ? 7.926 28.875 19.594 1 59.97 89 ILE B O 1
ATOM 2950 N N . SER B 1 90 ? 7.875 29.625 17.438 1 57.97 90 SER B N 1
ATOM 2951 C CA . SER B 1 90 ? 9.203 30.219 17.578 1 57.97 90 SER B CA 1
ATOM 2952 C C . SER B 1 90 ? 9.234 31.281 18.672 1 57.97 90 SER B C 1
ATOM 2954 O O . SER B 1 90 ? 10.203 31.359 19.422 1 57.97 90 SER B O 1
ATOM 2956 N N . VAL B 1 91 ? 8.266 31.969 18.719 1 56.34 91 VAL B N 1
ATOM 2957 C CA . VAL B 1 91 ? 8.172 33.031 19.75 1 56.34 91 VAL B CA 1
ATOM 2958 C C . VAL B 1 91 ? 8.07 32.375 21.125 1 56.34 91 VAL B C 1
ATOM 2960 O O . VAL B 1 91 ? 8.703 32.844 22.078 1 56.34 91 VAL B O 1
ATOM 2963 N N . GLU B 1 92 ? 7.359 31.359 21.094 1 58.41 92 GLU B N 1
ATOM 2964 C CA . GLU B 1 92 ? 7.152 30.688 22.375 1 58.41 92 GLU B CA 1
ATOM 2965 C C . GLU B 1 92 ? 8.406 29.938 22.812 1 58.41 92 GLU B C 1
ATOM 2967 O O . GLU B 1 92 ? 8.75 29.922 24 1 58.41 92 GLU B O 1
ATOM 2972 N N . GLN B 1 93 ? 8.961 29.391 21.828 1 59.34 93 GLN B N 1
ATOM 2973 C CA . GLN B 1 93 ? 10.078 28.516 22.172 1 59.34 93 GLN B CA 1
ATOM 2974 C C . GLN B 1 93 ? 11.406 29.266 22.078 1 59.34 93 GLN B C 1
ATOM 2976 O O . GLN B 1 93 ? 12.438 28.781 22.547 1 59.34 93 GLN B O 1
ATOM 2981 N N . GLY B 1 94 ? 11.406 30.594 21.766 1 59.53 94 GLY B N 1
ATOM 2982 C CA . GLY B 1 94 ? 12.586 31.438 21.719 1 59.53 94 GLY B CA 1
ATOM 2983 C C . GLY B 1 94 ? 13.539 31.078 20.609 1 59.53 94 GLY B C 1
ATOM 2984 O O . GLY B 1 94 ? 14.68 31.562 20.578 1 59.53 94 GLY B O 1
ATOM 2985 N N . GLY B 1 95 ? 13.234 30.031 19.719 1 60.06 95 GLY B N 1
ATOM 2986 C CA . GLY B 1 95 ? 14.133 29.672 18.641 1 60.06 95 GLY B CA 1
ATOM 2987 C C . GLY B 1 95 ? 13.406 29.297 17.359 1 60.06 95 GLY B C 1
ATOM 2988 O O . GLY B 1 95 ? 12.172 29.344 17.312 1 60.06 95 GLY B O 1
ATOM 2989 N N . GLU B 1 96 ? 14.227 29.219 16.328 1 65 96 GLU B N 1
ATOM 2990 C CA . GLU B 1 96 ? 13.695 28.906 15 1 65 96 GLU B CA 1
ATOM 2991 C C . GLU B 1 96 ? 12.992 27.547 14.992 1 65 96 GLU B C 1
ATOM 2993 O O . GLU B 1 96 ? 13.531 26.562 15.492 1 65 96 GLU B O 1
ATOM 2998 N N . VAL B 1 97 ? 11.734 27.625 14.789 1 78.69 97 VAL B N 1
ATOM 2999 C CA . VAL B 1 97 ? 10.938 26.406 14.703 1 78.69 97 VAL B CA 1
ATOM 3000 C C . VAL B 1 97 ? 10.805 25.969 13.25 1 78.69 97 VAL B C 1
ATOM 3002 O O . VAL B 1 97 ? 10.508 26.797 12.375 1 78.69 97 VAL B O 1
ATOM 3005 N N . ILE B 1 98 ? 11.281 24.766 13.008 1 85.31 98 ILE B N 1
ATOM 3006 C CA . ILE B 1 98 ? 11.109 24.203 11.68 1 85.31 98 ILE B CA 1
ATOM 3007 C C . ILE B 1 98 ? 9.633 23.844 11.461 1 85.31 98 ILE B C 1
ATOM 3009 O O . ILE B 1 98 ? 9.039 23.125 12.258 1 85.31 98 ILE B O 1
ATOM 3013 N N . SER B 1 99 ? 9.055 24.5 10.414 1 84.25 99 SER B N 1
ATOM 3014 C CA . SER B 1 99 ? 7.641 24.297 10.133 1 84.25 99 SER B CA 1
ATOM 3015 C C . SER B 1 99 ? 7.402 24.078 8.641 1 84.25 99 SER B C 1
ATOM 3017 O O . SER B 1 99 ? 8.312 24.266 7.824 1 84.25 99 SER B O 1
ATOM 3019 N N . GLY B 1 100 ? 6.125 23.594 8.305 1 83.25 100 GLY B N 1
ATOM 3020 C CA . GLY B 1 100 ? 5.742 23.375 6.918 1 83.25 100 GLY B CA 1
ATOM 3021 C C . GLY B 1 100 ? 5.414 21.938 6.613 1 83.25 100 GLY B C 1
ATOM 3022 O O . GLY B 1 100 ? 5.461 21.078 7.5 1 83.25 100 GLY B O 1
ATOM 3023 N N . THR B 1 101 ? 5.02 21.719 5.348 1 87.81 101 THR B N 1
ATOM 3024 C CA . THR B 1 101 ? 4.668 20.375 4.891 1 87.81 101 THR B CA 1
ATOM 3025 C C . THR B 1 101 ? 5.785 19.797 4.031 1 87.81 101 THR B C 1
ATOM 3027 O O . THR B 1 101 ? 6.293 20.453 3.127 1 87.81 101 THR B O 1
ATOM 3030 N N . VAL B 1 102 ? 6.23 18.672 4.441 1 92.19 102 VAL B N 1
ATOM 3031 C CA . VAL B 1 102 ? 7.191 17.938 3.623 1 92.19 102 VAL B CA 1
ATOM 3032 C C . VAL B 1 102 ? 6.535 16.688 3.053 1 92.19 102 VAL B C 1
ATOM 3034 O O . VAL B 1 102 ? 5.965 15.883 3.797 1 92.19 102 VAL B O 1
ATOM 3037 N N . ARG B 1 103 ? 6.59 16.578 1.723 1 92.56 103 ARG B N 1
ATOM 3038 C CA . ARG B 1 103 ? 6.055 15.398 1.031 1 92.56 103 ARG B CA 1
ATOM 3039 C C . ARG B 1 103 ? 7.129 14.336 0.841 1 92.56 103 ARG B C 1
ATOM 3041 O O . ARG B 1 103 ? 8.141 14.578 0.179 1 92.56 103 ARG B O 1
ATOM 3048 N N . LEU B 1 104 ? 6.891 13.195 1.476 1 94.94 104 LEU B N 1
ATOM 3049 C CA . LEU B 1 104 ? 7.82 12.07 1.419 1 94.94 104 LEU B CA 1
ATOM 3050 C C . LEU B 1 104 ? 7.18 10.867 0.73 1 94.94 104 LEU B C 1
ATOM 3052 O O . LEU B 1 104 ? 6.027 10.531 1.01 1 94.94 104 LEU B O 1
ATOM 3056 N N . THR B 1 105 ? 7.926 10.242 -0.24 1 94.62 105 THR B N 1
ATOM 3057 C CA . THR B 1 105 ? 7.422 9.047 -0.91 1 94.62 105 THR B CA 1
ATOM 3058 C C . THR B 1 105 ? 8.398 7.891 -0.751 1 94.62 105 THR B C 1
ATOM 3060 O O . THR B 1 105 ? 9.617 8.094 -0.745 1 94.62 105 THR B O 1
ATOM 3063 N N . CYS B 1 106 ? 7.863 6.723 -0.596 1 94.81 106 CYS B N 1
ATOM 3064 C CA . CYS B 1 106 ? 8.602 5.469 -0.549 1 94.81 106 CYS B CA 1
ATOM 3065 C C . CYS B 1 106 ? 7.695 4.289 -0.878 1 94.81 106 CYS B C 1
ATOM 3067 O O . CYS B 1 106 ? 6.512 4.473 -1.166 1 94.81 106 CYS B O 1
ATOM 3069 N N . THR B 1 107 ? 8.289 3.086 -1.021 1 94.56 107 THR B N 1
ATOM 3070 C CA . THR B 1 107 ? 7.461 1.894 -1.157 1 94.56 107 THR B CA 1
ATOM 3071 C C . THR B 1 107 ? 6.902 1.466 0.197 1 94.56 107 THR B C 1
ATOM 3073 O O . THR B 1 107 ? 7.395 1.897 1.242 1 94.56 107 THR B O 1
ATOM 3076 N N . ASP B 1 108 ? 5.848 0.642 0.17 1 94.25 108 ASP B N 1
ATOM 3077 C CA . ASP B 1 108 ? 5.266 0.146 1.415 1 94.25 108 ASP B CA 1
ATOM 3078 C C . ASP B 1 108 ? 6.293 -0.654 2.217 1 94.25 108 ASP B C 1
ATOM 3080 O O . ASP B 1 108 ? 6.324 -0.576 3.445 1 94.25 108 ASP B O 1
ATOM 3084 N N . ALA B 1 109 ? 7.09 -1.414 1.554 1 94.69 109 ALA B N 1
ATOM 3085 C CA . ALA B 1 109 ? 8.117 -2.203 2.221 1 94.69 109 ALA B CA 1
ATOM 3086 C C . ALA B 1 109 ? 9.117 -1.304 2.945 1 94.69 109 ALA B C 1
ATOM 3088 O O . ALA B 1 109 ? 9.484 -1.567 4.094 1 94.69 109 ALA B O 1
ATOM 3089 N N . VAL B 1 110 ? 9.547 -0.285 2.33 1 95.31 110 VAL B N 1
ATOM 3090 C CA . VAL B 1 110 ? 10.508 0.653 2.898 1 95.31 110 VAL B CA 1
ATOM 3091 C C . VAL B 1 110 ? 9.883 1.381 4.086 1 95.31 110 VAL B C 1
ATOM 3093 O O . VAL B 1 110 ? 10.531 1.582 5.113 1 95.31 110 VAL B O 1
ATOM 3096 N N . LEU B 1 111 ? 8.648 1.773 3.91 1 95.62 111 LEU B N 1
ATOM 3097 C CA . LEU B 1 111 ? 7.953 2.395 5.031 1 95.62 111 LEU B CA 1
ATOM 3098 C C . LEU B 1 111 ? 7.949 1.476 6.246 1 95.62 111 LEU B C 1
ATOM 3100 O O . LEU B 1 111 ? 8.383 1.874 7.332 1 95.62 111 LEU B O 1
ATOM 3104 N N . GLN B 1 112 ? 7.57 0.27 6.039 1 93.25 112 GLN B N 1
ATOM 3105 C CA . GLN B 1 112 ? 7.391 -0.676 7.137 1 93.25 112 GLN B CA 1
ATOM 3106 C C . GLN B 1 112 ? 8.734 -1.068 7.75 1 93.25 112 GLN B C 1
ATOM 3108 O O . GLN B 1 112 ? 8.883 -1.075 8.977 1 93.25 112 GLN B O 1
ATOM 3113 N N . GLY B 1 113 ? 9.656 -1.29 6.977 1 93.56 113 GLY B N 1
ATOM 3114 C CA . GLY B 1 113 ? 10.891 -1.889 7.461 1 93.56 113 GLY B CA 1
ATOM 3115 C C . GLY B 1 113 ? 11.922 -0.863 7.895 1 93.56 113 GLY B C 1
ATOM 3116 O O . GLY B 1 113 ? 12.805 -1.165 8.703 1 93.56 113 GLY B O 1
ATOM 3117 N N . LEU B 1 114 ? 11.836 0.319 7.371 1 94.94 114 LEU B N 1
ATOM 3118 C CA . LEU B 1 114 ? 12.953 1.238 7.566 1 94.94 114 LEU B CA 1
ATOM 3119 C C . LEU B 1 114 ? 12.461 2.582 8.102 1 94.94 114 LEU B C 1
ATOM 3121 O O . LEU B 1 114 ? 13.023 3.115 9.055 1 94.94 114 LEU B O 1
ATOM 3125 N N . LEU B 1 115 ? 11.406 3.16 7.535 1 95.75 115 LEU B N 1
ATOM 3126 C CA . LEU B 1 115 ? 10.977 4.512 7.887 1 95.75 115 LEU B CA 1
ATOM 3127 C C . LEU B 1 115 ? 10.273 4.52 9.234 1 95.75 115 LEU B C 1
ATOM 3129 O O . LEU B 1 115 ? 10.547 5.375 10.078 1 95.75 115 LEU B O 1
ATOM 3133 N N . LEU B 1 116 ? 9.391 3.598 9.469 1 94.5 116 LEU B N 1
ATOM 3134 C CA . LEU B 1 116 ? 8.57 3.578 10.672 1 94.5 116 LEU B CA 1
ATOM 3135 C C . LEU B 1 116 ? 9.438 3.434 11.922 1 94.5 116 LEU B C 1
ATOM 3137 O O . LEU B 1 116 ? 9.211 4.117 12.922 1 94.5 116 LEU B O 1
ATOM 3141 N N . PRO B 1 117 ? 10.461 2.619 11.891 1 93.06 117 PRO B N 1
ATOM 3142 C CA . PRO B 1 117 ? 11.328 2.533 13.07 1 93.06 117 PRO B CA 1
ATOM 3143 C C . PRO B 1 117 ? 12.125 3.811 13.312 1 93.06 117 PRO B C 1
ATOM 3145 O O . PRO B 1 117 ? 12.555 4.074 14.438 1 93.06 117 PRO B O 1
ATOM 3148 N N . ALA B 1 118 ? 12.32 4.594 12.32 1 95.31 118 ALA B N 1
ATOM 3149 C CA . ALA B 1 118 ? 13.188 5.762 12.398 1 95.31 118 ALA B CA 1
ATOM 3150 C C . ALA B 1 118 ? 12.406 7 12.828 1 95.31 118 ALA B C 1
ATOM 3152 O O . ALA B 1 118 ? 12.898 7.809 13.617 1 95.31 118 ALA B O 1
ATOM 3153 N N . LEU B 1 119 ? 11.188 7.168 12.414 1 96.44 119 LEU B N 1
ATOM 3154 C CA . LEU B 1 119 ? 10.43 8.406 12.531 1 96.44 119 LEU B CA 1
ATOM 3155 C C . LEU B 1 119 ? 10.273 8.812 13.992 1 96.44 119 LEU B C 1
ATOM 3157 O O . LEU B 1 119 ? 10.523 9.969 14.352 1 96.44 119 LEU B O 1
ATOM 3161 N N . PRO B 1 120 ? 9.953 7.863 14.898 1 95.62 120 PRO B N 1
ATOM 3162 C CA . PRO B 1 120 ? 9.734 8.266 16.297 1 95.62 120 PRO B CA 1
ATOM 3163 C C . PRO B 1 120 ? 10.992 8.805 16.953 1 95.62 120 PRO B C 1
ATOM 3165 O O . PRO B 1 120 ? 10.906 9.484 17.984 1 95.62 120 PRO B O 1
ATOM 3168 N N . ARG B 1 121 ? 12.102 8.578 16.391 1 94.88 121 ARG B N 1
ATOM 3169 C CA . ARG B 1 121 ? 13.375 8.938 17.016 1 94.88 121 ARG B CA 1
ATOM 3170 C C . ARG B 1 121 ? 13.625 10.438 16.922 1 94.88 121 ARG B C 1
ATOM 3172 O O . ARG B 1 121 ? 14.438 10.984 17.672 1 94.88 121 ARG B O 1
ATOM 3179 N N . PHE B 1 122 ? 12.984 11.094 15.977 1 95.81 122 PHE B N 1
ATOM 3180 C CA . PHE B 1 122 ? 13.344 12.508 15.852 1 95.81 122 PHE B CA 1
ATOM 3181 C C . PHE B 1 122 ? 12.102 13.359 15.602 1 95.81 122 PHE B C 1
ATOM 3183 O O . PHE B 1 122 ? 12.141 14.578 15.758 1 95.81 122 PHE B O 1
ATOM 3190 N N . MET B 1 123 ? 10.977 12.812 15.234 1 95.56 123 MET B N 1
ATOM 3191 C CA . MET B 1 123 ? 9.844 13.625 14.797 1 95.56 123 MET B CA 1
ATOM 3192 C C . MET B 1 123 ? 9.266 14.43 15.961 1 95.56 123 MET B C 1
ATOM 3194 O O . MET B 1 123 ? 8.688 15.5 15.75 1 95.56 123 MET B O 1
ATOM 3198 N N . ALA B 1 124 ? 9.383 13.945 17.156 1 90.12 124 ALA B N 1
ATOM 3199 C CA . ALA B 1 124 ? 8.898 14.648 18.344 1 90.12 124 ALA B CA 1
ATOM 3200 C C . ALA B 1 124 ? 9.57 16.016 18.484 1 90.12 124 ALA B C 1
ATOM 3202 O O . ALA B 1 124 ? 9.008 16.938 19.094 1 90.12 124 ALA B O 1
ATOM 3203 N N . ASP B 1 125 ? 10.711 16.188 17.891 1 91.19 125 ASP B N 1
ATOM 3204 C CA . ASP B 1 125 ? 11.477 17.422 17.984 1 91.19 125 ASP B CA 1
ATOM 3205 C C . ASP B 1 125 ? 10.945 18.469 17 1 91.19 125 ASP B C 1
ATOM 3207 O O . ASP B 1 125 ? 11.328 19.641 17.062 1 91.19 125 ASP B O 1
ATOM 3211 N N . TYR B 1 126 ? 10.039 18.062 16.188 1 91.38 126 TYR B N 1
ATOM 3212 C CA . TYR B 1 126 ? 9.531 18.969 15.172 1 91.38 126 TYR B CA 1
ATOM 3213 C C . TYR B 1 126 ? 8.016 19.031 15.203 1 91.38 126 TYR B C 1
ATOM 3215 O O . TYR B 1 126 ? 7.352 18.672 14.227 1 91.38 126 TYR B O 1
ATOM 3223 N N . PRO B 1 127 ? 7.434 19.594 16.172 1 84.5 127 PRO B N 1
ATOM 3224 C CA . PRO B 1 127 ? 5.98 19.578 16.375 1 84.5 127 PRO B CA 1
ATOM 3225 C C . PRO B 1 127 ? 5.23 20.391 15.32 1 84.5 127 PRO B C 1
ATOM 3227 O O . PRO B 1 127 ? 4.027 20.203 15.125 1 84.5 127 PRO B O 1
ATOM 3230 N N . ALA B 1 128 ? 5.91 21.312 14.625 1 85.44 128 ALA B N 1
ATOM 3231 C CA . ALA B 1 128 ? 5.238 22.172 13.656 1 85.44 128 ALA B CA 1
ATOM 3232 C C . ALA B 1 128 ? 5.43 21.641 12.234 1 85.44 128 ALA B C 1
ATOM 3234 O O . ALA B 1 128 ? 4.965 22.266 11.273 1 85.44 128 ALA B O 1
ATOM 3235 N N . LEU B 1 129 ? 6.105 20.547 12.117 1 91.06 129 LEU B N 1
ATOM 3236 C CA . LEU B 1 129 ? 6.32 19.938 10.812 1 91.06 129 LEU B CA 1
ATOM 3237 C C . LEU B 1 129 ? 5.188 18.969 10.477 1 91.06 129 LEU B C 1
ATOM 3239 O O . LEU B 1 129 ? 4.766 18.172 11.32 1 91.06 129 LEU B O 1
ATOM 3243 N N . ILE B 1 130 ? 4.645 19.125 9.266 1 92.5 130 ILE B N 1
ATOM 3244 C CA . ILE B 1 130 ? 3.641 18.203 8.75 1 92.5 130 ILE B CA 1
ATOM 3245 C C . ILE B 1 130 ? 4.277 17.25 7.738 1 92.5 130 ILE B C 1
ATOM 3247 O O . ILE B 1 130 ? 4.969 17.688 6.816 1 92.5 130 ILE B O 1
ATOM 3251 N N . LEU B 1 131 ? 4.125 15.992 7.941 1 95.88 131 LEU B N 1
ATOM 3252 C CA . LEU B 1 131 ? 4.656 14.992 7.023 1 95.88 131 LEU B CA 1
ATOM 3253 C C . LEU B 1 131 ? 3.539 14.375 6.188 1 95.88 131 LEU B C 1
ATOM 3255 O O . LEU B 1 131 ? 2.615 13.766 6.73 1 95.88 131 LEU B O 1
ATOM 3259 N N . GLU B 1 132 ? 3.541 14.609 4.895 1 93.81 132 GLU B N 1
ATOM 3260 C CA . GLU B 1 132 ? 2.688 13.898 3.949 1 93.81 132 GLU B CA 1
ATOM 3261 C C . GLU B 1 132 ? 3.41 12.695 3.35 1 93.81 132 GLU B C 1
ATOM 3263 O O . GLU B 1 132 ? 4.34 12.859 2.557 1 93.81 132 GLU B O 1
ATOM 3268 N N . LEU B 1 133 ? 2.961 11.547 3.727 1 94.75 133 LEU B N 1
ATOM 3269 C CA . LEU B 1 133 ? 3.621 10.297 3.375 1 94.75 133 LEU B CA 1
ATOM 3270 C C . LEU B 1 133 ? 2.801 9.516 2.354 1 94.75 133 LEU B C 1
ATOM 3272 O O . LEU B 1 133 ? 1.663 9.125 2.631 1 94.75 133 LEU B O 1
ATOM 3276 N N . SER B 1 134 ? 3.367 9.273 1.176 1 92.69 134 SER B N 1
ATOM 3277 C CA . SER B 1 134 ? 2.709 8.484 0.135 1 92.69 134 SER B CA 1
ATOM 3278 C C . SER B 1 134 ? 3.551 7.277 -0.261 1 92.69 134 SER B C 1
ATOM 3280 O O . SER B 1 134 ? 4.738 7.41 -0.559 1 92.69 134 SER B O 1
ATOM 3282 N N . THR B 1 135 ? 2.881 6.145 -0.236 1 92.25 135 THR B N 1
ATOM 3283 C CA . THR B 1 135 ? 3.549 4.93 -0.69 1 92.25 135 THR B CA 1
ATOM 3284 C C . THR B 1 135 ? 3.127 4.582 -2.115 1 92.25 135 THR B C 1
ATOM 3286 O O . THR B 1 135 ? 1.962 4.742 -2.482 1 92.25 135 THR B O 1
ATOM 3289 N N . SER B 1 136 ? 4.133 4.223 -2.877 1 89.12 136 SER B N 1
ATOM 3290 C CA . SER B 1 136 ? 3.914 3.807 -4.258 1 89.12 136 SER B CA 1
ATOM 3291 C C . SER B 1 136 ? 5.109 3.029 -4.797 1 89.12 136 SER B C 1
ATOM 3293 O O . SER B 1 136 ? 6.23 3.189 -4.312 1 89.12 136 SER B O 1
ATOM 3295 N N . ASN B 1 137 ? 4.816 2.227 -5.863 1 86.12 137 ASN B N 1
ATOM 3296 C CA . ASN B 1 137 ? 5.906 1.55 -6.555 1 86.12 137 ASN B CA 1
ATOM 3297 C C . ASN B 1 137 ? 6.449 2.395 -7.703 1 86.12 137 ASN B C 1
ATOM 3299 O O . ASN B 1 137 ? 7.523 2.111 -8.234 1 86.12 137 ASN B O 1
ATOM 3303 N N . ASP B 1 138 ? 5.652 3.309 -8.023 1 75.19 138 ASP B N 1
ATOM 3304 C CA . ASP B 1 138 ? 6.027 4.137 -9.164 1 75.19 138 ASP B CA 1
ATOM 3305 C C . ASP B 1 138 ? 7.094 5.16 -8.781 1 75.19 138 ASP B C 1
ATOM 3307 O O . ASP B 1 138 ? 6.871 5.992 -7.898 1 75.19 138 ASP B O 1
ATOM 3311 N N . PHE B 1 139 ? 8.242 4.984 -9.445 1 64.75 139 PHE B N 1
ATOM 3312 C CA . PHE B 1 139 ? 9.312 5.949 -9.203 1 64.75 139 PHE B CA 1
ATOM 3313 C C . PHE B 1 139 ? 8.93 7.324 -9.734 1 64.75 139 PHE B C 1
ATOM 3315 O O . PHE B 1 139 ? 9.383 8.344 -9.211 1 64.75 139 PHE B O 1
ATOM 3322 N N . ALA B 1 140 ? 8.125 7.375 -10.852 1 54.06 140 ALA B N 1
ATOM 3323 C CA . ALA B 1 140 ? 7.781 8.609 -11.555 1 54.06 140 ALA B CA 1
ATOM 3324 C C . ALA B 1 140 ? 7.164 9.633 -10.609 1 54.06 140 ALA B C 1
ATOM 3326 O O . ALA B 1 140 ? 7.25 10.836 -10.844 1 54.06 140 ALA B O 1
ATOM 3327 N N . ASN B 1 141 ? 6.512 9.203 -9.633 1 52.5 141 ASN B N 1
ATOM 3328 C CA . ASN B 1 141 ? 5.863 10.172 -8.758 1 52.5 141 ASN B CA 1
ATOM 3329 C C . ASN B 1 141 ? 6.859 11.188 -8.203 1 52.5 141 ASN B C 1
ATOM 3331 O O . ASN B 1 141 ? 6.496 12.32 -7.895 1 52.5 141 ASN B O 1
ATOM 3335 N N . LEU B 1 142 ? 8.141 10.844 -8.227 1 55.03 142 LEU B N 1
ATOM 3336 C CA . LEU B 1 142 ? 9.141 11.789 -7.754 1 55.03 142 LEU B CA 1
ATOM 3337 C C . LEU B 1 142 ? 9.266 12.969 -8.711 1 55.03 142 LEU B C 1
ATOM 3339 O O . LEU B 1 142 ? 9.516 14.102 -8.289 1 55.03 142 LEU B O 1
ATOM 3343 N N . SER B 1 143 ? 8.883 12.594 -9.977 1 46.88 143 SER B N 1
ATOM 3344 C CA . SER B 1 143 ? 9.172 13.602 -10.992 1 46.88 143 SER B CA 1
ATOM 3345 C C . SER B 1 143 ? 8.039 14.617 -11.109 1 46.88 143 SER B C 1
ATOM 3347 O O . SER B 1 143 ? 8.273 15.781 -11.43 1 46.88 143 SER B O 1
ATOM 3349 N N . ARG B 1 144 ? 6.852 14.109 -10.914 1 51.06 144 ARG B N 1
ATOM 3350 C CA . ARG B 1 144 ? 5.758 15.031 -11.203 1 51.06 144 ARG B CA 1
ATOM 3351 C C . ARG B 1 144 ? 5.566 16.031 -10.062 1 51.06 144 ARG B C 1
ATOM 3353 O O . ARG B 1 144 ? 4.531 16.688 -9.977 1 51.06 144 ARG B O 1
ATOM 3360 N N . ARG B 1 145 ? 6.602 16.297 -9.352 1 58.16 145 ARG B N 1
ATOM 3361 C CA . ARG B 1 145 ? 6.559 17.266 -8.266 1 58.16 145 ARG B CA 1
ATOM 3362 C C . ARG B 1 145 ? 5.555 16.859 -7.195 1 58.16 145 ARG B C 1
ATOM 3364 O O . ARG B 1 145 ? 4.969 17.703 -6.523 1 58.16 145 ARG B O 1
ATOM 3371 N N . ASP B 1 146 ? 5.445 15.57 -7.211 1 75 146 ASP B N 1
ATOM 3372 C CA . ASP B 1 146 ? 4.449 15.086 -6.262 1 75 146 ASP B CA 1
ATOM 3373 C C . ASP B 1 146 ? 5.086 14.758 -4.91 1 75 146 ASP B C 1
ATOM 3375 O O . ASP B 1 146 ? 4.383 14.578 -3.916 1 75 146 ASP B O 1
ATOM 3379 N N . ALA B 1 147 ? 6.438 14.75 -4.891 1 88.69 147 ALA B N 1
ATOM 3380 C CA . ALA B 1 147 ? 7.129 14.5 -3.629 1 88.69 147 ALA B CA 1
ATOM 3381 C C . ALA B 1 147 ? 8.344 15.406 -3.477 1 88.69 147 ALA B C 1
ATOM 3383 O O . ALA B 1 147 ? 8.945 15.82 -4.469 1 88.69 147 ALA B O 1
ATOM 3384 N N . ASP B 1 148 ? 8.625 15.805 -2.279 1 90.38 148 ASP B N 1
ATOM 3385 C CA . ASP B 1 148 ? 9.805 16.609 -1.956 1 90.38 148 ASP B CA 1
ATOM 3386 C C . ASP B 1 148 ? 11.008 15.711 -1.662 1 90.38 148 ASP B C 1
ATOM 3388 O O . ASP B 1 148 ? 12.141 16.062 -1.992 1 90.38 148 ASP B O 1
ATOM 3392 N N . ILE B 1 149 ? 10.797 14.641 -0.968 1 94.5 149 ILE B N 1
ATOM 3393 C CA . ILE B 1 149 ? 11.82 13.664 -0.611 1 94.5 149 ILE B CA 1
ATOM 3394 C C . ILE B 1 149 ? 11.375 12.266 -1.03 1 94.5 149 ILE B C 1
ATOM 3396 O O . ILE B 1 149 ? 10.195 11.922 -0.908 1 94.5 149 ILE B O 1
ATOM 3400 N N . ALA B 1 150 ? 12.352 11.477 -1.548 1 94.81 150 ALA B N 1
ATOM 3401 C CA . ALA B 1 150 ? 12.086 10.078 -1.877 1 94.81 150 ALA B CA 1
ATOM 3402 C C . ALA B 1 150 ? 13.086 9.156 -1.187 1 94.81 150 ALA B C 1
ATOM 3404 O O . ALA B 1 150 ? 14.289 9.43 -1.173 1 94.81 150 ALA B O 1
ATOM 3405 N N . LEU B 1 151 ? 12.57 8.18 -0.515 1 95.31 151 LEU B N 1
ATOM 3406 C CA . LEU B 1 151 ? 13.352 7.051 -0.022 1 95.31 151 LEU B CA 1
ATOM 3407 C C . LEU B 1 151 ? 13.078 5.797 -0.852 1 95.31 151 LEU B C 1
ATOM 3409 O O . LEU B 1 151 ? 12.023 5.184 -0.728 1 95.31 151 LEU B O 1
ATOM 3413 N N . ARG B 1 152 ? 14.117 5.422 -1.692 1 93.81 152 ARG B N 1
ATOM 3414 C CA . ARG B 1 152 ? 13.828 4.426 -2.723 1 93.81 152 ARG B CA 1
ATOM 3415 C C . ARG B 1 152 ? 14.969 3.422 -2.842 1 93.81 152 ARG B C 1
ATOM 3417 O O . ARG B 1 152 ? 16.125 3.752 -2.564 1 93.81 152 ARG B O 1
ATOM 3424 N N . LEU B 1 153 ? 14.547 2.295 -3.285 1 94 153 LEU B N 1
ATOM 3425 C CA . LEU B 1 153 ? 15.508 1.271 -3.689 1 94 153 LEU B CA 1
ATOM 3426 C C . LEU B 1 153 ? 15.789 1.35 -5.184 1 94 153 LEU B C 1
ATOM 3428 O O . LEU B 1 153 ? 14.875 1.207 -6 1 94 153 LEU B O 1
ATOM 3432 N N . THR B 1 154 ? 17 1.551 -5.508 1 92.06 154 THR B N 1
ATOM 3433 C CA . THR B 1 154 ? 17.391 1.61 -6.914 1 92.06 154 THR B CA 1
ATOM 3434 C C . THR B 1 154 ? 18.906 1.473 -7.066 1 92.06 154 THR B C 1
ATOM 3436 O O . THR B 1 154 ? 19.656 1.805 -6.152 1 92.06 154 THR B O 1
ATOM 3439 N N . ARG B 1 155 ? 19.25 0.978 -8.195 1 91.19 155 ARG B N 1
ATOM 3440 C CA . ARG B 1 155 ? 20.656 0.928 -8.531 1 91.19 155 ARG B CA 1
ATOM 3441 C C . ARG B 1 155 ? 21.062 2.131 -9.375 1 91.19 155 ARG B C 1
ATOM 3443 O O . ARG B 1 155 ? 22.25 2.42 -9.531 1 91.19 155 ARG B O 1
ATOM 3450 N N . THR B 1 156 ? 20.078 2.787 -9.898 1 90.19 156 THR B N 1
ATOM 3451 C CA . THR B 1 156 ? 20.344 3.893 -10.812 1 90.19 156 THR B CA 1
ATOM 3452 C C . THR B 1 156 ? 19.438 5.078 -10.492 1 90.19 156 THR B C 1
ATOM 3454 O O . THR B 1 156 ? 18.453 5.332 -11.203 1 90.19 156 THR B O 1
ATOM 3457 N N . PRO B 1 157 ? 19.781 5.801 -9.5 1 89.69 157 PRO B N 1
ATOM 3458 C CA . PRO B 1 157 ? 18.938 6.965 -9.203 1 89.69 157 PRO B CA 1
ATOM 3459 C C . PRO B 1 157 ? 18.859 7.941 -10.375 1 89.69 157 PRO B C 1
ATOM 3461 O O . PRO B 1 157 ? 19.844 8.141 -11.086 1 89.69 157 PRO B O 1
ATOM 3464 N N . PRO B 1 158 ? 17.672 8.492 -10.578 1 88 158 PRO B N 1
ATOM 3465 C CA . PRO B 1 158 ? 17.547 9.469 -11.664 1 88 158 PRO B CA 1
ATOM 3466 C C . PRO B 1 158 ? 18.562 10.602 -11.562 1 88 158 PRO B C 1
ATOM 3468 O O . PRO B 1 158 ? 18.812 11.109 -10.461 1 88 158 PRO B O 1
ATOM 3471 N N . GLU B 1 159 ? 18.938 11.117 -12.664 1 88.25 159 GLU B N 1
ATOM 3472 C CA . GLU B 1 159 ? 20.016 12.102 -12.719 1 88.25 159 GLU B CA 1
ATOM 3473 C C . GLU B 1 159 ? 19.531 13.469 -12.242 1 88.25 159 GLU B C 1
ATOM 3475 O O . GLU B 1 159 ? 20.328 14.273 -11.758 1 88.25 159 GLU B O 1
ATOM 3480 N N . HIS B 1 160 ? 18.328 13.688 -12.453 1 86.06 160 HIS B N 1
ATOM 3481 C CA . HIS B 1 160 ? 17.828 15.016 -12.141 1 86.06 160 HIS B CA 1
ATOM 3482 C C . HIS B 1 160 ? 17.578 15.172 -10.648 1 86.06 160 HIS B C 1
ATOM 3484 O O . HIS B 1 160 ? 17.234 16.266 -10.18 1 86.06 160 HIS B O 1
ATOM 3490 N N . LEU B 1 161 ? 17.688 14.102 -9.953 1 89.75 161 LEU B N 1
ATOM 3491 C CA . LEU B 1 161 ? 17.547 14.141 -8.5 1 89.75 161 LEU B CA 1
ATOM 3492 C C . LEU B 1 161 ? 18.922 14.141 -7.824 1 89.75 161 LEU B C 1
ATOM 3494 O O . LEU B 1 161 ? 19.922 13.742 -8.43 1 89.75 161 LEU B O 1
ATOM 3498 N N . VAL B 1 162 ? 18.891 14.734 -6.594 1 90.56 162 VAL B N 1
ATOM 3499 C CA . VAL B 1 162 ? 20.109 14.758 -5.793 1 90.56 162 VAL B CA 1
ATOM 3500 C C . VAL B 1 162 ? 19.859 14.047 -4.465 1 90.56 162 VAL B C 1
ATOM 3502 O O . VAL B 1 162 ? 18.75 14.062 -3.938 1 90.56 162 VAL B O 1
ATOM 3505 N N . GLY B 1 163 ? 20.922 13.375 -3.947 1 92.88 163 GLY B N 1
ATOM 3506 C CA . GLY B 1 163 ? 20.781 12.703 -2.666 1 92.88 163 GLY B CA 1
ATOM 3507 C C . GLY B 1 163 ? 21.953 11.805 -2.328 1 92.88 163 GLY B C 1
ATOM 3508 O O . GLY B 1 163 ? 23.094 12.07 -2.75 1 92.88 163 GLY B O 1
ATOM 3509 N N . ARG B 1 164 ? 21.719 10.898 -1.399 1 92.81 164 ARG B N 1
ATOM 3510 C CA . ARG B 1 164 ? 22.812 10.047 -0.933 1 92.81 164 ARG B CA 1
ATOM 3511 C C . ARG B 1 164 ? 22.359 8.594 -0.809 1 92.81 164 ARG B C 1
ATOM 3513 O O . ARG B 1 164 ? 21.172 8.328 -0.554 1 92.81 164 ARG B O 1
ATOM 3520 N N . CYS B 1 165 ? 23.328 7.766 -1.021 1 94.56 165 CYS B N 1
ATOM 3521 C CA . CYS B 1 165 ? 23.141 6.332 -0.822 1 94.56 165 CYS B CA 1
ATOM 3522 C C . CYS B 1 165 ? 23.297 5.961 0.649 1 94.56 165 CYS B C 1
ATOM 3524 O O . CYS B 1 165 ? 24.297 6.297 1.281 1 94.56 165 CYS B O 1
ATOM 3526 N N . LEU B 1 166 ? 22.234 5.324 1.211 1 95.06 166 LEU B N 1
ATOM 3527 C CA . LEU B 1 166 ? 22.234 5.02 2.639 1 95.06 166 LEU B CA 1
ATOM 3528 C C . LEU B 1 166 ? 22.797 3.629 2.902 1 95.06 166 LEU B C 1
ATOM 3530 O O . LEU B 1 166 ? 23.156 3.305 4.035 1 95.06 166 LEU B O 1
ATOM 3534 N N . GLY B 1 167 ? 22.828 2.779 1.896 1 92.94 167 GLY B N 1
ATOM 3535 C CA . GLY B 1 167 ? 23.375 1.448 2.078 1 92.94 167 GLY B CA 1
ATOM 3536 C C . GLY B 1 167 ? 22.906 0.454 1.036 1 92.94 167 GLY B C 1
ATOM 3537 O O . GLY B 1 167 ? 22.016 0.761 0.236 1 92.94 167 GLY B O 1
ATOM 3538 N N . THR B 1 168 ? 23.547 -0.728 1.115 1 94.19 168 THR B N 1
ATOM 3539 C CA . THR B 1 168 ? 23.219 -1.81 0.194 1 94.19 168 THR B CA 1
ATOM 3540 C C . THR B 1 168 ? 22.109 -2.697 0.774 1 94.19 168 THR B C 1
ATOM 3542 O O . THR B 1 168 ? 22.094 -2.963 1.979 1 94.19 168 THR B O 1
ATOM 3545 N N . VAL B 1 169 ? 21.219 -3.092 -0.104 1 94.94 169 VAL B N 1
ATOM 3546 C CA . VAL B 1 169 ? 20.141 -4.012 0.262 1 94.94 169 VAL B CA 1
ATOM 3547 C C . VAL B 1 169 ? 20.328 -5.336 -0.474 1 94.94 169 VAL B C 1
ATOM 3549 O O . VAL B 1 169 ? 20.469 -5.359 -1.699 1 94.94 169 VAL B O 1
ATOM 3552 N N . THR B 1 170 ? 20.344 -6.387 0.322 1 95.56 170 THR B N 1
ATOM 3553 C CA . THR B 1 170 ? 20.469 -7.723 -0.252 1 95.56 170 THR B CA 1
ATOM 3554 C C . THR B 1 170 ? 19.156 -8.492 -0.12 1 95.56 170 THR B C 1
ATOM 3556 O O . THR B 1 170 ? 18.281 -8.094 0.64 1 95.56 170 THR B O 1
ATOM 3559 N N . TYR B 1 171 ? 19.016 -9.508 -0.954 1 97 171 TYR B N 1
ATOM 3560 C CA . TYR B 1 171 ? 17.828 -10.344 -0.964 1 97 171 TYR B CA 1
ATOM 3561 C C . TYR B 1 171 ? 18.172 -11.797 -0.655 1 97 171 TYR B C 1
ATOM 3563 O O . TYR B 1 171 ? 19.25 -12.273 -1.006 1 97 171 TYR B O 1
ATOM 3571 N N . GLN B 1 172 ? 17.266 -12.461 0.003 1 97.44 172 GLN B N 1
ATOM 3572 C CA . GLN B 1 172 ? 17.391 -13.891 0.294 1 97.44 172 GLN B CA 1
ATOM 3573 C C . GLN B 1 172 ? 16.047 -14.594 0.222 1 97.44 172 GLN B C 1
ATOM 3575 O O . GLN B 1 172 ? 15.008 -13.992 0.506 1 97.44 172 GLN B O 1
ATOM 3580 N N . VAL B 1 173 ? 16.094 -15.852 -0.209 1 98.25 173 VAL B N 1
ATOM 3581 C CA . VAL B 1 173 ? 14.883 -16.656 -0.156 1 98.25 173 VAL B CA 1
ATOM 3582 C C . VAL B 1 173 ? 14.562 -17 1.294 1 98.25 173 VAL B C 1
ATOM 3584 O O . VAL B 1 173 ? 15.43 -17.484 2.033 1 98.25 173 VAL B O 1
ATOM 3587 N N . CYS B 1 174 ? 13.312 -16.719 1.688 1 98.06 174 CYS B N 1
ATOM 3588 C CA . CYS B 1 174 ? 12.922 -16.891 3.084 1 98.06 174 CYS B CA 1
ATOM 3589 C C . CYS B 1 174 ? 11.578 -17.609 3.191 1 98.06 174 CYS B C 1
ATOM 3591 O O . CYS B 1 174 ? 10.82 -17.672 2.223 1 98.06 174 CYS B O 1
ATOM 3593 N N . ALA B 1 175 ? 11.367 -18.141 4.312 1 98.19 175 ALA B N 1
ATOM 3594 C CA . ALA B 1 175 ? 10.102 -18.75 4.723 1 98.19 175 ALA B CA 1
ATOM 3595 C C . ALA B 1 175 ? 9.82 -18.5 6.199 1 98.19 175 ALA B C 1
ATOM 3597 O O . ALA B 1 175 ? 10.711 -18.078 6.945 1 98.19 175 ALA B O 1
ATOM 3598 N N . SER B 1 176 ? 8.523 -18.625 6.543 1 97.62 176 SER B N 1
ATOM 3599 C CA . SER B 1 176 ? 8.266 -18.703 7.977 1 97.62 176 SER B CA 1
ATOM 3600 C C . SER B 1 176 ? 8.93 -19.922 8.586 1 97.62 176 SER B C 1
ATOM 3602 O O . SER B 1 176 ? 9.188 -20.922 7.895 1 97.62 176 SER B O 1
ATOM 3604 N N . ALA B 1 177 ? 9.195 -19.875 9.891 1 96.38 177 ALA B N 1
ATOM 3605 C CA . ALA B 1 177 ? 9.828 -21 10.594 1 96.38 177 ALA B CA 1
ATOM 3606 C C . ALA B 1 177 ? 9 -22.266 10.445 1 96.38 177 ALA B C 1
ATOM 3608 O O . ALA B 1 177 ? 9.539 -23.328 10.148 1 96.38 177 ALA B O 1
ATOM 3609 N N . ASP B 1 178 ? 7.754 -22.141 10.625 1 95.69 178 ASP B N 1
ATOM 3610 C CA . ASP B 1 178 ? 6.855 -23.281 10.539 1 95.69 178 ASP B CA 1
ATOM 3611 C C . ASP B 1 178 ? 6.855 -23.875 9.125 1 95.69 178 ASP B C 1
ATOM 3613 O O . ASP B 1 178 ? 6.93 -25.094 8.953 1 95.69 178 ASP B O 1
ATOM 3617 N N . TYR B 1 179 ? 6.793 -23.062 8.164 1 97.19 179 TYR B N 1
ATOM 3618 C CA . TYR B 1 179 ? 6.789 -23.531 6.785 1 97.19 179 TYR B CA 1
ATOM 3619 C C . TYR B 1 179 ? 8.094 -24.25 6.449 1 97.19 179 TYR B C 1
ATOM 3621 O O . TYR B 1 179 ? 8.078 -25.297 5.801 1 97.19 179 TYR B O 1
ATOM 3629 N N . ALA B 1 180 ? 9.188 -23.625 6.863 1 96.94 180 ALA B N 1
ATOM 3630 C CA . ALA B 1 180 ? 10.5 -24.219 6.621 1 96.94 180 ALA B CA 1
ATOM 3631 C C . ALA B 1 180 ? 10.602 -25.609 7.246 1 96.94 180 ALA B C 1
ATOM 3633 O O . ALA B 1 180 ? 11.117 -26.531 6.625 1 96.94 180 ALA B O 1
ATOM 3634 N N . ARG B 1 181 ? 10.094 -25.719 8.414 1 96.5 181 ARG B N 1
ATOM 3635 C CA . ARG B 1 181 ? 10.133 -27 9.117 1 96.5 181 ARG B CA 1
ATOM 3636 C C . ARG B 1 181 ? 9.297 -28.047 8.383 1 96.5 181 ARG B C 1
ATOM 3638 O O . ARG B 1 181 ? 9.742 -29.172 8.195 1 96.5 181 ARG B O 1
ATOM 3645 N N . ARG B 1 182 ? 8.141 -27.703 7.953 1 96.06 182 ARG B N 1
ATOM 3646 C CA . ARG B 1 182 ? 7.207 -28.625 7.305 1 96.06 182 ARG B CA 1
ATOM 3647 C C . ARG B 1 182 ? 7.742 -29.078 5.953 1 96.06 182 ARG B C 1
ATOM 3649 O O . ARG B 1 182 ? 7.41 -30.172 5.484 1 96.06 182 ARG B O 1
ATOM 3656 N N . HIS B 1 183 ? 8.516 -28.25 5.355 1 96.19 183 HIS B N 1
ATOM 3657 C CA . HIS B 1 183 ? 8.984 -28.562 4.004 1 96.19 183 HIS B CA 1
ATOM 3658 C C . HIS B 1 183 ? 10.492 -28.766 3.975 1 96.19 183 HIS B C 1
ATOM 3660 O O . HIS B 1 183 ? 11.133 -28.547 2.941 1 96.19 183 HIS B O 1
ATOM 3666 N N . ALA B 1 184 ? 10.961 -29.141 5.078 1 95.06 184 ALA B N 1
ATOM 3667 C CA . ALA B 1 184 ? 12.398 -29.391 5.176 1 95.06 184 ALA B CA 1
ATOM 3668 C C . ALA B 1 184 ? 12.844 -30.438 4.168 1 95.06 184 ALA B C 1
ATOM 3670 O O . ALA B 1 184 ? 12.203 -31.484 4.031 1 95.06 184 ALA B O 1
ATOM 3671 N N . GLY B 1 185 ? 13.906 -30.156 3.395 1 94 185 GLY B N 1
ATOM 3672 C CA . GLY B 1 185 ? 14.469 -31.125 2.461 1 94 185 GLY B CA 1
ATOM 3673 C C . GLY B 1 185 ? 13.922 -30.969 1.054 1 94 185 GLY B C 1
ATOM 3674 O O . GLY B 1 185 ? 14.422 -31.594 0.118 1 94 185 GLY B O 1
ATOM 3675 N N . GLN B 1 186 ? 12.906 -30.219 0.925 1 95.62 186 GLN B N 1
ATOM 3676 C CA . GLN B 1 186 ? 12.352 -30 -0.408 1 95.62 186 GLN B CA 1
ATOM 3677 C C . GLN B 1 186 ? 13.195 -29 -1.199 1 95.62 186 GLN B C 1
ATOM 3679 O O . GLN B 1 186 ? 13.805 -28.109 -0.621 1 95.62 186 GLN B O 1
ATOM 3684 N N . GLU B 1 187 ? 13.164 -29.234 -2.459 1 95.81 187 GLU B N 1
ATOM 3685 C CA . GLU B 1 187 ? 13.844 -28.297 -3.342 1 95.81 187 GLU B CA 1
ATOM 3686 C C . GLU B 1 187 ? 13.055 -26.984 -3.465 1 95.81 187 GLU B C 1
ATOM 3688 O O . GLU B 1 187 ? 11.82 -27 -3.492 1 95.81 187 GLU B O 1
ATOM 3693 N N . LEU B 1 188 ? 13.781 -25.875 -3.666 1 96.25 188 LEU B N 1
ATOM 3694 C CA . LEU B 1 188 ? 13.172 -24.562 -3.783 1 96.25 188 LEU B CA 1
ATOM 3695 C C . LEU B 1 188 ? 12.141 -24.531 -4.906 1 96.25 188 LEU B C 1
ATOM 3697 O O . LEU B 1 188 ? 11.086 -23.906 -4.777 1 96.25 188 LEU B O 1
ATOM 3701 N N . ALA B 1 189 ? 12.453 -25.234 -5.934 1 94 189 ALA B N 1
ATOM 3702 C CA . ALA B 1 189 ? 11.609 -25.203 -7.121 1 94 189 ALA B CA 1
ATOM 3703 C C . ALA B 1 189 ? 10.258 -25.859 -6.844 1 94 189 ALA B C 1
ATOM 3705 O O . ALA B 1 189 ? 9.289 -25.609 -7.57 1 94 189 ALA B O 1
ATOM 3706 N N . ASP B 1 190 ? 10.172 -26.656 -5.82 1 93.38 190 ASP B N 1
ATOM 3707 C CA . ASP B 1 190 ? 8.961 -27.422 -5.539 1 93.38 190 ASP B CA 1
ATOM 3708 C C . ASP B 1 190 ? 8.086 -26.703 -4.512 1 93.38 190 ASP B C 1
ATOM 3710 O O . ASP B 1 190 ? 6.961 -27.125 -4.246 1 93.38 190 ASP B O 1
ATOM 3714 N N . LEU B 1 191 ? 8.57 -25.641 -3.951 1 96.31 191 LEU B N 1
ATOM 3715 C CA . LEU B 1 191 ? 7.855 -24.922 -2.904 1 96.31 191 LEU B CA 1
ATOM 3716 C C . LEU B 1 191 ? 6.875 -23.922 -3.504 1 96.31 191 LEU B C 1
ATOM 3718 O O . LEU B 1 191 ? 6.949 -23.609 -4.695 1 96.31 191 LEU B O 1
ATOM 3722 N N . ALA B 1 192 ? 5.844 -23.5 -2.678 1 96.44 192 ALA B N 1
ATOM 3723 C CA . ALA B 1 192 ? 4.906 -22.469 -3.094 1 96.44 192 ALA B CA 1
ATOM 3724 C C . ALA B 1 192 ? 5.57 -21.094 -3.072 1 96.44 192 ALA B C 1
ATOM 3726 O O . ALA B 1 192 ? 5.898 -20.562 -2.002 1 96.44 192 ALA B O 1
ATOM 3727 N N . TRP B 1 193 ? 5.664 -20.5 -4.25 1 97.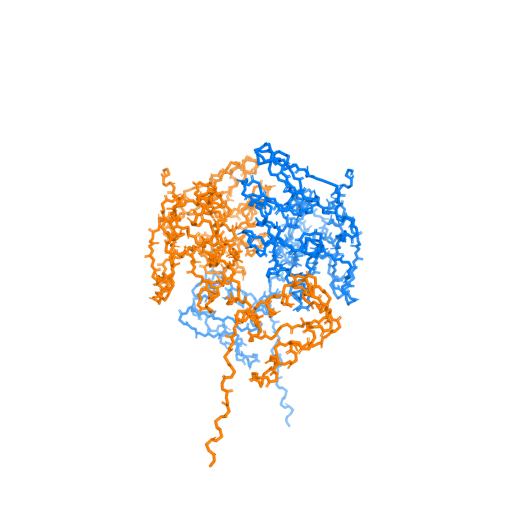5 193 TRP B N 1
ATOM 3728 C CA . TRP B 1 193 ? 6.367 -19.219 -4.344 1 97.5 193 TRP B CA 1
ATOM 3729 C C . TRP B 1 193 ? 5.387 -18.062 -4.312 1 97.5 193 TRP B C 1
ATOM 3731 O O . TRP B 1 193 ? 4.277 -18.156 -4.84 1 97.5 193 TRP B O 1
ATOM 3741 N N . ILE B 1 194 ? 5.848 -17.062 -3.689 1 98.12 194 ILE B N 1
ATOM 3742 C CA . ILE B 1 194 ? 5.172 -15.766 -3.602 1 98.12 194 ILE B CA 1
ATOM 3743 C C . ILE B 1 194 ? 6.055 -14.688 -4.223 1 98.12 194 ILE B C 1
ATOM 3745 O O . ILE B 1 194 ? 7.23 -14.555 -3.875 1 98.12 194 ILE B O 1
ATOM 3749 N N . ALA B 1 195 ? 5.488 -13.898 -5.148 1 97.12 195 ALA B N 1
ATOM 3750 C CA . ALA B 1 195 ? 6.344 -12.945 -5.848 1 97.12 195 ALA B CA 1
ATOM 3751 C C . ALA B 1 195 ? 5.516 -11.836 -6.496 1 97.12 195 ALA B C 1
ATOM 3753 O O . ALA B 1 195 ? 4.301 -11.977 -6.648 1 97.12 195 ALA B O 1
ATOM 3754 N N . PRO B 1 196 ? 6.227 -10.742 -6.82 1 94.19 196 PRO B N 1
ATOM 3755 C CA . PRO B 1 196 ? 5.516 -9.617 -7.434 1 94.19 196 PRO B CA 1
ATOM 3756 C C . PRO B 1 196 ? 5.652 -9.586 -8.953 1 94.19 196 PRO B C 1
ATOM 3758 O O . PRO B 1 196 ? 5.738 -8.516 -9.547 1 94.19 196 PRO B O 1
ATOM 3761 N N . ASP B 1 197 ? 5.625 -10.602 -9.672 1 81.44 197 ASP B N 1
ATOM 3762 C CA . ASP B 1 197 ? 6.07 -10.773 -11.055 1 81.44 197 ASP B CA 1
ATOM 3763 C C . ASP B 1 197 ? 5.332 -9.812 -11.992 1 81.44 197 ASP B C 1
ATOM 3765 O O . ASP B 1 197 ? 5.961 -9.102 -12.773 1 81.44 197 ASP B O 1
ATOM 3769 N N . GLU B 1 198 ? 4.043 -9.789 -11.914 1 73.94 198 GLU B N 1
ATOM 3770 C CA . GLU B 1 198 ? 3.258 -9.031 -12.883 1 73.94 198 GLU B CA 1
ATOM 3771 C C . GLU B 1 198 ? 3.291 -7.539 -12.578 1 73.94 198 GLU B C 1
ATOM 3773 O O . GLU B 1 198 ? 3.129 -6.715 -13.477 1 73.94 198 GLU B O 1
ATOM 3778 N N . PHE B 1 199 ? 3.639 -7.297 -11.422 1 79.06 199 PHE B N 1
ATOM 3779 C CA . PHE B 1 199 ? 3.543 -5.91 -10.977 1 79.06 199 PHE B CA 1
ATOM 3780 C C . PHE B 1 199 ? 4.918 -5.25 -10.961 1 79.06 199 PHE B C 1
ATOM 3782 O O . PHE B 1 199 ? 5.035 -4.047 -11.195 1 79.06 199 PHE B O 1
ATOM 3789 N N . LEU B 1 200 ? 5.852 -6.039 -10.695 1 86.31 200 LEU B N 1
ATOM 3790 C CA . LEU B 1 200 ? 7.238 -5.582 -10.633 1 86.31 200 LEU B CA 1
ATOM 3791 C C . LEU B 1 200 ? 8.156 -6.523 -11.406 1 86.31 200 LEU B C 1
ATOM 3793 O O . LEU B 1 200 ? 9.07 -7.117 -10.828 1 86.31 200 LEU B O 1
ATOM 3797 N N . PRO B 1 201 ? 7.969 -6.617 -12.719 1 81.94 201 PRO B N 1
ATOM 3798 C CA . PRO B 1 201 ? 8.672 -7.629 -13.508 1 81.94 201 PRO B CA 1
ATOM 3799 C C . PRO B 1 201 ? 10.188 -7.441 -13.5 1 81.94 201 PRO B C 1
ATOM 3801 O O . PRO B 1 201 ? 10.938 -8.414 -13.641 1 81.94 201 PRO B O 1
ATOM 3804 N N . ASP B 1 202 ? 10.648 -6.199 -13.281 1 84.38 202 ASP B N 1
ATOM 3805 C CA . ASP B 1 202 ? 12.078 -5.93 -13.344 1 84.38 202 ASP B CA 1
ATOM 3806 C C . ASP B 1 202 ? 12.711 -5.949 -11.953 1 84.38 202 ASP B C 1
ATOM 3808 O O . ASP B 1 202 ? 13.891 -5.633 -11.797 1 84.38 202 ASP B O 1
ATOM 3812 N N . HIS B 1 203 ? 11.922 -6.25 -11.031 1 92.44 203 HIS B N 1
ATOM 3813 C CA . HIS B 1 203 ? 12.461 -6.309 -9.68 1 92.44 203 HIS B CA 1
ATOM 3814 C C . HIS B 1 203 ? 13.562 -7.363 -9.57 1 92.44 203 HIS B C 1
ATOM 3816 O O . HIS B 1 203 ? 13.438 -8.453 -10.125 1 92.44 203 HIS B O 1
ATOM 3822 N N . PRO B 1 204 ? 14.633 -7.121 -8.758 1 94.12 204 PRO B N 1
ATOM 3823 C CA . PRO B 1 204 ? 15.76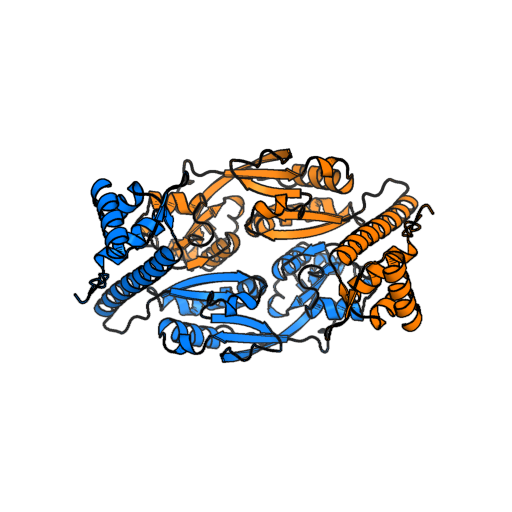6 -8.047 -8.672 1 94.12 204 PRO B CA 1
ATOM 3824 C C . PRO B 1 204 ? 15.344 -9.453 -8.242 1 94.12 204 PRO B C 1
ATOM 3826 O O . PRO B 1 204 ? 15.891 -10.445 -8.734 1 94.12 204 PRO B O 1
ATOM 3829 N N . THR B 1 205 ? 14.398 -9.57 -7.371 1 96.12 205 THR B N 1
ATOM 3830 C CA . THR B 1 205 ? 13.961 -10.875 -6.883 1 96.12 205 THR B CA 1
ATOM 3831 C C . THR B 1 205 ? 13.281 -11.664 -7.992 1 96.12 205 THR B C 1
ATOM 3833 O O . THR B 1 205 ? 13.391 -12.891 -8.047 1 96.12 205 THR B O 1
ATOM 3836 N N . VAL B 1 206 ? 12.57 -10.969 -8.867 1 93.5 206 VAL B N 1
ATOM 3837 C CA . VAL B 1 206 ? 11.898 -11.602 -10 1 93.5 206 VAL B CA 1
ATOM 3838 C C . VAL B 1 206 ? 12.93 -12.039 -11.031 1 93.5 206 VAL B C 1
ATOM 3840 O O . VAL B 1 206 ? 12.883 -13.172 -11.523 1 93.5 206 VAL B O 1
ATOM 3843 N N . ALA B 1 207 ? 13.852 -11.125 -11.312 1 89.75 207 ALA B N 1
ATOM 3844 C CA . ALA B 1 207 ? 14.914 -11.438 -12.258 1 89.75 207 ALA B CA 1
ATOM 3845 C C . ALA B 1 207 ? 15.703 -12.664 -11.812 1 89.75 207 ALA B C 1
ATOM 3847 O O . ALA B 1 207 ? 15.969 -13.562 -12.617 1 89.75 207 ALA B O 1
ATOM 3848 N N . TRP B 1 208 ? 16.031 -12.727 -10.562 1 94.5 208 TRP B N 1
ATOM 3849 C CA . TRP B 1 208 ? 16.781 -13.852 -10.031 1 94.5 208 TRP B CA 1
ATOM 3850 C C . TRP B 1 208 ? 16 -15.156 -10.172 1 94.5 208 TRP B C 1
ATOM 3852 O O . TRP B 1 208 ? 16.531 -16.156 -10.641 1 94.5 208 TRP B O 1
ATOM 3862 N N . ARG B 1 209 ? 14.781 -15.18 -9.703 1 94.31 209 ARG B N 1
ATOM 3863 C CA . ARG B 1 209 ? 13.969 -16.391 -9.719 1 94.31 209 ARG B CA 1
ATOM 3864 C C . ARG B 1 209 ? 13.805 -16.922 -11.133 1 94.31 209 ARG B C 1
ATOM 3866 O O . ARG B 1 209 ? 13.938 -18.125 -11.375 1 94.31 209 ARG B O 1
ATOM 3873 N N . ARG B 1 210 ? 13.523 -15.977 -12.023 1 86.56 210 ARG B N 1
ATOM 3874 C CA . ARG B 1 210 ? 13.32 -16.375 -13.414 1 86.56 210 ARG B CA 1
ATOM 3875 C C . ARG B 1 210 ? 14.586 -16.984 -14 1 86.56 210 ARG B C 1
ATOM 3877 O O . ARG B 1 210 ? 14.523 -17.891 -14.836 1 86.56 210 ARG B O 1
ATOM 3884 N N . GLU B 1 211 ? 15.711 -16.516 -13.57 1 87.31 211 GLU B N 1
ATOM 3885 C CA . GLU B 1 211 ? 17 -17 -14.031 1 87.31 211 GLU B CA 1
ATOM 3886 C C . GLU B 1 211 ? 17.344 -18.344 -13.398 1 87.31 211 GLU B C 1
ATOM 3888 O O . GLU B 1 211 ? 17.812 -19.266 -14.078 1 87.31 211 GLU B O 1
ATOM 3893 N N . HIS B 1 212 ? 17.125 -18.531 -12.156 1 91.12 212 HIS B N 1
ATOM 3894 C CA . HIS B 1 212 ? 17.641 -19.672 -11.406 1 91.12 212 HIS B CA 1
ATOM 3895 C C . HIS B 1 212 ? 16.578 -20.766 -11.289 1 91.12 212 HIS B C 1
ATOM 3897 O O . HIS B 1 212 ? 16.906 -21.938 -11.117 1 91.12 212 HIS B O 1
ATOM 3903 N N . LEU B 1 213 ? 15.336 -20.328 -11.289 1 90.94 213 LEU B N 1
ATOM 3904 C CA . LEU B 1 213 ? 14.203 -21.25 -11.18 1 90.94 213 LEU B CA 1
ATOM 3905 C C . LEU B 1 213 ? 13.18 -20.984 -12.281 1 90.94 213 LEU B C 1
ATOM 3907 O O . LEU B 1 213 ? 12.016 -20.703 -11.992 1 90.94 213 LEU B O 1
ATOM 3911 N N . PRO B 1 214 ? 13.508 -21.094 -13.539 1 81.56 214 PRO B N 1
ATOM 3912 C CA . PRO B 1 214 ? 12.672 -20.688 -14.664 1 81.56 214 PRO B CA 1
ATOM 3913 C C . PRO B 1 214 ? 11.352 -21.469 -14.727 1 81.56 214 PRO B C 1
ATOM 3915 O O . PRO B 1 214 ? 10.375 -20.969 -15.289 1 81.56 214 PRO B O 1
ATOM 3918 N N . GLY B 1 215 ? 11.242 -22.547 -14.125 1 78.81 215 GLY B N 1
ATOM 3919 C CA . GLY B 1 215 ? 10.016 -23.328 -14.18 1 78.81 215 GLY B CA 1
ATOM 3920 C C . GLY B 1 215 ? 9.023 -22.969 -13.086 1 78.81 215 GLY B C 1
ATOM 3921 O O . GLY B 1 215 ? 7.875 -23.406 -13.117 1 78.81 215 GLY B O 1
ATOM 3922 N N . VAL B 1 216 ? 9.445 -22.156 -12.195 1 87.19 216 VAL B N 1
ATOM 3923 C CA . VAL B 1 216 ? 8.617 -21.828 -11.047 1 87.19 216 VAL B CA 1
ATOM 3924 C C . VAL B 1 216 ? 7.605 -20.75 -11.43 1 87.19 216 VAL B C 1
ATOM 3926 O O . VAL B 1 216 ? 7.977 -19.703 -11.961 1 87.19 216 VAL B O 1
ATOM 3929 N N . ARG B 1 217 ? 6.371 -21.109 -11.18 1 84.25 217 ARG B N 1
ATOM 3930 C CA . ARG B 1 217 ? 5.285 -20.125 -11.266 1 84.25 217 ARG B CA 1
ATOM 3931 C C . ARG B 1 217 ? 4.754 -19.781 -9.875 1 84.25 217 ARG B C 1
ATOM 3933 O O . ARG B 1 217 ? 4.262 -20.656 -9.156 1 84.25 217 ARG B O 1
ATOM 3940 N N . PRO B 1 218 ? 4.848 -18.516 -9.578 1 93.62 218 PRO B N 1
ATOM 3941 C CA . PRO B 1 218 ? 4.395 -18.172 -8.234 1 93.62 218 PRO B CA 1
ATOM 3942 C C . PRO B 1 218 ? 2.916 -18.469 -8.008 1 93.62 218 PRO B C 1
ATOM 3944 O O . PRO B 1 218 ? 2.076 -18.109 -8.836 1 93.62 218 PRO B O 1
ATOM 3947 N N . ARG B 1 219 ? 2.65 -19.078 -6.918 1 94.44 219 ARG B N 1
ATOM 3948 C CA . ARG B 1 219 ? 1.285 -19.391 -6.504 1 94.44 219 ARG B CA 1
ATOM 3949 C C . ARG B 1 219 ? 0.557 -18.125 -6.047 1 94.44 219 ARG B C 1
ATOM 3951 O O . ARG B 1 219 ? -0.66 -18.016 -6.211 1 94.44 219 ARG B O 1
ATOM 3958 N N . TYR B 1 220 ? 1.259 -17.25 -5.422 1 96.88 220 TYR B N 1
ATOM 3959 C CA . TYR B 1 220 ? 0.757 -15.961 -4.988 1 96.88 220 TYR B CA 1
ATOM 3960 C C . TYR B 1 220 ? 1.525 -14.828 -5.656 1 96.88 220 TYR B C 1
ATOM 3962 O O . TYR B 1 220 ? 2.754 -14.766 -5.578 1 96.88 220 TYR B O 1
ATOM 3970 N N . ARG B 1 221 ? 0.785 -13.969 -6.277 1 95.19 221 ARG B N 1
ATOM 3971 C CA . ARG B 1 221 ? 1.347 -12.805 -6.961 1 95.19 221 ARG B CA 1
ATOM 3972 C C . ARG B 1 221 ? 0.792 -11.508 -6.383 1 95.19 221 ARG B C 1
ATOM 3974 O O . ARG B 1 221 ? -0.424 -11.312 -6.344 1 95.19 221 ARG B O 1
ATOM 3981 N N . CYS B 1 222 ? 1.682 -10.711 -5.871 1 95.25 222 CYS B N 1
ATOM 3982 C CA . CYS B 1 222 ? 1.297 -9.508 -5.148 1 95.25 222 CYS B CA 1
ATOM 3983 C C . CYS B 1 222 ? 1.92 -8.273 -5.785 1 95.25 222 CYS B C 1
ATOM 3985 O O . CYS B 1 222 ? 2.977 -8.352 -6.414 1 95.25 222 CYS B O 1
ATOM 3987 N N . ASN B 1 223 ? 1.314 -7.129 -5.535 1 92.44 223 ASN B N 1
ATOM 3988 C CA . ASN B 1 223 ? 1.842 -5.91 -6.145 1 92.44 223 ASN B CA 1
ATOM 3989 C C . ASN B 1 223 ? 2.705 -5.125 -5.164 1 92.44 223 ASN B C 1
ATOM 3991 O O . ASN B 1 223 ? 2.957 -3.936 -5.371 1 92.44 223 ASN B O 1
ATOM 3995 N N . SER B 1 224 ? 3.074 -5.703 -4.059 1 93.31 224 SER B N 1
ATOM 3996 C CA . SER B 1 224 ? 3.969 -5.055 -3.105 1 93.31 224 SER B CA 1
ATOM 3997 C C . SER B 1 224 ? 4.863 -6.07 -2.404 1 93.31 224 SER B C 1
ATOM 3999 O O . SER B 1 224 ? 4.422 -7.176 -2.082 1 93.31 224 SER B O 1
ATOM 4001 N N . MET B 1 225 ? 6.121 -5.617 -2.182 1 95.38 225 MET B N 1
ATOM 4002 C CA . MET B 1 225 ? 7.039 -6.484 -1.447 1 95.38 225 MET B CA 1
ATOM 4003 C C . MET B 1 225 ? 6.586 -6.66 -0.002 1 95.38 225 MET B C 1
ATOM 4005 O O . MET B 1 225 ? 6.852 -7.691 0.615 1 95.38 225 MET B O 1
ATOM 4009 N N . GLN B 1 226 ? 5.895 -5.664 0.445 1 95.25 226 GLN B N 1
ATOM 4010 C CA . GLN B 1 226 ? 5.336 -5.805 1.786 1 95.25 226 GLN B CA 1
ATOM 4011 C C . GLN B 1 226 ? 4.285 -6.91 1.834 1 95.25 226 GLN B C 1
ATOM 4013 O O . GLN B 1 226 ? 4.293 -7.742 2.744 1 95.25 226 GLN B O 1
ATOM 4018 N N . SER B 1 227 ? 3.375 -6.949 0.883 1 95.81 227 SER B N 1
ATOM 4019 C CA . SER B 1 227 ? 2.373 -8.008 0.816 1 95.81 227 SER B CA 1
ATOM 4020 C C . SER B 1 227 ? 3.023 -9.375 0.65 1 95.81 227 SER B C 1
ATOM 4022 O O . SER B 1 227 ? 2.594 -10.352 1.267 1 95.81 227 SER B O 1
ATOM 4024 N N . VAL B 1 228 ? 4.055 -9.414 -0.156 1 97.25 228 VAL B N 1
ATOM 4025 C CA . VAL B 1 228 ? 4.812 -10.648 -0.32 1 97.25 228 VAL B CA 1
ATOM 4026 C C . VAL B 1 228 ? 5.32 -11.133 1.038 1 97.25 228 VAL B C 1
ATOM 4028 O O . VAL B 1 228 ? 5.121 -12.289 1.409 1 97.25 228 VAL B O 1
ATOM 4031 N N . THR B 1 229 ? 5.926 -10.234 1.758 1 97.12 229 THR B N 1
ATOM 4032 C CA . THR B 1 229 ? 6.504 -10.562 3.055 1 97.12 229 THR B CA 1
ATOM 4033 C C . THR B 1 229 ? 5.434 -11.078 4.012 1 97.12 229 THR B C 1
ATOM 4035 O O . THR B 1 229 ? 5.648 -12.07 4.711 1 97.12 229 THR B O 1
ATOM 4038 N N . GLU B 1 230 ? 4.305 -10.469 3.998 1 95.56 230 GLU B N 1
ATOM 4039 C CA . GLU B 1 230 ? 3.244 -10.836 4.93 1 95.56 230 GLU B CA 1
ATOM 4040 C C . GLU B 1 230 ? 2.678 -12.219 4.594 1 95.56 230 GLU B C 1
ATOM 4042 O O . GLU B 1 230 ? 2.316 -12.977 5.492 1 95.56 230 GLU B O 1
ATOM 4047 N N . LEU B 1 231 ? 2.553 -12.508 3.324 1 97.12 231 LEU B N 1
ATOM 4048 C CA . LEU B 1 231 ? 2.086 -13.828 2.928 1 97.12 231 LEU B CA 1
ATOM 4049 C C . LEU B 1 231 ? 3.08 -14.906 3.35 1 97.12 231 LEU B C 1
ATOM 4051 O O . LEU B 1 231 ? 2.682 -15.984 3.795 1 97.12 231 LEU B O 1
ATOM 4055 N N . VAL B 1 232 ? 4.387 -14.633 3.238 1 97.75 232 VAL B N 1
ATOM 4056 C CA . VAL B 1 232 ? 5.414 -15.562 3.678 1 97.75 232 VAL B CA 1
ATOM 4057 C C . VAL B 1 232 ? 5.309 -15.781 5.188 1 97.75 232 VAL B C 1
ATOM 4059 O O . VAL B 1 232 ? 5.348 -16.922 5.664 1 97.75 232 VAL B O 1
ATOM 4062 N N . ARG B 1 233 ? 5.145 -14.695 5.906 1 96.31 233 ARG B N 1
ATOM 4063 C CA . ARG B 1 233 ? 5.031 -14.773 7.359 1 96.31 233 ARG B CA 1
ATOM 4064 C C . ARG B 1 233 ? 3.824 -15.617 7.77 1 96.31 233 ARG B C 1
ATOM 4066 O O . ARG B 1 233 ? 3.861 -16.312 8.789 1 96.31 233 ARG B O 1
ATOM 4073 N N . ALA B 1 234 ? 2.797 -15.539 6.969 1 94.94 234 ALA B N 1
ATOM 4074 C CA . ALA B 1 234 ? 1.563 -16.266 7.25 1 94.94 234 ALA B CA 1
ATOM 4075 C C . ALA B 1 234 ? 1.71 -17.75 6.91 1 94.94 234 ALA B C 1
ATOM 4077 O O . ALA B 1 234 ? 0.772 -18.531 7.094 1 94.94 234 ALA B O 1
ATOM 4078 N N . GLY B 1 235 ? 2.822 -18.109 6.363 1 96.19 235 GLY B N 1
ATOM 4079 C CA . GLY B 1 235 ? 3.119 -19.516 6.117 1 96.19 235 GLY B CA 1
ATOM 4080 C C . GLY B 1 235 ? 2.549 -20.016 4.805 1 96.19 235 GLY B C 1
ATOM 4081 O O . GLY B 1 235 ? 2.268 -21.203 4.664 1 96.19 235 GLY B O 1
ATOM 4082 N N . LEU B 1 236 ? 2.393 -19.125 3.861 1 97.31 236 LEU B N 1
ATOM 4083 C CA . LEU B 1 236 ? 1.734 -19.531 2.621 1 97.31 236 LEU B CA 1
ATOM 4084 C C . LEU B 1 236 ? 2.758 -19.953 1.574 1 97.31 236 LEU B C 1
ATOM 4086 O O . LEU B 1 236 ? 2.393 -20.453 0.511 1 97.31 236 LEU B O 1
ATOM 4090 N N . GLY B 1 237 ? 4.043 -19.719 1.858 1 97.88 237 GLY B N 1
ATOM 4091 C CA . GLY B 1 237 ? 5.07 -20.094 0.899 1 97.88 237 GLY B CA 1
ATOM 4092 C C . GLY B 1 237 ? 6.414 -19.438 1.176 1 97.88 237 GLY B C 1
ATOM 4093 O O . GLY B 1 237 ? 6.723 -19.094 2.322 1 97.88 237 GLY B O 1
ATOM 4094 N N . VAL B 1 238 ? 7.227 -19.359 0.08 1 98.38 238 VAL B N 1
ATOM 4095 C CA . VAL B 1 238 ? 8.57 -18.797 0.149 1 98.38 238 VAL B CA 1
ATOM 4096 C C . VAL B 1 238 ? 8.672 -17.609 -0.813 1 98.38 238 VAL B C 1
ATOM 4098 O O . VAL B 1 238 ? 7.887 -17.5 -1.756 1 98.38 238 VAL B O 1
ATOM 4101 N N . ALA B 1 239 ? 9.555 -16.75 -0.541 1 98.44 239 ALA B N 1
ATOM 4102 C CA . ALA B 1 239 ? 9.844 -15.617 -1.422 1 98.44 239 ALA B CA 1
ATOM 4103 C C . ALA B 1 239 ? 11.258 -15.086 -1.192 1 98.44 239 ALA B C 1
ATOM 4105 O O . ALA B 1 239 ? 11.852 -15.328 -0.141 1 98.44 239 ALA B O 1
ATOM 4106 N N . ALA B 1 240 ? 11.812 -14.477 -2.207 1 98.12 240 ALA B N 1
ATOM 4107 C CA . ALA B 1 240 ? 13 -13.648 -2.018 1 98.12 240 ALA B CA 1
ATOM 4108 C C . ALA B 1 240 ? 12.633 -12.305 -1.402 1 98.12 240 ALA B C 1
ATOM 4110 O O . ALA B 1 240 ? 11.82 -11.555 -1.958 1 98.12 240 ALA B O 1
ATOM 4111 N N . LEU B 1 241 ? 13.203 -12.031 -0.255 1 97.5 241 LEU B N 1
ATOM 4112 C CA . LEU B 1 241 ? 12.859 -10.828 0.49 1 97.5 241 LEU B CA 1
ATOM 4113 C C . LEU B 1 241 ? 14.102 -9.977 0.763 1 97.5 241 LEU B C 1
ATOM 4115 O O . LEU B 1 241 ? 15.203 -10.516 0.91 1 97.5 241 LEU B O 1
ATOM 4119 N N . PRO B 1 242 ? 13.867 -8.633 0.78 1 96 242 PRO B N 1
ATOM 4120 C CA . PRO B 1 242 ? 15 -7.801 1.202 1 96 242 PRO B CA 1
ATOM 4121 C C . PRO B 1 242 ? 15.367 -8.008 2.67 1 96 242 PRO B C 1
ATOM 4123 O O . PRO B 1 242 ? 14.492 -8.258 3.5 1 96 242 PRO B O 1
ATOM 4126 N N . ASP B 1 243 ? 16.578 -7.828 2.971 1 93.69 243 ASP B N 1
ATOM 4127 C CA . ASP B 1 243 ? 17.109 -8.156 4.289 1 93.69 243 ASP B CA 1
ATOM 4128 C C . ASP B 1 243 ? 16.453 -7.297 5.371 1 93.69 243 ASP B C 1
ATOM 4130 O O . ASP B 1 243 ? 16.297 -7.738 6.512 1 93.69 243 ASP B O 1
ATOM 4134 N N . PHE B 1 244 ? 15.992 -6.078 5.039 1 93 244 PHE B N 1
ATOM 4135 C CA . PHE B 1 244 ? 15.461 -5.18 6.059 1 93 244 PHE B CA 1
ATOM 4136 C C . PHE B 1 244 ? 14.047 -5.586 6.453 1 93 244 PHE B C 1
ATOM 4138 O O . PHE B 1 244 ? 13.484 -5.062 7.418 1 93 244 PHE B O 1
ATOM 4145 N N . LEU B 1 245 ? 13.469 -6.457 5.695 1 94 245 LEU B N 1
ATOM 4146 C CA . LEU B 1 245 ? 12.148 -6.953 6.07 1 94 245 LEU B CA 1
ATOM 4147 C C . LEU B 1 245 ? 12.266 -8.266 6.836 1 94 245 LEU B C 1
ATOM 4149 O O . LEU B 1 245 ? 11.25 -8.836 7.246 1 94 245 LEU B O 1
ATOM 4153 N N . MET B 1 246 ? 13.477 -8.703 6.961 1 89.62 246 MET B N 1
ATOM 4154 C CA . MET B 1 246 ? 13.68 -9.977 7.645 1 89.62 246 MET B CA 1
ATOM 4155 C C . MET B 1 246 ? 13.594 -9.805 9.156 1 89.62 246 MET B C 1
ATOM 4157 O O . MET B 1 246 ? 14.422 -9.125 9.758 1 89.62 246 MET B O 1
ATOM 4161 N N . ASN B 1 247 ? 12.422 -9.875 9.633 1 79.44 247 ASN B N 1
ATOM 4162 C CA . ASN B 1 247 ? 12.234 -9.773 11.078 1 79.44 247 ASN B CA 1
ATOM 4163 C C . ASN B 1 247 ? 11.805 -11.109 11.68 1 79.44 247 ASN B C 1
ATOM 4165 O O . ASN B 1 247 ? 11.875 -12.148 11.016 1 79.44 247 ASN B O 1
ATOM 4169 N N . ASP B 1 248 ? 11.234 -10.938 12.828 1 74.5 248 ASP B N 1
ATOM 4170 C CA . ASP B 1 248 ? 10.953 -12.102 13.664 1 74.5 248 ASP B CA 1
ATOM 4171 C C . ASP B 1 248 ? 9.961 -13.039 12.984 1 74.5 248 ASP B C 1
ATOM 4173 O O . ASP B 1 248 ? 8.93 -12.602 12.477 1 74.5 248 ASP B O 1
ATOM 4177 N N . GLY B 1 249 ? 10.383 -14.227 12.805 1 88.88 249 GLY B N 1
ATOM 4178 C CA . GLY B 1 249 ? 9.539 -15.328 12.367 1 88.88 249 GLY B CA 1
ATOM 4179 C C . GLY B 1 249 ? 9.883 -15.828 10.977 1 88.88 249 GLY B C 1
ATOM 4180 O O . GLY B 1 249 ? 9.328 -16.828 10.516 1 88.88 249 GLY B O 1
ATOM 4181 N N . LEU B 1 250 ? 10.828 -15.062 10.344 1 96.06 250 LEU B N 1
ATOM 4182 C CA . LEU B 1 250 ? 11.258 -15.492 9.016 1 96.06 250 LEU B CA 1
ATOM 4183 C C . LEU B 1 250 ? 12.664 -16.078 9.062 1 96.06 250 LEU B C 1
ATOM 4185 O O . LEU B 1 250 ? 13.492 -15.648 9.859 1 96.06 250 LEU B O 1
ATOM 4189 N N . GLN B 1 251 ? 12.891 -17.047 8.32 1 95.19 251 GLN B N 1
ATOM 4190 C CA . GLN B 1 251 ? 14.211 -17.672 8.258 1 95.19 251 GLN B CA 1
ATOM 4191 C C . GLN B 1 251 ? 14.688 -17.797 6.816 1 95.19 251 GLN B C 1
ATOM 4193 O O . GLN B 1 251 ? 13.906 -18.109 5.922 1 95.19 251 GLN B O 1
ATOM 4198 N N . PRO B 1 252 ? 16 -17.594 6.656 1 95.81 252 PRO B N 1
ATOM 4199 C CA . PRO B 1 252 ? 16.562 -17.781 5.316 1 95.81 252 PRO B CA 1
ATOM 4200 C C . PRO B 1 252 ? 16.656 -19.25 4.914 1 95.81 252 PRO B C 1
ATOM 4202 O O . PRO B 1 252 ? 16.938 -20.109 5.754 1 95.81 252 PRO B O 1
ATOM 4205 N N . LEU B 1 253 ? 16.406 -19.562 3.639 1 96.88 253 LEU B N 1
ATOM 4206 C CA . LEU B 1 253 ? 16.516 -20.906 3.113 1 96.88 253 LEU B CA 1
ATOM 4207 C C . LEU B 1 253 ? 17.797 -21.094 2.312 1 96.88 253 LEU B C 1
ATOM 4209 O O . LEU B 1 253 ? 18.109 -22.203 1.859 1 96.88 253 LEU B O 1
ATOM 4213 N N . GLY B 1 254 ? 18.594 -20.062 2.178 1 93 254 GLY B N 1
ATOM 4214 C CA . GLY B 1 254 ? 19.828 -20.062 1.415 1 93 254 GLY B CA 1
ATOM 4215 C C . GLY B 1 254 ? 20.594 -18.766 1.522 1 93 254 GLY B C 1
ATOM 4216 O O . GLY B 1 254 ? 20.25 -17.906 2.328 1 93 254 GLY B O 1
ATOM 4217 N N . PRO B 1 255 ? 21.688 -18.719 0.746 1 94.75 255 PRO B N 1
ATOM 4218 C CA . PRO B 1 255 ? 22.5 -17.5 0.764 1 94.75 255 PRO B CA 1
ATOM 4219 C C . PRO B 1 255 ? 21.797 -16.312 0.084 1 94.75 255 PRO B C 1
ATOM 4221 O O . PRO B 1 255 ? 20.766 -16.484 -0.558 1 94.75 255 PRO B O 1
ATOM 4224 N N . ALA B 1 256 ? 22.406 -15.164 0.309 1 95.69 256 ALA B N 1
ATOM 4225 C CA . ALA B 1 256 ? 21.938 -13.977 -0.412 1 95.69 256 ALA B CA 1
ATOM 4226 C C . ALA B 1 256 ? 22 -14.195 -1.921 1 95.69 256 ALA B C 1
ATOM 4228 O O . ALA B 1 256 ? 22.844 -14.953 -2.412 1 95.69 256 ALA B O 1
ATOM 4229 N N . LEU B 1 257 ? 21.047 -13.555 -2.596 1 97 257 LEU B N 1
ATOM 4230 C CA . LEU B 1 257 ? 21 -13.648 -4.051 1 97 257 LEU B CA 1
ATOM 4231 C C . LEU B 1 257 ? 22.172 -12.883 -4.672 1 97 257 LEU B C 1
ATOM 4233 O O . LEU B 1 257 ? 22.062 -11.688 -4.934 1 97 257 LEU B O 1
ATOM 4237 N N . ALA B 1 258 ? 23.141 -13.625 -5.043 1 92.94 258 ALA B N 1
ATOM 4238 C CA . ALA B 1 258 ? 24.375 -13.008 -5.539 1 92.94 258 ALA B CA 1
ATOM 4239 C C . ALA B 1 258 ? 24.109 -12.195 -6.801 1 92.94 258 ALA B C 1
ATOM 4241 O O . ALA B 1 258 ? 23.469 -12.672 -7.738 1 92.94 258 ALA B O 1
ATOM 4242 N N . GLY B 1 259 ? 24.594 -10.969 -6.754 1 94.12 259 GLY B N 1
ATOM 4243 C CA . GLY B 1 259 ? 24.531 -10.141 -7.949 1 94.12 259 GLY B CA 1
ATOM 4244 C C . GLY B 1 259 ? 23.203 -9.43 -8.109 1 94.12 259 GLY B C 1
ATOM 4245 O O . GLY B 1 259 ? 22.984 -8.742 -9.109 1 94.12 259 GLY B O 1
ATOM 4246 N N . HIS B 1 260 ? 22.359 -9.555 -7.168 1 96.12 260 HIS B N 1
ATOM 4247 C CA . HIS B 1 260 ? 21.016 -8.977 -7.316 1 96.12 260 HIS B CA 1
ATOM 4248 C C . HIS B 1 260 ? 20.719 -7.984 -6.199 1 96.12 260 HIS B C 1
ATOM 4250 O O . HIS B 1 260 ? 19.562 -7.703 -5.906 1 96.12 260 HIS B O 1
ATOM 4256 N N . ASP B 1 261 ? 21.812 -7.484 -5.629 1 95.25 261 ASP B N 1
ATOM 4257 C CA . ASP B 1 261 ? 21.672 -6.453 -4.605 1 95.25 261 ASP B CA 1
ATOM 4258 C C . ASP B 1 261 ? 21.188 -5.141 -5.215 1 95.25 261 ASP B C 1
ATOM 4260 O O . ASP B 1 261 ? 21.219 -4.965 -6.438 1 95.25 261 ASP B O 1
ATOM 4264 N N . THR B 1 262 ? 20.609 -4.363 -4.375 1 94.12 262 THR B N 1
ATOM 4265 C CA . THR B 1 262 ? 20.25 -3 -4.738 1 94.12 262 THR B CA 1
ATOM 4266 C C . THR B 1 262 ? 20.734 -2.012 -3.682 1 94.12 262 THR B C 1
ATOM 4268 O O . THR B 1 262 ? 21.609 -2.336 -2.883 1 94.12 262 THR B O 1
ATOM 4271 N N . ALA B 1 263 ? 20.328 -0.746 -3.836 1 93.88 263 ALA B N 1
ATOM 4272 C CA . ALA B 1 263 ? 20.766 0.278 -2.891 1 93.88 263 ALA B CA 1
ATOM 4273 C C . ALA B 1 263 ? 19.594 1.136 -2.428 1 93.88 263 ALA B C 1
ATOM 4275 O O . ALA B 1 263 ? 18.672 1.417 -3.203 1 93.88 263 ALA B O 1
ATOM 4276 N N . LEU B 1 264 ? 19.656 1.47 -1.167 1 95.38 264 LEU B N 1
ATOM 4277 C CA . LEU B 1 264 ? 18.703 2.42 -0.605 1 95.38 264 LEU B CA 1
ATOM 4278 C C . LEU B 1 264 ? 19.203 3.854 -0.788 1 95.38 264 LEU B C 1
ATOM 4280 O O . LEU B 1 264 ? 20.281 4.203 -0.332 1 95.38 264 LEU B O 1
ATOM 4284 N N . TRP B 1 265 ? 18.359 4.664 -1.453 1 94.5 265 TRP B N 1
ATOM 4285 C CA . TRP B 1 265 ? 18.734 6.047 -1.728 1 94.5 265 TRP B CA 1
ATOM 4286 C C . TRP B 1 265 ? 17.766 7.02 -1.085 1 94.5 265 TRP B C 1
ATOM 4288 O O . TRP B 1 265 ? 16.547 6.809 -1.127 1 94.5 265 TRP B O 1
ATOM 4298 N N . LEU B 1 266 ? 18.297 7.973 -0.433 1 95.62 266 LEU B N 1
ATOM 4299 C CA . LEU B 1 266 ? 17.578 9.172 -0.02 1 95.62 266 LEU B CA 1
ATOM 4300 C C . LEU B 1 266 ? 17.766 10.297 -1.031 1 95.62 266 LEU B C 1
ATOM 4302 O O . LEU B 1 266 ? 18.875 10.789 -1.22 1 95.62 266 LEU B O 1
ATOM 4306 N N . LEU B 1 267 ? 16.625 10.719 -1.707 1 94.31 267 LEU B N 1
ATOM 4307 C CA . LEU B 1 267 ? 16.719 11.625 -2.848 1 94.31 267 LEU B CA 1
ATOM 4308 C C . LEU B 1 267 ? 15.805 12.828 -2.666 1 94.31 267 LEU B C 1
ATOM 4310 O O . LEU B 1 267 ? 14.781 12.734 -1.989 1 94.31 267 LEU B O 1
ATOM 4314 N N . THR B 1 268 ? 16.125 13.898 -3.236 1 92.81 268 THR B N 1
ATOM 4315 C CA . THR B 1 268 ? 15.32 15.117 -3.293 1 92.81 268 THR B CA 1
ATOM 4316 C C . THR B 1 268 ? 15.57 15.867 -4.594 1 92.81 268 THR B C 1
ATOM 4318 O O . THR B 1 268 ? 16.453 15.5 -5.375 1 92.81 268 THR B O 1
ATOM 4321 N N . ARG B 1 269 ? 14.727 16.812 -4.875 1 86.69 269 ARG B N 1
ATOM 4322 C CA . ARG B 1 269 ? 14.93 17.703 -6.012 1 86.69 269 ARG B CA 1
ATOM 4323 C C . ARG B 1 269 ? 15.836 18.859 -5.641 1 86.69 269 ARG B C 1
ATOM 4325 O O . ARG B 1 269 ? 15.734 19.406 -4.539 1 86.69 269 ARG B O 1
ATOM 4332 N N . PRO B 1 270 ? 16.578 19.406 -6.609 1 84.5 270 PRO B N 1
ATOM 4333 C CA . PRO B 1 270 ? 17.453 20.547 -6.316 1 84.5 270 PRO B CA 1
ATOM 4334 C C . PRO B 1 270 ? 16.688 21.781 -5.84 1 84.5 270 PRO B C 1
ATOM 4336 O O . PRO B 1 270 ? 17.172 22.5 -4.969 1 84.5 270 PRO B O 1
ATOM 4339 N N . ASP B 1 271 ? 15.523 21.953 -6.387 1 80.88 271 ASP B N 1
ATOM 4340 C CA . ASP B 1 271 ? 14.766 23.156 -6.062 1 80.88 271 ASP B CA 1
ATOM 4341 C C . ASP B 1 271 ? 14.188 23.078 -4.648 1 80.88 271 ASP B C 1
ATOM 4343 O O . ASP B 1 271 ? 13.812 24.109 -4.066 1 80.88 271 ASP B O 1
ATOM 4347 N N . CYS B 1 272 ? 14.156 21.906 -4.094 1 84.44 272 CYS B N 1
ATOM 4348 C CA . CYS B 1 272 ? 13.609 21.719 -2.756 1 84.44 272 CYS B CA 1
ATOM 4349 C C . CYS B 1 272 ? 14.68 21.938 -1.693 1 84.44 272 CYS B C 1
ATOM 4351 O O . CYS B 1 272 ? 14.367 22.094 -0.512 1 84.44 272 CYS B O 1
ATOM 4353 N N . ARG B 1 273 ? 15.867 22.062 -2.035 1 80.5 273 ARG B N 1
ATOM 4354 C CA . ARG B 1 273 ? 16.969 22.156 -1.084 1 80.5 273 ARG B CA 1
ATOM 4355 C C . ARG B 1 273 ? 16.953 23.5 -0.362 1 80.5 273 ARG B C 1
ATOM 4357 O O . ARG B 1 273 ? 17.578 23.672 0.681 1 80.5 273 ARG B O 1
ATOM 4364 N N . ALA B 1 274 ? 16.188 24.359 -0.903 1 77.88 274 ALA B N 1
ATOM 4365 C CA . ALA B 1 274 ? 16.125 25.688 -0.296 1 77.88 274 ALA B CA 1
ATOM 4366 C C . ALA B 1 274 ? 15.109 25.719 0.848 1 77.88 274 ALA B C 1
ATOM 4368 O O . ALA B 1 274 ? 15.148 26.609 1.7 1 77.88 274 ALA B O 1
ATOM 4369 N N . LEU B 1 275 ? 14.297 24.75 0.907 1 81.38 275 LEU B N 1
ATOM 4370 C CA . LEU B 1 275 ? 13.281 24.688 1.954 1 81.38 275 LEU B CA 1
ATOM 4371 C C . LEU B 1 275 ? 13.852 24.078 3.229 1 81.38 275 LEU B C 1
ATOM 4373 O O . LEU B 1 275 ? 14.273 22.922 3.23 1 81.38 275 LEU B O 1
ATOM 4377 N N . ARG B 1 276 ? 13.891 24.797 4.301 1 84.62 276 ARG B N 1
ATOM 4378 C CA . ARG B 1 276 ? 14.492 24.375 5.559 1 84.62 276 ARG B CA 1
ATOM 4379 C C . ARG B 1 276 ? 13.844 23.094 6.07 1 84.62 276 ARG B C 1
ATOM 4381 O O . ARG B 1 276 ? 14.523 22.234 6.625 1 84.62 276 ARG B O 1
ATOM 4388 N N . SER B 1 277 ? 12.484 22.969 5.957 1 91.06 277 SER B N 1
ATOM 4389 C CA . SER B 1 277 ? 11.766 21.781 6.398 1 91.06 277 SER B CA 1
ATOM 4390 C C . SER B 1 277 ? 12.25 20.547 5.668 1 91.06 277 SER B C 1
ATOM 4392 O O . SER B 1 277 ? 12.477 19.5 6.285 1 91.06 277 SER B O 1
ATOM 4394 N N . VAL B 1 278 ? 12.492 20.656 4.379 1 92.81 278 VAL B N 1
ATOM 4395 C CA . VAL B 1 278 ? 12.93 19.547 3.551 1 92.81 278 VAL B CA 1
ATOM 4396 C C . VAL B 1 278 ? 14.359 19.156 3.918 1 92.81 278 VAL B C 1
ATOM 4398 O O . VAL B 1 278 ? 14.664 17.984 4.113 1 92.81 278 VAL B O 1
ATOM 4401 N N . VAL B 1 279 ? 15.195 20.188 4.07 1 93.38 279 VAL B N 1
ATOM 4402 C CA . VAL B 1 279 ? 16.594 19.938 4.395 1 93.38 279 VAL B CA 1
ATOM 4403 C C . VAL B 1 279 ? 16.703 19.266 5.762 1 93.38 279 VAL B C 1
ATOM 4405 O O . VAL B 1 279 ? 17.453 18.297 5.93 1 93.38 279 VAL B O 1
ATOM 4408 N N . THR B 1 280 ? 15.977 19.781 6.668 1 94.25 280 THR B N 1
ATOM 4409 C CA . THR B 1 280 ? 15.992 19.234 8.023 1 94.25 280 THR B CA 1
ATOM 4410 C C . THR B 1 280 ? 15.539 17.781 8.031 1 94.25 280 THR B C 1
ATOM 4412 O O . THR B 1 280 ? 16.219 16.922 8.594 1 94.25 280 THR B O 1
ATOM 4415 N N . LEU B 1 281 ? 14.414 17.516 7.406 1 96.56 281 LEU B N 1
ATOM 4416 C CA . LEU B 1 281 ? 13.914 16.141 7.352 1 96.56 281 LEU B CA 1
ATOM 4417 C C . LEU B 1 281 ? 14.898 15.234 6.613 1 96.56 281 LEU B C 1
ATOM 4419 O O . LEU B 1 281 ? 15.125 14.094 7.023 1 96.56 281 LEU B O 1
ATOM 4423 N N . PHE B 1 282 ? 15.453 15.758 5.551 1 96.06 282 PHE B N 1
ATOM 4424 C CA . PHE B 1 282 ? 16.438 15.023 4.77 1 96.06 282 PHE B CA 1
ATOM 4425 C C . PHE B 1 282 ? 17.625 14.609 5.641 1 96.06 282 PHE B C 1
ATOM 4427 O O . PHE B 1 282 ? 18.047 13.445 5.617 1 96.06 282 PHE B O 1
ATOM 4434 N N . ASP B 1 283 ? 18.094 15.492 6.398 1 94.94 283 ASP B N 1
ATOM 4435 C CA . ASP B 1 283 ? 19.234 15.234 7.27 1 94.94 283 ASP B CA 1
ATOM 4436 C C . ASP B 1 283 ? 18.875 14.242 8.367 1 94.94 283 ASP B C 1
ATOM 4438 O O . ASP B 1 283 ? 19.641 13.32 8.656 1 94.94 283 ASP B O 1
ATOM 4442 N N . GLU B 1 284 ? 17.719 14.414 9.016 1 96.31 284 GLU B N 1
ATOM 4443 C CA . GLU B 1 284 ? 17.281 13.5 10.062 1 96.31 284 GLU B CA 1
ATOM 4444 C C . GLU B 1 284 ? 17.141 12.078 9.523 1 96.31 284 GLU B C 1
ATOM 4446 O O . GLU B 1 284 ? 17.547 11.125 10.18 1 96.31 284 GLU B O 1
ATOM 4451 N N . LEU B 1 285 ? 16.531 11.922 8.336 1 96.75 285 LEU B N 1
ATOM 4452 C CA . LEU B 1 285 ? 16.375 10.609 7.723 1 96.75 285 LEU B CA 1
ATOM 4453 C C . LEU B 1 285 ? 17.734 9.977 7.422 1 96.75 285 LEU B C 1
ATOM 4455 O O . LEU B 1 285 ? 17.922 8.781 7.66 1 96.75 285 LEU B O 1
ATOM 4459 N N . GLY B 1 286 ? 18.594 10.773 6.875 1 95.06 286 GLY B N 1
ATOM 4460 C CA . GLY B 1 286 ? 19.938 10.281 6.613 1 95.06 286 GLY B CA 1
ATOM 4461 C C . GLY B 1 286 ? 20.625 9.75 7.855 1 95.06 286 GLY B C 1
ATOM 4462 O O . GLY B 1 286 ? 21.375 8.773 7.781 1 95.06 286 GLY B O 1
ATOM 4463 N N . ARG B 1 287 ? 20.359 10.359 9.008 1 93.88 287 ARG B N 1
ATOM 4464 C CA . ARG B 1 287 ? 21 10 10.266 1 93.88 287 ARG B CA 1
ATOM 4465 C C . ARG B 1 287 ? 20.344 8.773 10.891 1 93.88 287 ARG B C 1
ATOM 4467 O O . ARG B 1 287 ? 21.016 7.934 11.492 1 93.88 287 ARG B O 1
ATOM 4474 N N . HIS B 1 288 ? 19.031 8.633 10.727 1 95.25 288 HIS B N 1
ATOM 4475 C CA . HIS B 1 288 ? 18.297 7.695 11.562 1 95.25 288 HIS B CA 1
ATOM 4476 C C . HIS B 1 288 ? 17.891 6.457 10.766 1 95.25 288 HIS B C 1
ATOM 4478 O O . HIS B 1 288 ? 17.531 5.426 11.344 1 95.25 288 HIS B O 1
ATOM 4484 N N . VAL B 1 289 ? 17.719 6.66 9.43 1 92.44 289 VAL B N 1
ATOM 4485 C CA . VAL B 1 289 ? 17.422 5.48 8.617 1 92.44 289 VAL B CA 1
ATOM 4486 C C . VAL B 1 289 ? 18.703 4.691 8.367 1 92.44 289 VAL B C 1
ATOM 4488 O O . VAL B 1 289 ? 19.594 5.168 7.664 1 92.44 289 VAL B O 1
ATOM 4491 N N . ARG B 1 290 ? 19.094 3.844 9.414 1 70.88 290 ARG B N 1
ATOM 4492 C CA . ARG B 1 290 ? 20.312 3.066 9.234 1 70.88 290 ARG B CA 1
ATOM 4493 C C . ARG B 1 290 ? 20 1.644 8.789 1 70.88 290 ARG B C 1
ATOM 4495 O O . ARG B 1 290 ? 19.016 1.049 9.242 1 70.88 290 ARG B O 1
ATOM 4502 N N . TRP B 1 291 ? 20.25 1.346 7.602 1 61.31 291 TRP B N 1
ATOM 4503 C CA . TRP B 1 291 ? 20.266 -0.086 7.32 1 61.31 291 TRP B CA 1
ATOM 4504 C C . TRP B 1 291 ? 21.328 -0.792 8.156 1 61.31 291 TRP B C 1
ATOM 4506 O O . TRP B 1 291 ? 22.5 -0.416 8.125 1 61.31 291 TRP B O 1
ATOM 4516 N N . LEU B 1 292 ? 21.188 -0.821 9.508 1 49.47 292 LEU B N 1
ATOM 4517 C CA . LEU B 1 292 ? 22.297 -1.441 10.227 1 49.47 292 LEU B CA 1
ATOM 4518 C C . LEU B 1 292 ? 22.766 -2.713 9.523 1 49.47 292 LEU B C 1
ATOM 4520 O O . LEU B 1 292 ? 21.938 -3.568 9.18 1 49.47 292 LEU B O 1
ATOM 4524 N N . ARG B 1 293 ? 23.656 -2.662 8.641 1 45.41 293 ARG B N 1
ATOM 4525 C CA . ARG B 1 293 ? 24.547 -3.785 8.406 1 45.41 293 ARG B CA 1
ATOM 4526 C C . ARG B 1 293 ? 24.859 -4.527 9.703 1 45.41 293 ARG B C 1
ATOM 4528 O O . ARG B 1 293 ? 25.344 -3.93 10.664 1 45.41 293 ARG B O 1
ATOM 4535 N N . HIS B 1 294 ? 23.812 -5.148 10.445 1 34.62 294 HIS B N 1
ATOM 4536 C CA . HIS B 1 294 ? 24.625 -6.086 11.211 1 34.62 294 HIS B CA 1
ATOM 4537 C C . HIS B 1 294 ? 25.594 -6.852 10.305 1 34.62 294 HIS B C 1
ATOM 4539 O O . HIS B 1 294 ? 25.266 -7.133 9.148 1 34.62 294 HIS B O 1
#

pLDDT: mean 85.6, std 14.19, range [23.09, 98.44]

Foldseek 3Di:
DPPPLPQDDDDLVNLLLLLLCQVQQALVRSCVVVVHDSVVSVVSQVVVCVSNVHHQFDQDPSHTHGDPVSVVSNQVSQQVVLVVVQVVVCVVVVHRAAAHEFEEEEAPLCCVLFVVVQCVVPVVVHPRYHYHYYHDPDPCCQVVVNGFKYWYWAADDDPQKDWDWQDKKWKFKKAFPVLCVVQPPDDQLPKAEEEQCVQCVPQLQNVLCCVPNVPHDHPHHDNGLVVSLVCRQVNNTIGIHIPSSDDPGMDGPDDIRPPSMIIIIMIGGPVSCVRPNSVVVSVSSSVRRHPPPD/DPPPLPQPDDDLVNLLLLLLCQVQLALVRSCVVVVHDSVVSVVSQVVVCVSNVHHQWDQDPSHTHGDPVSVVSNQVSQQVVLVVVQVVVCVVVVHRAAAHEFEEEEAPLCCVLFVVVQCVVPVVVHPRYHYHYYHDPDPCCQVVVNGFKYWYWAADDDPQKDWDWQDKKWKFKKAFPVLCVVQPPDDQLPKAEEEQCVQCVPQLQNVLCCVPNVPHDHPHHDNGLVVSLVCRQVNVTIGIHIPSSPDPRMDGPDDIRPPSMIIIIMIGGPVSCVRPNSVVVSVSSSVRRHPPPD